Protein AF-0000000068768896 (afdb_homodimer)

Secondary structure (DSSP, 8-s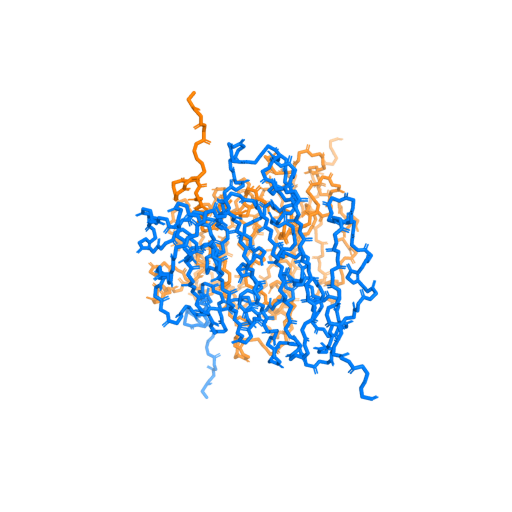tate):
-----SGGG-EE--TTHHHHH-THHHH--SSSSHHHHHHHHHHHHHHHHHHHTTS---EEEEE-TTS-EEEEE-SS----SBPTTTSSBHHHHHHHSTTEES-SSTTT-SS-S--SS-HHHHHHHTEEEEEEEEEETTEEEEEEEETTEESS--EEEEE-S--EEEEEEEE-TTT--S--S--HHHHHT-THHHH--EE--------/-----SGGG-EE--TTHHHHH-THHHH--SSSSHHHHHHHHHHHHHHHHHHHTTS---EEEEE-TTS-EEEEE-SS----SBPTTTSSBHHHHHHHSTTEES-SSTTT-SS-S--SS-HHHHHHHTEEEEEEEEEETTEEEEEEEETTEESS--EEEEE-S--EEEEEEEE-TTT--S--S--HHHHHT-THHHH--EEEE------

Nearest PDB structures (foldseek):
  4prx-assembly1_A-2  TM=9.985E-01  e=1.550E-37  Escherichia coli
  1ei1-assembly1_B  TM=9.887E-01  e=1.369E-37  Escherichia coli
  4wub-assembly1_A  TM=9.983E-01  e=2.716E-37  Escherichia coli K-12
  4pu9-assembly1_A-2  TM=9.980E-01  e=1.005E-36  Escherichia coli
  4prv-assembly1_A-2  TM=9.968E-01  e=2.259E-36  Escherichia coli

Foldseek 3Di:
DPPDPDPVVDDDDDWLRVCLVCVCVPQNDLAPCSSVLSLVVLVVQVQLQQVVVPFWQAWEWEQDPVQKIKIKIQGQWQFQDADPPPRAGLVLCLQTGWQHDDQQDCPPGVDGPDDGSHNNNSSLQQFQKKKKWFAHPQFIWIWIGGNSHTPDGIDTDGGDPTGIMMMMTHGDCVRRVHDRHDDPVVNVPDVCCVRHVDHDYPPDPDD/DPPDPDPVVDDDDDWLRVCLVCVCVPQNDLAPCSSVLSLVVLVLQVQLQQVVVPFWQAWEWEQDQVQKIKIKTQGQWQFQDADPPPRAGLVLCLQTGWQHDDQQDCPPGVDGPDDGSHNNNSSLQQFQKKKKWFAHPQFIWIWIGGNSHTPDGIDTDGGDPTGIMMMMTHGDCVRRVHDRHDDPVVNVPDVCCVRHVYHDYPHDPDD

Sequence (414 aa):
MSNSYDSSSIKVLKGLDAVRKRPGMYIGDTDDGTGLHHMVFEVVDNAIDEALAGYCKDIVVTIHSDNSVSVQDDGRGIPTGIHPEEGVSAAEVIMTVLHAGGKFDDNSYKVSGGLHGVGVSVVNALSQKLELVIQRDNKVHKQMYEHGVPQAPLAVTGETDKTGTMVRFWPSLETFTNVTEFEYDILAKTPARAVVPELRRLYPPARMSNSYDSSSIKVLKGLDAVRKRPGMYIGDTDDGTGLHHMVFEVVDNAIDEALAGYCKDIVVTIHSDNSVSVQDDGRGIPTGIHPEEGVSAAEVIMTVLHAGGKFDDNSYKVSGGLHGVGVSVVNALSQKLELVIQRDNKVHKQMYEHGVPQAPLAVTGETDKTGTMVRFWPSLETFTNVTEFEYDILAKTPARAVVPELRRLYPPAR

Solvent-accessible surface area (backbone atoms only — not comparable to full-atom values): 21630 Å² total; per-residue (Å²): 128,84,78,70,80,37,22,84,45,50,43,72,48,58,74,49,50,44,44,60,75,45,45,49,81,78,47,40,53,39,55,82,32,59,16,56,55,41,44,54,49,37,49,46,37,57,45,48,30,31,30,72,67,70,51,26,78,50,35,41,40,34,44,44,76,86,63,25,40,34,42,36,31,42,17,72,31,69,30,68,44,63,17,86,88,77,73,41,32,29,47,56,41,37,38,44,33,66,30,19,34,43,55,84,46,68,73,73,36,84,63,64,80,64,76,64,31,37,50,51,19,49,41,30,23,49,8,50,32,32,40,40,38,29,22,39,95,50,23,28,33,39,36,45,28,46,53,36,38,70,74,53,75,80,36,79,76,48,74,39,93,54,41,6,35,32,45,33,36,29,68,21,62,88,66,27,69,67,37,72,73,87,54,68,71,64,64,68,66,42,72,58,43,82,70,30,75,47,72,45,72,48,67,59,76,84,126,127,83,76,71,80,38,24,84,44,49,44,72,48,59,74,48,50,43,45,60,75,44,45,47,79,78,47,40,54,41,57,80,32,58,16,58,55,41,45,54,48,38,49,47,36,59,45,49,30,31,31,73,67,69,50,26,79,50,33,40,37,33,41,44,71,85,64,27,40,33,42,34,29,42,17,73,31,68,31,70,42,64,16,86,87,77,72,41,31,29,46,54,41,38,37,43,32,66,30,18,33,42,55,81,45,70,72,73,33,83,61,65,80,65,77,64,32,37,50,51,20,49,40,29,25,49,8,51,31,31,40,40,37,29,21,40,94,48,24,28,33,38,36,45,29,45,53,35,38,70,78,52,74,78,35,80,75,49,73,38,94,55,41,6,36,34,45,32,35,28,68,20,62,88,66,28,68,68,37,72,72,87,54,68,71,64,64,68,64,42,73,57,43,82,68,31,76,43,75,45,74,46,67,57,76,82,126

InterPro domains:
  IPR001241 DNA topoisomerase, type IIA [SM00433] (35-207)
  IPR003594 Histidine kinase/HSP90-like ATPase domain [PF02518] (32-173)
  IPR003594 Histidine kinase/HSP90-like ATPase domain [SM00387] (31-175)
  IPR036890 Histidine kinase/HSP90-like ATPase superfamily [G3DSA:3.30.565.10] (2-196)
  IPR036890 Histidine kinase/HSP90-like ATPase superfamily [SSF55874] (4-189)

pLDDT: mean 88.91, std 16.49, range [27.19, 98.94]

Organism: NCBI:txid1432552

Structure (mmCIF, N/CA/C/O backbone):
data_AF-0000000068768896-model_v1
#
loop_
_entity.id
_entity.type
_entity.pdbx_description
1 polymer 'DNA gyrase subunit B'
#
loop_
_atom_site.group_PDB
_atom_site.id
_atom_site.type_symbol
_atom_site.label_atom_id
_atom_site.label_alt_id
_atom_site.label_comp_id
_atom_site.label_asym_id
_atom_site.label_entity_id
_atom_site.label_seq_id
_atom_site.pdbx_PDB_ins_code
_atom_site.Cartn_x
_atom_site.Cartn_y
_atom_site.Cartn_z
_atom_site.occupancy
_atom_site.B_iso_or_equiv
_atom_site.auth_seq_id
_atom_site.auth_comp_id
_atom_site.auth_asym_id
_atom_site.auth_atom_id
_atom_site.pdbx_PDB_model_num
ATOM 1 N N . MET A 1 1 ? -27.406 9.992 18.5 1 31.95 1 MET A N 1
ATOM 2 C CA . MET A 1 1 ? -26.172 9.977 19.281 1 31.95 1 MET A CA 1
ATOM 3 C C . MET A 1 1 ? -25.031 10.648 18.516 1 31.95 1 MET A C 1
ATOM 5 O O . MET A 1 1 ? -24.844 10.391 17.328 1 31.95 1 MET A O 1
ATOM 9 N N . SER A 1 2 ? -24.625 11.883 18.547 1 40.22 2 SER A N 1
ATOM 10 C CA . SER A 1 2 ? -23.781 12.82 17.828 1 40.22 2 SER A CA 1
ATOM 11 C C . SER A 1 2 ? -22.469 12.164 17.406 1 40.22 2 SER A C 1
ATOM 13 O O . SER A 1 2 ? -21.719 11.68 18.266 1 40.22 2 SER A O 1
ATOM 15 N N . ASN A 1 3 ? -22.312 11.375 16.438 1 55.72 3 ASN A N 1
ATOM 16 C CA . ASN A 1 3 ? -21.25 10.422 16.094 1 55.72 3 ASN A CA 1
ATOM 17 C C . ASN A 1 3 ? -19.875 11.07 16.188 1 55.72 3 ASN A C 1
ATOM 19 O O . ASN A 1 3 ? -19.562 11.977 15.422 1 55.72 3 ASN A O 1
ATOM 23 N N . SER A 1 4 ? -19.172 11.109 17.453 1 79.19 4 SER A N 1
ATOM 24 C CA . SER A 1 4 ? -17.984 11.812 17.969 1 79.19 4 SER A CA 1
ATOM 25 C C . SER A 1 4 ? -16.734 11.422 17.203 1 79.19 4 SER A C 1
ATOM 27 O O . SER A 1 4 ? -16.562 10.25 16.844 1 79.19 4 SER A O 1
ATOM 29 N N . TYR A 1 5 ? -16.109 12.336 16.562 1 90.62 5 TYR A N 1
ATOM 30 C CA . TYR A 1 5 ? -14.812 12.188 15.922 1 90.62 5 TYR A CA 1
ATOM 31 C C . TYR A 1 5 ? -13.695 12.164 16.953 1 90.62 5 TYR A C 1
ATOM 33 O O . TYR A 1 5 ? -13.148 13.211 17.312 1 90.62 5 TYR A O 1
ATOM 41 N N . ASP A 1 6 ? -13.477 10.898 17.484 1 93.06 6 ASP A N 1
ATOM 42 C CA . ASP A 1 6 ? -12.438 10.711 18.484 1 93.06 6 ASP A CA 1
ATOM 43 C C . ASP A 1 6 ? -11.523 9.539 18.125 1 93.06 6 ASP A C 1
ATOM 45 O O . ASP A 1 6 ? -11.523 9.078 16.984 1 93.06 6 ASP A O 1
ATOM 49 N N . SER A 1 7 ? -10.625 9.133 19.094 1 93.94 7 SER A N 1
ATOM 50 C CA . SER A 1 7 ? -9.617 8.125 18.828 1 93.94 7 SER A CA 1
ATOM 51 C C . SER A 1 7 ? -10.25 6.816 18.359 1 93.94 7 SER A C 1
ATOM 53 O O . SER A 1 7 ? -9.633 6.059 17.609 1 93.94 7 SER A O 1
ATOM 55 N N . SER A 1 8 ? -11.461 6.59 18.766 1 91.12 8 SER A N 1
ATOM 56 C CA . SER A 1 8 ? -12.148 5.359 18.375 1 91.12 8 SER A CA 1
ATOM 57 C C . SER A 1 8 ? -12.648 5.438 16.938 1 91.12 8 SER A C 1
ATOM 59 O O . SER A 1 8 ? -13 4.418 16.344 1 91.12 8 SER A O 1
ATOM 61 N N . SER A 1 9 ? -12.688 6.641 16.344 1 92 9 SER A N 1
ATOM 62 C CA . SER A 1 9 ? -13.117 6.848 14.969 1 92 9 SER A CA 1
ATOM 63 C C . SER A 1 9 ? -12.023 6.461 13.984 1 92 9 SER A C 1
ATOM 65 O O . SER A 1 9 ? -12.273 6.375 12.773 1 92 9 SER A O 1
ATOM 67 N N . ILE A 1 10 ? -10.797 6.254 14.5 1 93.81 10 ILE A N 1
ATOM 68 C CA . ILE A 1 10 ? -9.664 5.883 13.656 1 93.81 10 ILE A CA 1
ATOM 69 C C . ILE A 1 10 ? -9.562 4.363 13.57 1 93.81 10 ILE A C 1
ATOM 71 O O . ILE A 1 10 ? -9.383 3.688 14.586 1 93.81 10 ILE A O 1
ATOM 75 N N . LYS A 1 11 ? -9.695 3.887 12.344 1 93.88 11 LYS A N 1
ATOM 76 C CA . LYS A 1 11 ? -9.617 2.453 12.078 1 93.88 11 LYS A CA 1
ATOM 77 C C . LYS A 1 11 ? -8.32 2.102 11.344 1 93.88 11 LYS A C 1
ATOM 79 O O . LYS A 1 11 ? -7.824 2.893 10.539 1 93.88 11 LYS A O 1
ATOM 84 N N . VAL A 1 12 ? -7.824 0.95 11.734 1 94.19 12 VAL A N 1
ATOM 85 C CA . VAL A 1 12 ? -6.668 0.39 11.047 1 94.19 12 VAL A CA 1
ATOM 86 C C . VAL A 1 12 ? -7.078 -0.873 10.289 1 94.19 12 VAL A C 1
ATOM 88 O O . VAL A 1 12 ? -7.609 -1.813 10.883 1 94.19 12 VAL A O 1
ATOM 91 N N . LEU A 1 13 ? -6.875 -0.828 9 1 93.06 13 LEU A N 1
ATOM 92 C CA . LEU A 1 13 ? -7.074 -2.043 8.219 1 93.06 13 LEU A CA 1
ATOM 93 C C . LEU A 1 13 ? -5.805 -2.891 8.203 1 93.06 13 LEU A C 1
ATOM 95 O O . LEU A 1 13 ? -4.703 -2.359 8.047 1 93.06 13 LEU A O 1
ATOM 99 N N . LYS A 1 14 ? -5.992 -4.168 8.375 1 89.88 14 LYS A N 1
ATOM 100 C CA . LYS A 1 14 ? -4.828 -5.043 8.523 1 89.88 14 LYS A CA 1
ATOM 101 C C . LYS A 1 14 ? -4.703 -5.984 7.328 1 89.88 14 LYS A C 1
ATOM 103 O O . LYS A 1 14 ? -5.707 -6.445 6.785 1 89.88 14 LYS A O 1
ATOM 108 N N . GLY A 1 15 ? -3.455 -6.23 7 1 89.25 15 GLY A N 1
ATOM 109 C CA . GLY A 1 15 ? -3.15 -7.199 5.957 1 89.25 15 GLY A CA 1
ATOM 110 C C . GLY A 1 15 ? -3.818 -6.883 4.633 1 89.25 15 GLY A C 1
ATOM 111 O O . GLY A 1 15 ? -3.699 -5.766 4.121 1 89.25 15 GLY A O 1
ATOM 112 N N . LEU A 1 16 ? -4.535 -7.949 4.102 1 96.56 16 LEU A N 1
ATOM 113 C CA . LEU A 1 16 ? -5.109 -7.863 2.764 1 96.56 16 LEU A CA 1
ATOM 114 C C . LEU A 1 16 ? -6.496 -7.23 2.805 1 96.56 16 LEU A C 1
ATOM 116 O O . LEU A 1 16 ? -7.102 -6.988 1.759 1 96.56 16 LEU A O 1
ATOM 120 N N . ASP A 1 17 ? -6.934 -6.844 3.99 1 94.12 17 ASP A N 1
ATOM 121 C CA . ASP A 1 17 ? -8.227 -6.176 4.113 1 94.12 17 ASP A CA 1
ATOM 122 C C . ASP A 1 17 ? -8.234 -4.848 3.363 1 94.12 17 ASP A C 1
ATOM 124 O O . ASP A 1 17 ? -9.227 -4.492 2.725 1 94.12 17 ASP A O 1
ATOM 128 N N . ALA A 1 18 ? -7.129 -4.184 3.475 1 92 18 ALA A N 1
ATOM 129 C CA . ALA A 1 18 ? -7.035 -2.881 2.82 1 92 18 ALA A CA 1
ATOM 130 C C . ALA A 1 18 ? -7.152 -3.018 1.306 1 92 18 ALA A C 1
ATOM 132 O O . ALA A 1 18 ? -7.777 -2.182 0.646 1 92 18 ALA A O 1
ATOM 133 N N . VAL A 1 19 ? -6.602 -4.074 0.781 1 95.06 19 VAL A N 1
ATOM 134 C CA . VAL A 1 19 ? -6.637 -4.336 -0.654 1 95.06 19 VAL A CA 1
ATOM 135 C C . VAL A 1 19 ? -8.078 -4.613 -1.091 1 95.06 19 VAL A C 1
ATOM 137 O O . VAL A 1 19 ? -8.547 -4.062 -2.088 1 95.06 19 VAL A O 1
ATOM 140 N N . ARG A 1 20 ? -8.766 -5.426 -0.311 1 95.44 20 ARG A N 1
ATOM 141 C CA . ARG A 1 20 ? -10.133 -5.797 -0.658 1 95.44 20 ARG A CA 1
ATOM 142 C C . ARG A 1 20 ? -11.07 -4.59 -0.565 1 95.44 20 ARG A C 1
ATOM 144 O O . ARG A 1 20 ? -11.992 -4.453 -1.37 1 95.44 20 ARG A O 1
ATOM 151 N N . LYS A 1 21 ? -10.758 -3.74 0.354 1 92.12 21 LYS A N 1
ATOM 152 C CA . LYS A 1 21 ? -11.625 -2.582 0.585 1 92.12 21 LYS A CA 1
ATOM 153 C C . LYS A 1 21 ? -11.383 -1.5 -0.463 1 92.12 21 LYS A C 1
ATOM 155 O O . LYS A 1 21 ? -12.32 -0.826 -0.894 1 92.12 21 LYS A O 1
ATOM 160 N N . ARG A 1 22 ? -10.102 -1.385 -0.861 1 90.38 22 ARG A N 1
ATOM 161 C CA . ARG A 1 22 ? -9.734 -0.34 -1.812 1 90.38 22 ARG A CA 1
ATOM 162 C C . ARG A 1 22 ? -8.82 -0.888 -2.9 1 90.38 22 ARG A C 1
ATOM 164 O O . ARG A 1 22 ? -7.672 -0.457 -3.027 1 90.38 22 ARG A O 1
ATOM 171 N N . PRO A 1 23 ? -9.391 -1.71 -3.766 1 94.56 23 PRO A N 1
ATOM 172 C CA . PRO A 1 23 ? -8.539 -2.381 -4.75 1 94.56 23 PRO A CA 1
ATOM 173 C C . PRO A 1 23 ? -7.941 -1.416 -5.77 1 94.56 23 PRO A C 1
ATOM 175 O O . PRO A 1 23 ? -6.887 -1.695 -6.348 1 94.56 23 PRO A O 1
ATOM 178 N N . GLY A 1 24 ? -8.523 -0.255 -5.934 1 90.5 24 GLY A N 1
ATOM 179 C CA . GLY A 1 24 ? -8.102 0.693 -6.953 1 90.5 24 GLY A CA 1
ATOM 180 C C . GLY A 1 24 ? -6.676 1.173 -6.77 1 90.5 24 GLY A C 1
ATOM 181 O O . GLY A 1 24 ? -5.969 1.425 -7.746 1 90.5 24 GLY A O 1
ATOM 182 N N . MET A 1 25 ? -6.207 1.271 -5.551 1 88.88 25 MET A N 1
ATOM 183 C CA . MET A 1 25 ? -4.848 1.718 -5.262 1 88.88 25 MET A CA 1
ATOM 184 C C . MET A 1 25 ? -3.824 0.733 -5.816 1 88.88 25 MET A C 1
ATOM 186 O O . MET A 1 25 ? -2.723 1.129 -6.203 1 88.88 25 MET A O 1
ATOM 190 N N . TYR A 1 26 ? -4.188 -0.473 -5.973 1 92.31 26 TYR A N 1
ATOM 191 C CA . TYR A 1 26 ? -3.223 -1.529 -6.25 1 92.31 26 TYR A CA 1
ATOM 192 C C . TYR A 1 26 ? -3.326 -1.992 -7.699 1 92.31 26 TYR A C 1
ATOM 194 O O . TYR A 1 26 ? -2.314 -2.287 -8.336 1 92.31 26 TYR A O 1
ATOM 202 N N . ILE A 1 27 ? -4.562 -2.029 -8.211 1 93.81 27 ILE A N 1
ATOM 203 C CA . ILE A 1 27 ? -4.703 -2.676 -9.516 1 93.81 27 ILE A CA 1
ATOM 204 C C . ILE A 1 27 ? -5.371 -1.715 -10.5 1 93.81 27 ILE A C 1
ATOM 206 O O . ILE A 1 27 ? -5.582 -2.059 -11.664 1 93.81 27 ILE A O 1
ATOM 210 N N . GLY A 1 28 ? -5.707 -0.519 -10.062 1 92.75 28 GLY A N 1
ATOM 211 C CA . GLY A 1 28 ? -6.379 0.446 -10.922 1 92.75 28 GLY A CA 1
ATOM 212 C C . GLY A 1 28 ? -7.879 0.237 -11 1 92.75 28 GLY A C 1
ATOM 213 O O . GLY A 1 28 ? -8.508 -0.146 -10.016 1 92.75 28 GLY A O 1
ATOM 214 N N . ASP A 1 29 ? -8.406 0.502 -12.133 1 95.62 29 ASP A N 1
ATOM 215 C CA . ASP A 1 29 ? -9.859 0.51 -12.32 1 95.62 29 ASP A CA 1
ATOM 216 C C . ASP A 1 29 ? -10.422 -0.91 -12.32 1 95.62 29 ASP A C 1
ATOM 218 O O . ASP A 1 29 ? -9.984 -1.758 -13.102 1 95.62 29 ASP A O 1
ATOM 222 N N . THR A 1 30 ? -11.406 -1.175 -11.492 1 97.12 30 THR A N 1
ATOM 223 C CA . THR A 1 30 ? -11.977 -2.512 -11.375 1 97.12 30 THR A CA 1
ATOM 224 C C . THR A 1 30 ? -13.227 -2.643 -12.242 1 97.12 30 THR A C 1
ATOM 226 O O . THR A 1 30 ? -13.805 -3.725 -12.336 1 97.12 30 THR A O 1
ATOM 229 N N . ASP A 1 31 ? -13.602 -1.52 -12.945 1 96.5 31 ASP A N 1
ATOM 230 C CA . ASP A 1 31 ? -14.891 -1.532 -13.625 1 96.5 31 ASP A CA 1
ATOM 231 C C . ASP A 1 31 ? -14.711 -1.677 -15.133 1 96.5 31 ASP A C 1
ATOM 233 O O . ASP A 1 31 ? -15.594 -2.197 -15.82 1 96.5 31 ASP A O 1
ATOM 237 N N . ASP A 1 32 ? -13.594 -1.258 -15.664 1 96.75 32 ASP A N 1
ATOM 238 C CA . ASP A 1 32 ? -13.492 -1.173 -17.125 1 96.75 32 ASP A CA 1
ATOM 239 C C . ASP A 1 32 ? -12.695 -2.35 -17.688 1 96.75 32 ASP A C 1
ATOM 241 O O . ASP A 1 32 ? -12.344 -2.357 -18.859 1 96.75 32 ASP A O 1
ATOM 245 N N . GLY A 1 33 ? -12.32 -3.211 -16.828 1 96.38 33 GLY A N 1
ATOM 246 C CA . GLY A 1 33 ? -11.625 -4.414 -17.266 1 96.38 33 GLY A CA 1
ATOM 247 C C . GLY A 1 33 ? -10.117 -4.324 -17.109 1 96.38 33 GLY A C 1
ATOM 248 O O . GLY A 1 33 ? -9.43 -5.348 -17.109 1 96.38 33 GLY A O 1
ATOM 249 N N . THR A 1 34 ? -9.57 -3.139 -17 1 95.81 34 THR A N 1
ATOM 250 C CA . THR A 1 34 ? -8.125 -2.996 -16.906 1 95.81 34 THR A CA 1
ATOM 251 C C . THR A 1 34 ? -7.594 -3.619 -15.625 1 95.81 34 THR A C 1
ATOM 253 O O . THR A 1 34 ? -6.586 -4.328 -15.641 1 95.81 34 THR A O 1
ATOM 256 N N . GLY A 1 35 ? -8.32 -3.361 -14.516 1 96.81 35 GLY A N 1
ATOM 257 C CA . GLY A 1 35 ? -7.914 -3.977 -13.258 1 96.81 35 GLY A CA 1
ATOM 258 C C . GLY A 1 35 ? -7.969 -5.492 -13.289 1 96.81 35 GLY A C 1
ATOM 259 O O . GLY A 1 35 ? -7.059 -6.164 -12.805 1 96.81 35 GLY A O 1
ATOM 260 N N . LEU A 1 36 ? -9.023 -5.953 -13.898 1 97.5 36 LEU A N 1
ATOM 261 C CA . LEU A 1 36 ? -9.188 -7.395 -14.031 1 97.5 36 LEU A CA 1
ATOM 262 C C . LEU A 1 36 ? -8.008 -8.016 -14.773 1 97.5 36 LEU A C 1
ATOM 264 O O . LEU A 1 36 ? -7.402 -8.977 -14.289 1 97.5 36 LEU A O 1
ATOM 268 N N . HIS A 1 37 ? -7.652 -7.438 -15.898 1 95.5 37 HIS A N 1
ATOM 269 C CA . HIS A 1 37 ? -6.574 -7.992 -16.703 1 95.5 37 HIS A CA 1
ATOM 270 C C . HIS A 1 37 ? -5.215 -7.758 -16.062 1 95.5 37 HIS A C 1
ATOM 272 O O . HIS A 1 37 ? -4.293 -8.555 -16.234 1 95.5 37 HIS A O 1
ATOM 278 N N . HIS A 1 38 ? -5.145 -6.711 -15.281 1 94.88 38 HIS A N 1
ATOM 279 C CA . HIS A 1 38 ? -3.906 -6.426 -14.562 1 94.88 38 HIS A CA 1
ATOM 280 C C . HIS A 1 38 ? -3.57 -7.543 -13.578 1 94.88 38 HIS A C 1
ATOM 282 O O . HIS A 1 38 ? -2.396 -7.805 -13.305 1 94.88 38 HIS A O 1
ATOM 288 N N . MET A 1 39 ? -4.578 -8.234 -13.078 1 97 39 MET A N 1
ATOM 289 C CA . MET A 1 39 ? -4.355 -9.375 -12.195 1 97 39 MET A CA 1
ATOM 290 C C . MET A 1 39 ? -3.445 -10.406 -12.859 1 97 39 MET A C 1
ATOM 292 O O . MET A 1 39 ? -2.527 -10.93 -12.227 1 97 39 MET A O 1
ATOM 296 N N . VAL A 1 40 ? -3.678 -10.602 -14.094 1 95.25 40 VAL A N 1
ATOM 297 C CA . VAL A 1 40 ? -2.914 -11.602 -14.828 1 95.25 40 VAL A CA 1
ATOM 298 C C . VAL A 1 40 ? -1.462 -11.156 -14.961 1 95.25 40 VAL A C 1
ATOM 300 O O . VAL A 1 40 ? -0.538 -11.938 -14.734 1 95.25 40 VAL A O 1
ATOM 303 N N . PHE A 1 41 ? -1.279 -9.945 -15.203 1 92.06 41 PHE A N 1
ATOM 304 C CA . PHE A 1 41 ? 0.058 -9.414 -15.438 1 92.06 41 PHE A CA 1
ATOM 305 C C . PHE A 1 41 ? 0.886 -9.445 -14.164 1 92.06 41 PHE A C 1
ATOM 307 O O . PHE A 1 41 ? 2.102 -9.641 -14.203 1 92.06 41 PHE A O 1
ATOM 314 N N . GLU A 1 42 ? 0.225 -9.258 -13.086 1 93.88 42 GLU A N 1
ATOM 315 C CA . GLU A 1 42 ? 0.929 -9.328 -11.805 1 93.88 42 GLU A CA 1
ATOM 316 C C . GLU A 1 42 ? 1.534 -10.711 -11.586 1 93.88 42 GLU A C 1
ATOM 318 O O . GLU A 1 42 ? 2.633 -10.836 -11.039 1 93.88 42 GLU A O 1
ATOM 323 N N . VAL A 1 43 ? 0.829 -11.703 -11.977 1 95.75 43 VAL A N 1
ATOM 324 C CA . VAL A 1 43 ? 1.322 -13.07 -11.805 1 95.75 43 VAL A CA 1
ATOM 325 C C . VAL A 1 43 ? 2.373 -13.383 -12.867 1 95.75 43 VAL A C 1
ATOM 327 O O . VAL A 1 43 ? 3.43 -13.938 -12.555 1 95.75 43 VAL A O 1
ATOM 330 N N . VAL A 1 44 ? 2.123 -12.969 -14.07 1 92.94 44 VAL A N 1
ATOM 331 C CA . VAL A 1 44 ? 3.027 -13.211 -15.195 1 92.94 44 VAL A CA 1
ATOM 332 C C . VAL A 1 44 ? 4.379 -12.562 -14.914 1 92.94 44 VAL A C 1
ATOM 334 O O . VAL A 1 44 ? 5.426 -13.133 -15.227 1 92.94 44 VAL A O 1
ATOM 337 N N . ASP A 1 45 ? 4.363 -11.422 -14.312 1 91.5 45 ASP A N 1
ATOM 338 C CA . ASP A 1 45 ? 5.598 -10.703 -14.008 1 91.5 45 ASP A CA 1
ATOM 339 C C . ASP A 1 45 ? 6.543 -11.562 -13.172 1 91.5 45 ASP A C 1
ATOM 341 O O . ASP A 1 45 ? 7.762 -11.516 -13.367 1 91.5 45 ASP A O 1
ATOM 345 N N . ASN A 1 46 ? 6.055 -12.297 -12.219 1 93.75 46 ASN A N 1
ATOM 346 C CA . ASN A 1 46 ? 6.906 -13.141 -11.391 1 93.75 46 ASN A CA 1
ATOM 347 C C . ASN A 1 46 ? 7.551 -14.266 -12.195 1 93.75 46 ASN A C 1
ATOM 349 O O . ASN A 1 46 ? 8.703 -14.633 -11.953 1 93.75 46 ASN A O 1
ATOM 353 N N . ALA A 1 47 ? 6.789 -14.758 -13.148 1 92.75 47 ALA A N 1
ATOM 354 C CA . ALA A 1 47 ? 7.34 -15.773 -14.047 1 92.75 47 ALA A CA 1
ATOM 355 C C . ALA A 1 47 ? 8.422 -15.18 -14.945 1 92.75 47 ALA A C 1
ATOM 357 O O . ALA A 1 47 ? 9.469 -15.789 -15.156 1 92.75 47 ALA A O 1
ATOM 358 N N . ILE A 1 48 ? 8.141 -14.039 -15.461 1 89.38 48 ILE A N 1
ATOM 359 C CA . ILE A 1 48 ? 9.086 -13.352 -16.328 1 89.38 48 ILE A CA 1
ATOM 360 C C . ILE A 1 48 ? 10.383 -13.078 -15.562 1 89.38 48 ILE A C 1
ATOM 362 O O . ILE A 1 48 ? 11.477 -13.195 -16.125 1 89.38 48 ILE A O 1
ATOM 366 N N . ASP A 1 49 ? 10.258 -12.695 -14.289 1 90.12 49 ASP A N 1
ATOM 367 C CA . ASP A 1 49 ? 11.445 -12.453 -13.477 1 90.12 49 ASP A CA 1
ATOM 368 C C . ASP A 1 49 ? 12.305 -13.719 -13.375 1 90.12 49 ASP A C 1
ATOM 370 O O . ASP A 1 49 ? 13.531 -13.641 -13.422 1 90.12 49 ASP A O 1
ATOM 374 N N . GLU A 1 50 ? 11.703 -14.93 -13.227 1 92.5 50 GLU A N 1
ATOM 375 C CA . GLU A 1 50 ? 12.438 -16.188 -13.219 1 92.5 50 GLU A CA 1
ATOM 376 C C . GLU A 1 50 ? 13.141 -16.422 -14.555 1 92.5 50 GLU A C 1
ATOM 378 O O . GLU A 1 50 ? 14.266 -16.922 -14.586 1 92.5 50 GLU A O 1
ATOM 383 N N . ALA A 1 51 ? 12.453 -16.016 -15.641 1 89.88 51 ALA A N 1
ATOM 384 C CA . ALA A 1 51 ? 13.047 -16.156 -16.969 1 89.88 51 ALA A CA 1
ATOM 385 C C . ALA A 1 51 ? 14.242 -15.227 -17.141 1 89.88 51 ALA A C 1
ATOM 387 O O . ALA A 1 51 ? 15.297 -15.648 -17.609 1 89.88 51 ALA A O 1
ATOM 388 N N . LEU A 1 52 ? 14.023 -14.008 -16.781 1 86.94 52 LEU A N 1
ATOM 389 C CA . LEU A 1 52 ? 15.086 -13.008 -16.906 1 86.94 52 LEU A CA 1
ATOM 390 C C . LEU A 1 52 ? 16.297 -13.391 -16.062 1 86.94 52 LEU A C 1
ATOM 392 O O . LEU A 1 52 ? 17.438 -13.109 -16.438 1 86.94 52 LEU A O 1
ATOM 396 N N . ALA A 1 53 ? 16.047 -14.086 -14.961 1 89.12 53 ALA A N 1
ATOM 397 C CA . ALA A 1 53 ? 17.141 -14.531 -14.086 1 89.12 53 ALA A CA 1
ATOM 398 C C . ALA A 1 53 ? 17.781 -15.805 -14.625 1 89.12 53 ALA A C 1
ATOM 400 O O . ALA A 1 53 ? 18.781 -16.281 -14.078 1 89.12 53 ALA A O 1
ATOM 401 N N . GLY A 1 54 ? 17.172 -16.406 -15.68 1 89.81 54 GLY A N 1
ATOM 402 C CA . GLY A 1 54 ? 17.797 -17.531 -16.359 1 89.81 54 GLY A CA 1
ATOM 403 C C . GLY A 1 54 ? 17.328 -18.875 -15.852 1 89.81 54 GLY A C 1
ATOM 404 O O . GLY A 1 54 ? 17.906 -19.906 -16.188 1 89.81 54 GLY A O 1
ATOM 405 N N . TYR A 1 55 ? 16.219 -18.922 -15.07 1 93.44 55 TYR A N 1
ATOM 406 C CA . TYR A 1 55 ? 15.828 -20.172 -14.43 1 93.44 55 TYR A CA 1
ATOM 407 C C . TYR A 1 55 ? 14.578 -20.766 -15.086 1 93.44 55 TYR A C 1
ATOM 409 O O . TYR A 1 55 ? 14.195 -21.891 -14.805 1 93.44 55 TYR A O 1
ATOM 417 N N . CYS A 1 56 ? 13.977 -19.969 -15.891 1 93.06 56 CYS A N 1
ATOM 418 C CA . CYS A 1 56 ? 12.688 -20.328 -16.469 1 93.06 56 CYS A CA 1
ATOM 419 C C . CYS A 1 56 ? 12.734 -20.281 -17.984 1 93.06 56 CYS A C 1
ATOM 421 O O . CYS A 1 56 ? 13.234 -19.312 -18.562 1 93.06 56 CYS A O 1
ATOM 423 N N . LYS A 1 57 ? 12.156 -21.266 -18.672 1 91.56 57 LYS A N 1
ATOM 424 C CA . LYS A 1 57 ? 12.172 -21.328 -20.141 1 91.56 57 LYS A CA 1
ATOM 425 C C . LYS A 1 57 ? 10.766 -21.234 -20.703 1 91.56 57 LYS A C 1
ATOM 427 O O . LYS A 1 57 ? 10.578 -20.781 -21.844 1 91.56 57 LYS A O 1
ATOM 432 N N . ASP A 1 58 ? 9.859 -21.688 -19.938 1 91.19 58 ASP A N 1
ATOM 433 C CA . ASP A 1 58 ? 8.492 -21.75 -20.438 1 91.19 58 ASP A CA 1
ATOM 434 C C . ASP A 1 58 ? 7.516 -21.109 -19.453 1 91.19 58 ASP A C 1
ATOM 436 O O . ASP A 1 58 ? 7.629 -21.297 -18.25 1 91.19 58 ASP A O 1
ATOM 440 N N . ILE A 1 59 ? 6.684 -20.297 -19.969 1 91.44 59 ILE A N 1
ATOM 441 C CA . ILE A 1 59 ? 5.574 -19.703 -19.25 1 91.44 59 ILE A CA 1
ATOM 442 C C . ILE A 1 59 ? 4.266 -19.953 -19.984 1 91.44 59 ILE A C 1
ATOM 444 O O . ILE A 1 59 ? 4.148 -19.656 -21.172 1 91.44 59 ILE A O 1
ATOM 448 N N . VAL A 1 60 ? 3.318 -20.547 -19.328 1 92 60 VAL A N 1
ATOM 449 C CA . VAL A 1 60 ? 2.027 -20.859 -19.938 1 92 60 VAL A CA 1
ATOM 450 C C . VAL A 1 60 ? 0.917 -20.109 -19.188 1 92 60 VAL A C 1
ATOM 452 O O . VAL A 1 60 ? 0.785 -20.219 -17.969 1 92 60 VAL A O 1
ATOM 455 N N . VAL A 1 61 ? 0.211 -19.312 -19.922 1 92.44 61 VAL A N 1
ATOM 456 C CA . VAL A 1 61 ? -0.987 -18.656 -19.406 1 92.44 61 VAL A CA 1
ATOM 457 C C . VAL A 1 61 ? -2.23 -19.312 -20 1 92.44 61 VAL A C 1
ATOM 459 O O . VAL A 1 61 ? -2.348 -19.453 -21.219 1 92.44 61 VAL A O 1
ATOM 462 N N . THR A 1 62 ? -3.135 -19.719 -19.125 1 93.44 62 THR A N 1
ATOM 463 C CA . THR A 1 62 ? -4.352 -20.391 -19.562 1 93.44 62 THR A CA 1
ATOM 464 C C . THR A 1 62 ? -5.59 -19.688 -19.031 1 93.44 62 THR A C 1
ATOM 466 O O . THR A 1 62 ? -5.703 -19.438 -17.828 1 93.44 62 THR A O 1
ATOM 469 N N . ILE A 1 63 ? -6.449 -19.312 -19.922 1 93.31 63 ILE A N 1
ATOM 470 C CA . ILE A 1 63 ? -7.793 -18.891 -19.531 1 93.31 63 ILE A CA 1
ATOM 471 C C . ILE A 1 63 ? -8.727 -20.094 -19.516 1 93.31 63 ILE A C 1
ATOM 473 O O . ILE A 1 63 ? -8.977 -20.719 -20.547 1 93.31 63 ILE A O 1
ATOM 477 N N . HIS A 1 64 ? -9.227 -20.375 -18.359 1 94.75 64 HIS A N 1
ATOM 478 C CA . HIS A 1 64 ? -10.039 -21.578 -18.203 1 94.75 64 HIS A CA 1
ATOM 479 C C . HIS A 1 64 ? -11.508 -21.281 -18.453 1 94.75 64 HIS A C 1
ATOM 481 O O . HIS A 1 64 ? -11.93 -20.125 -18.422 1 94.75 64 HIS A O 1
ATOM 487 N N . SER A 1 65 ? -12.312 -22.344 -18.625 1 93.69 65 SER A N 1
ATOM 488 C CA . SER A 1 65 ? -13.727 -22.219 -18.953 1 93.69 65 SER A CA 1
ATOM 489 C C . SER A 1 65 ? -14.531 -21.703 -17.766 1 93.69 65 SER A C 1
ATOM 491 O O . SER A 1 65 ? -15.633 -21.172 -17.938 1 93.69 65 SER A O 1
ATOM 493 N N . ASP A 1 66 ? -13.992 -21.891 -16.609 1 95.31 66 ASP A N 1
ATOM 494 C CA . ASP A 1 66 ? -14.703 -21.438 -15.414 1 95.31 66 ASP A CA 1
ATOM 495 C C . ASP A 1 66 ? -14.297 -20.016 -15.047 1 95.31 66 ASP A C 1
ATOM 497 O O . ASP A 1 66 ? -14.461 -19.594 -13.898 1 95.31 66 ASP A O 1
ATOM 501 N N . ASN A 1 67 ? -13.664 -19.312 -15.922 1 93.06 67 ASN A N 1
ATOM 502 C CA . ASN A 1 67 ? -13.273 -17.906 -15.836 1 93.06 67 ASN A CA 1
ATOM 503 C C . ASN A 1 67 ? -12.086 -17.703 -14.891 1 93.06 67 ASN A C 1
ATOM 505 O O . ASN A 1 67 ? -11.867 -16.594 -14.391 1 93.06 67 ASN A O 1
ATOM 509 N N . SER A 1 68 ? -11.477 -18.766 -14.57 1 97.5 68 SER A N 1
ATOM 510 C CA . SER A 1 68 ? -10.195 -18.672 -13.891 1 97.5 68 SER A CA 1
ATOM 511 C C . SER A 1 68 ? -9.039 -18.562 -14.883 1 97.5 68 SER A C 1
ATOM 513 O O . SER A 1 68 ? -9.211 -18.828 -16.078 1 97.5 68 SER A O 1
ATOM 515 N N . VAL A 1 69 ? -7.953 -18.031 -14.375 1 96.62 69 VAL A N 1
ATOM 516 C CA . VAL A 1 69 ? -6.715 -17.969 -15.148 1 96.62 69 VAL A CA 1
ATOM 517 C C . VAL A 1 69 ? -5.586 -18.641 -14.375 1 96.62 69 VAL A C 1
ATOM 519 O O . VAL A 1 69 ? -5.477 -18.469 -13.156 1 96.62 69 VAL A O 1
ATOM 522 N N . SER A 1 70 ? -4.801 -19.391 -15.078 1 97.25 70 SER A N 1
ATOM 523 C CA . SER A 1 70 ? -3.592 -19.938 -14.469 1 97.25 70 SER A CA 1
ATOM 524 C C . SER A 1 70 ? -2.342 -19.469 -15.195 1 97.25 70 SER A C 1
ATOM 526 O O . SER A 1 70 ? -2.352 -19.312 -16.422 1 97.25 70 SER A O 1
ATOM 528 N N . VAL A 1 71 ? -1.353 -19.156 -14.438 1 96.06 71 VAL A N 1
ATOM 529 C CA . VAL A 1 71 ? -0.006 -18.875 -14.922 1 96.06 71 VAL A CA 1
ATOM 530 C C . VAL A 1 71 ? 0.975 -19.906 -14.359 1 96.06 71 VAL A C 1
ATOM 532 O O . VAL A 1 71 ? 1.094 -20.047 -13.141 1 96.06 71 VAL A O 1
ATOM 535 N N . GLN A 1 72 ? 1.609 -20.625 -15.281 1 96.69 72 GLN A N 1
ATOM 536 C CA . GLN A 1 72 ? 2.562 -21.672 -14.883 1 96.69 72 GLN A CA 1
ATOM 537 C C . GLN A 1 72 ? 3.936 -21.406 -15.5 1 96.69 72 GLN A C 1
ATOM 539 O O . GLN A 1 72 ? 4.047 -21.109 -16.688 1 96.69 72 GLN A O 1
ATOM 544 N N . ASP A 1 73 ? 4.945 -21.438 -14.633 1 95.5 73 ASP A N 1
ATOM 545 C CA . ASP A 1 73 ? 6.32 -21.359 -15.117 1 95.5 73 ASP A CA 1
ATOM 546 C C . ASP A 1 73 ? 7.121 -22.594 -14.695 1 95.5 73 ASP A C 1
ATOM 548 O O . ASP A 1 73 ? 6.652 -23.391 -13.891 1 95.5 73 ASP A O 1
ATOM 552 N N . ASP A 1 74 ? 8.258 -22.766 -15.344 1 96.81 74 ASP A N 1
ATOM 553 C CA . ASP A 1 74 ? 9.148 -23.859 -14.977 1 96.81 74 ASP A CA 1
ATOM 554 C C . ASP A 1 74 ? 10.422 -23.344 -14.32 1 96.81 74 ASP A C 1
ATOM 556 O O . ASP A 1 74 ? 11.508 -23.891 -14.531 1 96.81 74 ASP A O 1
ATOM 560 N N . GLY A 1 75 ? 10.266 -22.234 -13.555 1 96.06 75 GLY A N 1
ATOM 561 C CA . GLY A 1 75 ? 11.391 -21.656 -12.836 1 96.06 75 GLY A CA 1
ATOM 562 C C . GLY A 1 75 ? 11.781 -22.453 -11.602 1 96.06 75 GLY A C 1
ATOM 563 O O . GLY A 1 75 ? 11.492 -23.656 -11.516 1 96.06 75 GLY A O 1
ATOM 564 N N . ARG A 1 76 ? 12.469 -21.844 -10.648 1 96.69 76 ARG A N 1
ATOM 565 C CA . ARG A 1 76 ? 13.039 -22.531 -9.484 1 96.69 76 ARG A CA 1
ATOM 566 C C . ARG A 1 76 ? 11.938 -23 -8.539 1 96.69 76 ARG A C 1
ATOM 568 O O . ARG A 1 76 ? 12.148 -23.922 -7.742 1 96.69 76 ARG A O 1
ATOM 575 N N . GLY A 1 77 ? 10.719 -22.312 -8.648 1 98.25 77 GLY A N 1
ATOM 576 C CA . GLY A 1 77 ? 9.688 -22.5 -7.637 1 98.25 77 GLY A CA 1
ATOM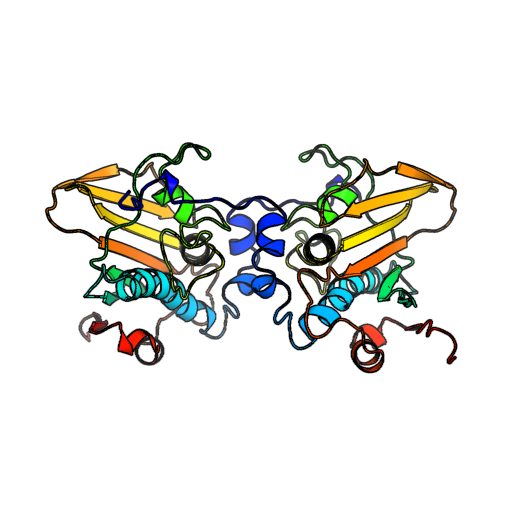 577 C C . GLY A 1 77 ? 9.859 -21.578 -6.438 1 98.25 77 GLY A C 1
ATOM 578 O O . GLY A 1 77 ? 10.969 -21.406 -5.938 1 98.25 77 GLY A O 1
ATOM 579 N N . ILE A 1 78 ? 8.773 -21.078 -5.934 1 97.81 78 ILE A N 1
ATOM 580 C CA . ILE A 1 78 ? 8.773 -20.234 -4.746 1 97.81 78 ILE A CA 1
ATOM 581 C C . ILE A 1 78 ? 9.289 -21.031 -3.549 1 97.81 78 ILE A C 1
ATOM 583 O O . ILE A 1 78 ? 8.938 -22.203 -3.371 1 97.81 78 ILE A O 1
ATOM 587 N N . PRO A 1 79 ? 10.102 -20.375 -2.684 1 97.81 79 PRO A N 1
ATOM 588 C CA . PRO A 1 79 ? 10.578 -21.078 -1.491 1 97.81 79 PRO A CA 1
ATOM 589 C C . PRO A 1 79 ? 9.438 -21.578 -0.61 1 97.81 79 PRO A C 1
ATOM 591 O O . PRO A 1 79 ? 8.461 -20.859 -0.385 1 97.81 79 PRO A O 1
ATOM 594 N N . THR A 1 80 ? 9.586 -22.766 -0.074 1 98.62 80 THR A N 1
ATOM 595 C CA . THR A 1 80 ? 8.484 -23.406 0.64 1 98.62 80 THR A CA 1
ATOM 596 C C . THR A 1 80 ? 8.812 -23.547 2.125 1 98.62 80 THR A C 1
ATOM 598 O O . THR A 1 80 ? 7.945 -23.906 2.924 1 98.62 80 THR A O 1
ATOM 601 N N . GLY A 1 81 ? 10.023 -23.297 2.508 1 98 81 GLY A N 1
ATOM 602 C CA . GLY A 1 81 ? 10.406 -23.375 3.908 1 98 81 GLY A CA 1
ATOM 603 C C . GLY A 1 81 ? 9.711 -22.344 4.773 1 98 81 GLY A C 1
ATOM 604 O O . GLY A 1 81 ? 9.109 -21.391 4.258 1 98 81 GLY A O 1
ATOM 605 N N . ILE A 1 82 ? 9.805 -22.547 6.094 1 98.25 82 ILE A N 1
ATOM 606 C CA . ILE A 1 82 ? 9.188 -21.641 7.051 1 98.25 82 ILE A CA 1
ATOM 607 C C . ILE A 1 82 ? 9.961 -20.328 7.078 1 98.25 82 ILE A C 1
ATOM 609 O O . ILE A 1 82 ? 11.188 -20.328 7.145 1 98.25 82 ILE A O 1
ATOM 613 N N . HIS A 1 83 ? 9.227 -19.281 6.93 1 97.19 83 HIS A N 1
ATOM 614 C CA . HIS A 1 83 ? 9.828 -17.953 7.086 1 97.19 83 HIS A CA 1
ATOM 615 C C . HIS A 1 83 ? 10.164 -17.672 8.547 1 97.19 83 HIS A C 1
ATOM 617 O O . HIS A 1 83 ? 9.297 -17.75 9.414 1 97.19 83 HIS A O 1
ATOM 623 N N . PRO A 1 84 ? 11.305 -17.328 8.859 1 94.25 84 PRO A N 1
ATOM 624 C CA . PRO A 1 84 ? 11.742 -17.266 10.258 1 94.25 84 PRO A CA 1
ATOM 625 C C . PRO A 1 84 ? 10.984 -16.219 11.07 1 94.25 84 PRO A C 1
ATOM 627 O O . PRO A 1 84 ? 10.688 -16.438 12.25 1 94.25 84 PRO A O 1
ATOM 630 N N . GLU A 1 85 ? 10.609 -15.164 10.5 1 94.31 85 GLU A N 1
ATOM 631 C CA . GLU A 1 85 ? 9.961 -14.078 11.242 1 94.31 85 GLU A CA 1
ATOM 632 C C . GLU A 1 85 ? 8.453 -14.266 11.281 1 94.31 85 GLU A C 1
ATOM 634 O O . GLU A 1 85 ? 7.805 -13.945 12.281 1 94.31 85 GLU A O 1
ATOM 639 N N . GLU A 1 86 ? 7.859 -14.789 10.25 1 96 86 GLU A N 1
ATOM 640 C CA . GLU A 1 86 ? 6.406 -14.805 10.117 1 96 86 GLU A CA 1
ATOM 641 C C . GLU A 1 86 ? 5.824 -16.125 10.633 1 96 86 GLU A C 1
ATOM 643 O O . GLU A 1 86 ? 4.629 -16.203 10.93 1 96 86 GLU A O 1
ATOM 648 N N . GLY A 1 87 ? 6.598 -17.156 10.656 1 97.44 87 GLY A N 1
ATOM 649 C CA . GLY A 1 87 ? 6.172 -18.406 11.273 1 97.44 87 GLY A CA 1
ATOM 650 C C . GLY A 1 87 ? 5.32 -19.25 10.352 1 97.44 87 GLY A C 1
ATOM 651 O O . GLY A 1 87 ? 4.73 -20.25 10.797 1 97.44 87 GLY A O 1
ATOM 652 N N . VAL A 1 88 ? 5.16 -18.875 9.148 1 98.19 88 VAL A N 1
ATOM 653 C CA . VAL A 1 88 ? 4.5 -19.656 8.109 1 98.19 88 VAL A CA 1
ATOM 654 C C . VAL A 1 88 ? 5.434 -19.812 6.906 1 98.19 88 VAL A C 1
ATOM 656 O O . VAL A 1 88 ? 6.527 -19.234 6.887 1 98.19 88 VAL A O 1
ATOM 659 N N . SER A 1 89 ? 5.023 -20.672 5.941 1 98.62 89 SER A N 1
ATOM 660 C CA . SER A 1 89 ? 5.895 -20.875 4.789 1 98.62 89 SER A CA 1
ATOM 661 C C . SER A 1 89 ? 6.18 -19.562 4.066 1 98.62 89 SER A C 1
ATOM 663 O O . SER A 1 89 ? 5.344 -18.656 4.066 1 98.62 89 SER A O 1
ATOM 665 N N . ALA A 1 90 ? 7.352 -19.438 3.48 1 98.06 90 ALA A N 1
ATOM 666 C CA . ALA A 1 90 ? 7.691 -18.281 2.666 1 98.06 90 ALA A CA 1
ATOM 667 C C . ALA A 1 90 ? 6.676 -18.078 1.546 1 98.06 90 ALA A C 1
ATOM 669 O O . ALA A 1 90 ? 6.324 -16.938 1.213 1 98.06 90 ALA A O 1
ATOM 670 N N . ALA A 1 91 ? 6.191 -19.172 1.006 1 98.69 91 ALA A N 1
ATOM 671 C CA . ALA A 1 91 ? 5.16 -19.109 -0.026 1 98.69 91 ALA A CA 1
ATOM 672 C C . ALA A 1 91 ? 3.9 -18.438 0.499 1 98.69 91 ALA A C 1
ATOM 674 O O . ALA A 1 91 ? 3.338 -17.562 -0.165 1 98.69 91 ALA A O 1
ATOM 675 N N . GLU A 1 92 ? 3.502 -18.812 1.667 1 98.75 92 GLU A N 1
ATOM 676 C CA . GLU A 1 92 ? 2.326 -18.188 2.271 1 98.75 92 GLU A CA 1
ATOM 677 C C . GLU A 1 92 ? 2.566 -16.719 2.553 1 98.75 92 GLU A C 1
ATOM 679 O O . GLU A 1 92 ? 1.667 -15.883 2.377 1 98.75 92 GLU A O 1
ATOM 684 N N . VAL A 1 93 ? 3.746 -16.375 2.973 1 98.31 93 VAL A N 1
ATOM 685 C CA . VAL A 1 93 ? 4.09 -14.984 3.227 1 98.31 93 VAL A CA 1
ATOM 686 C C . VAL A 1 93 ? 3.934 -14.172 1.945 1 98.31 93 VAL A C 1
ATOM 688 O O . VAL A 1 93 ? 3.256 -13.141 1.937 1 98.31 93 VAL A O 1
ATOM 691 N N . ILE A 1 94 ? 4.434 -14.664 0.861 1 97.44 94 ILE A N 1
ATOM 692 C CA . ILE A 1 94 ? 4.406 -13.977 -0.427 1 97.44 94 ILE A CA 1
ATOM 693 C C . ILE A 1 94 ? 2.959 -13.789 -0.878 1 97.44 94 ILE A C 1
ATOM 695 O O . ILE A 1 94 ? 2.619 -12.766 -1.478 1 97.44 94 ILE A O 1
ATOM 699 N N . MET A 1 95 ? 2.119 -14.68 -0.499 1 98.62 95 MET A N 1
ATOM 700 C CA . MET A 1 95 ? 0.74 -14.68 -0.981 1 98.62 95 MET A CA 1
ATOM 701 C C . MET A 1 95 ? -0.145 -13.805 -0.103 1 98.62 95 MET A C 1
ATOM 703 O O . MET A 1 95 ? -1.228 -13.391 -0.522 1 98.62 95 MET A O 1
ATOM 707 N N . THR A 1 96 ? 0.34 -13.5 1.161 1 98.5 96 THR A N 1
ATOM 708 C CA . THR A 1 96 ? -0.648 -12.969 2.092 1 98.5 96 THR A CA 1
ATOM 709 C C . THR A 1 96 ? -0.139 -11.688 2.746 1 98.5 96 THR A C 1
ATOM 711 O O . THR A 1 96 ? -0.908 -10.953 3.373 1 98.5 96 THR A O 1
ATOM 714 N N . VAL A 1 97 ? 1.102 -11.414 2.604 1 96.94 97 VAL A N 1
ATOM 715 C CA . VAL A 1 97 ? 1.687 -10.258 3.27 1 96.94 97 VAL A CA 1
ATOM 716 C C . VAL A 1 97 ? 2.115 -9.227 2.229 1 96.94 97 VAL A C 1
ATOM 718 O O . VAL A 1 97 ? 2.836 -9.547 1.281 1 96.94 97 VAL A O 1
ATOM 721 N N . LEU A 1 98 ? 1.619 -7.969 2.422 1 95.44 98 LEU A N 1
ATOM 722 C CA . LEU A 1 98 ? 2.061 -6.883 1.554 1 95.44 98 LEU A CA 1
ATOM 723 C C . LEU A 1 98 ? 3.525 -6.543 1.812 1 95.44 98 LEU A C 1
ATOM 725 O O . LEU A 1 98 ? 3.988 -6.602 2.953 1 95.44 98 LEU A O 1
ATOM 729 N N . HIS A 1 99 ? 4.254 -6.191 0.752 1 94.62 99 HIS A N 1
ATOM 730 C CA . HIS A 1 99 ? 5.648 -5.766 0.812 1 94.62 99 HIS A CA 1
ATOM 731 C C . HIS A 1 99 ? 6.551 -6.906 1.268 1 94.62 99 HIS A C 1
ATOM 733 O O . HIS A 1 99 ? 7.383 -6.727 2.162 1 94.62 99 HIS A O 1
ATOM 739 N N . ALA A 1 100 ? 6.242 -8.008 0.706 1 95.38 100 ALA A N 1
ATOM 740 C CA . ALA A 1 100 ? 7.039 -9.211 0.943 1 95.38 100 ALA A CA 1
ATOM 741 C C . ALA A 1 100 ? 7.527 -9.812 -0.371 1 95.38 100 ALA A C 1
ATOM 743 O O . ALA A 1 100 ? 6.77 -9.898 -1.341 1 95.38 100 ALA A O 1
ATOM 744 N N . GLY A 1 101 ? 8.805 -10.141 -0.378 1 93.12 101 GLY A N 1
ATOM 745 C CA . GLY A 1 101 ? 9.32 -10.75 -1.597 1 93.12 101 GLY A CA 1
ATOM 746 C C . GLY A 1 101 ? 10.828 -10.906 -1.599 1 93.12 101 GLY A C 1
ATOM 747 O O . GLY A 1 101 ? 11.492 -10.594 -0.608 1 93.12 101 GLY A O 1
ATOM 748 N N . GLY A 1 102 ? 11.273 -11.508 -2.621 1 91.69 102 GLY A N 1
ATOM 749 C CA . GLY A 1 102 ? 12.695 -11.773 -2.75 1 91.69 102 GLY A CA 1
ATOM 750 C C . GLY A 1 102 ? 13.422 -10.734 -3.592 1 91.69 102 GLY A C 1
ATOM 751 O O . GLY A 1 102 ? 14.594 -10.914 -3.928 1 91.69 102 GLY A O 1
ATOM 752 N N . LYS A 1 103 ? 12.719 -9.695 -3.93 1 86.19 103 LYS A N 1
ATOM 753 C CA . LYS A 1 103 ? 13.273 -8.766 -4.91 1 86.19 103 LYS A CA 1
ATOM 754 C C . LYS A 1 103 ? 13.734 -7.473 -4.25 1 86.19 103 LYS A C 1
ATOM 756 O O . LYS A 1 103 ? 13.961 -6.469 -4.93 1 86.19 103 LYS A O 1
ATOM 761 N N . PHE A 1 104 ? 13.82 -7.441 -2.947 1 84 104 PHE A N 1
ATOM 762 C CA . PHE A 1 104 ? 14.195 -6.234 -2.221 1 84 104 PHE A CA 1
ATOM 763 C C . PHE A 1 104 ? 15.703 -6.129 -2.074 1 84 104 PHE A C 1
ATOM 765 O O . PHE A 1 104 ? 16.234 -5.066 -1.735 1 84 104 PHE A O 1
ATOM 772 N N . ASP A 1 105 ? 16.266 -7.25 -2.24 1 77.12 105 ASP A N 1
ATOM 773 C CA . ASP A 1 105 ? 17.719 -7.219 -2.316 1 77.12 105 ASP A CA 1
ATOM 774 C C . ASP A 1 105 ? 18.203 -7.754 -3.66 1 77.12 105 ASP A C 1
ATOM 776 O O . ASP A 1 105 ? 17.422 -8.281 -4.449 1 77.12 105 ASP A O 1
ATOM 780 N N . ASP A 1 106 ? 19.312 -7.328 -4.215 1 72.5 106 ASP A N 1
ATOM 781 C CA . ASP A 1 106 ? 19.828 -7.668 -5.539 1 72.5 106 ASP A CA 1
ATOM 782 C C . ASP A 1 106 ? 20.406 -9.078 -5.559 1 72.5 106 ASP A C 1
ATOM 784 O O . ASP A 1 106 ? 21.031 -9.484 -6.543 1 72.5 106 ASP A O 1
ATOM 788 N N . ASN A 1 107 ? 20.016 -9.82 -4.582 1 74.25 107 ASN A N 1
ATOM 789 C CA . ASN A 1 107 ? 20.656 -11.125 -4.523 1 74.25 107 ASN A CA 1
ATOM 790 C C . ASN A 1 107 ? 19.875 -12.172 -5.312 1 74.25 107 ASN A C 1
ATOM 792 O O . ASN A 1 107 ? 20.469 -12.969 -6.043 1 74.25 107 ASN A O 1
ATOM 796 N N . SER A 1 108 ? 18.578 -12.094 -5.23 1 76.94 108 SER A N 1
ATOM 797 C CA . SER A 1 108 ? 17.766 -13.117 -5.875 1 76.94 108 SER A CA 1
ATOM 798 C C . SER A 1 108 ? 17.422 -12.727 -7.309 1 76.94 108 SER A C 1
ATOM 800 O O . SER A 1 108 ? 17.266 -13.594 -8.172 1 76.94 108 SER A O 1
ATOM 802 N N . TYR A 1 109 ? 17.328 -11.469 -7.523 1 79.44 109 TYR A N 1
ATOM 803 C CA . TYR A 1 109 ? 16.984 -10.922 -8.828 1 79.44 109 TYR A CA 1
ATOM 804 C C . TYR A 1 109 ? 17.797 -9.664 -9.125 1 79.44 109 TYR A C 1
ATOM 806 O O . TYR A 1 109 ? 17.609 -8.633 -8.477 1 79.44 109 TYR A O 1
ATOM 814 N N . LYS A 1 110 ? 18.625 -9.742 -10.133 1 72.31 110 LYS A N 1
ATOM 815 C CA . LYS A 1 110 ? 19.406 -8.578 -10.516 1 72.31 110 LYS A CA 1
ATOM 816 C C . LYS A 1 110 ? 18.562 -7.562 -11.266 1 72.31 110 LYS A C 1
ATOM 818 O O . LYS A 1 110 ? 18.734 -6.352 -11.086 1 72.31 110 LYS A O 1
ATOM 823 N N . VAL A 1 111 ? 17.672 -7.988 -12.141 1 71.75 111 VAL A N 1
ATOM 824 C CA . VAL A 1 111 ? 16.703 -7.203 -12.906 1 71.75 111 VAL A CA 1
ATOM 825 C C . VAL A 1 111 ? 15.312 -7.805 -12.758 1 71.75 111 VAL A C 1
ATOM 827 O O . VAL A 1 111 ? 15.141 -9.023 -12.859 1 71.75 111 VAL A O 1
ATOM 830 N N . SER A 1 112 ? 14.359 -6.91 -12.328 1 77.06 112 SER A N 1
ATOM 831 C CA . SER A 1 112 ? 13.008 -7.43 -12.141 1 77.06 112 SER A CA 1
ATOM 832 C C . SER A 1 112 ? 11.953 -6.406 -12.555 1 77.06 112 SER A C 1
ATOM 834 O O . SER A 1 112 ? 12.219 -5.199 -12.539 1 77.06 112 SER A O 1
ATOM 836 N N . GLY A 1 113 ? 10.828 -6.988 -13.016 1 74.69 113 GLY A N 1
ATOM 837 C CA . GLY A 1 113 ? 9.695 -6.137 -13.312 1 74.69 113 GLY A CA 1
ATOM 838 C C . GLY A 1 113 ? 8.891 -5.754 -12.086 1 74.69 113 GLY A C 1
ATOM 839 O O . GLY A 1 113 ? 8.398 -4.629 -11.984 1 74.69 113 GLY A O 1
ATOM 840 N N . GLY A 1 114 ? 8.781 -6.668 -11.219 1 78.38 114 GLY A N 1
ATOM 841 C CA . GLY A 1 114 ? 8.109 -6.387 -9.961 1 78.38 114 GLY A CA 1
ATOM 842 C C . GLY A 1 114 ? 9.039 -5.805 -8.906 1 78.38 114 GLY A C 1
ATOM 843 O O . GLY A 1 114 ? 10.133 -6.328 -8.672 1 78.38 114 GLY A O 1
ATOM 844 N N . LEU A 1 115 ? 8.57 -4.688 -8.227 1 79.5 115 LEU A N 1
ATOM 845 C CA . LEU A 1 115 ? 9.508 -4 -7.348 1 79.5 115 LEU A CA 1
ATOM 846 C C . LEU A 1 115 ? 8.883 -3.752 -5.977 1 79.5 115 LEU A C 1
ATOM 848 O O . LEU A 1 115 ? 9.594 -3.521 -4.996 1 79.5 115 LEU A O 1
ATOM 852 N N . HIS A 1 116 ? 7.613 -4.027 -5.859 1 86.69 116 HIS A N 1
ATOM 853 C CA . HIS A 1 116 ? 6.961 -3.494 -4.668 1 86.69 116 HIS A CA 1
ATOM 854 C C . HIS A 1 116 ? 6.602 -4.609 -3.693 1 86.69 116 HIS A C 1
ATOM 856 O O . HIS A 1 116 ? 6.273 -4.344 -2.535 1 86.69 116 HIS A O 1
ATOM 862 N N . GLY A 1 117 ? 6.613 -5.824 -4.148 1 91.88 117 GLY A N 1
ATOM 863 C CA . GLY A 1 117 ? 6.293 -6.941 -3.273 1 91.88 117 GLY A CA 1
ATOM 864 C C . GLY A 1 117 ? 4.82 -7.012 -2.914 1 91.88 117 GLY A C 1
ATOM 865 O O . GLY A 1 117 ? 4.465 -7.402 -1.8 1 91.88 117 GLY A O 1
ATOM 866 N N . VAL A 1 118 ? 3.959 -6.586 -3.865 1 94.56 118 VAL A N 1
ATOM 867 C CA . VAL A 1 118 ? 2.545 -6.551 -3.51 1 94.56 118 VAL A CA 1
ATOM 868 C C . VAL A 1 118 ? 1.73 -7.312 -4.555 1 94.56 118 VAL A C 1
ATOM 870 O O . VAL A 1 118 ? 0.588 -7.699 -4.297 1 94.56 118 VAL A O 1
ATOM 873 N N . GLY A 1 119 ? 2.289 -7.59 -5.719 1 95.5 119 GLY A N 1
ATOM 874 C CA . GLY A 1 119 ? 1.523 -8.016 -6.875 1 95.5 119 GLY A CA 1
ATOM 875 C C . GLY A 1 119 ? 0.705 -9.266 -6.621 1 95.5 119 GLY A C 1
ATOM 876 O O . GLY A 1 119 ? -0.527 -9.227 -6.641 1 95.5 119 GLY A O 1
ATOM 877 N N . VAL A 1 120 ? 1.354 -10.344 -6.273 1 97.75 120 VAL A N 1
ATOM 878 C CA . VAL A 1 120 ? 0.662 -11.625 -6.191 1 97.75 120 VAL A CA 1
ATOM 879 C C . VAL A 1 120 ? -0.239 -11.648 -4.961 1 97.75 120 VAL A C 1
ATOM 881 O O . VAL A 1 120 ? -1.302 -12.273 -4.973 1 97.75 120 VAL A O 1
ATOM 884 N N . SER A 1 121 ? 0.141 -10.938 -3.885 1 98.44 121 SER A N 1
ATOM 885 C CA . SER A 1 121 ? -0.734 -10.891 -2.719 1 98.44 121 SER A CA 1
ATOM 886 C C . SER A 1 121 ? -2.01 -10.109 -3.02 1 98.44 121 SER A C 1
ATOM 888 O O . SER A 1 121 ? -3.076 -10.422 -2.482 1 98.44 121 SER A O 1
ATOM 890 N N . VAL A 1 122 ? -1.915 -9.094 -3.902 1 98.12 122 VAL A N 1
ATOM 891 C CA . VAL A 1 122 ? -3.09 -8.352 -4.348 1 98.12 122 VAL A CA 1
ATOM 892 C C . VAL A 1 122 ? -4 -9.266 -5.164 1 98.12 122 VAL A C 1
ATOM 894 O O . VAL A 1 122 ? -5.219 -9.273 -4.969 1 98.12 122 VAL A O 1
ATOM 897 N N . VAL A 1 123 ? -3.373 -10.062 -6.059 1 98.69 123 VAL A N 1
ATOM 898 C CA . VAL A 1 123 ? -4.145 -11.023 -6.84 1 98.69 123 VAL A CA 1
ATOM 899 C C . VAL A 1 123 ? -4.879 -11.984 -5.898 1 98.69 123 VAL A C 1
ATOM 901 O O . VAL A 1 123 ? -6.07 -12.25 -6.082 1 98.69 123 VAL A O 1
ATOM 904 N N . ASN A 1 124 ? -4.199 -12.461 -4.875 1 98.88 124 ASN A N 1
ATOM 905 C CA . ASN A 1 124 ? -4.812 -13.352 -3.893 1 98.88 124 ASN A CA 1
ATOM 906 C C . ASN A 1 124 ? -5.977 -12.68 -3.174 1 98.88 124 ASN A C 1
ATOM 908 O O . ASN A 1 124 ? -7.059 -13.266 -3.055 1 98.88 124 ASN A O 1
ATOM 912 N N . ALA A 1 125 ? -5.812 -11.477 -2.746 1 98.75 125 ALA A N 1
ATOM 913 C CA . ALA A 1 125 ? -6.824 -10.727 -2.006 1 98.75 125 ALA A CA 1
ATOM 914 C C . ALA A 1 125 ? -8.078 -10.516 -2.852 1 98.75 125 ALA A C 1
ATOM 916 O O . ALA A 1 125 ? -9.195 -10.516 -2.326 1 98.75 125 ALA A O 1
ATOM 917 N N . LEU A 1 126 ? -7.836 -10.336 -4.137 1 98.75 126 LEU A N 1
ATOM 918 C CA . LEU A 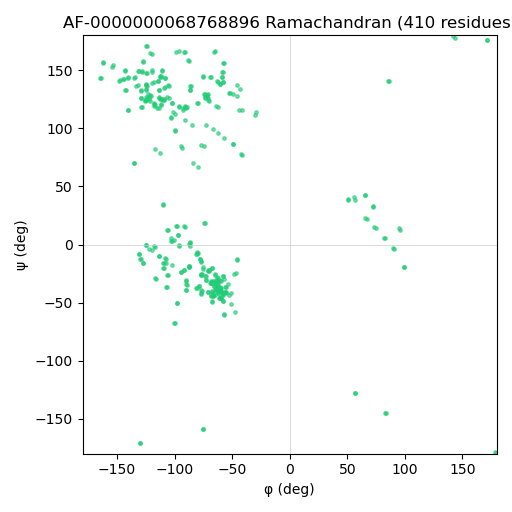1 126 ? -8.938 -9.961 -5.012 1 98.75 126 LEU A CA 1
ATOM 919 C C . LEU A 1 126 ? -9.477 -11.18 -5.754 1 98.75 126 LEU A C 1
ATOM 921 O O . LEU A 1 126 ? -10.18 -11.039 -6.758 1 98.75 126 LEU A O 1
ATOM 925 N N . SER A 1 127 ? -9.141 -12.352 -5.293 1 98.81 127 SER A N 1
ATOM 926 C CA . SER A 1 127 ? -9.648 -13.602 -5.848 1 98.81 127 SER A CA 1
ATOM 927 C C . SER A 1 127 ? -10.633 -14.273 -4.895 1 98.81 127 SER A C 1
ATOM 929 O O . SER A 1 127 ? -10.391 -14.336 -3.688 1 98.81 127 SER A O 1
ATOM 931 N N . GLN A 1 128 ? -11.742 -14.742 -5.496 1 98.56 128 GLN A N 1
ATOM 932 C CA . GLN A 1 128 ? -12.633 -15.578 -4.695 1 98.56 128 GLN A CA 1
ATOM 933 C C . GLN A 1 128 ? -11.93 -16.859 -4.238 1 98.56 128 GLN A C 1
ATOM 935 O O . GLN A 1 128 ? -12.148 -17.328 -3.121 1 98.56 128 GLN A O 1
ATOM 940 N N . LYS A 1 129 ? -11.188 -17.297 -5.16 1 98.75 129 LYS A N 1
ATOM 941 C CA . LYS A 1 129 ? -10.398 -18.5 -4.945 1 98.75 129 LYS A CA 1
ATOM 942 C C . LYS A 1 129 ? -9.055 -18.406 -5.652 1 98.75 129 LYS A C 1
ATOM 944 O O . LYS A 1 129 ? -8.961 -17.875 -6.758 1 98.75 129 LYS A O 1
ATOM 949 N N . LEU A 1 130 ? -7.984 -18.953 -4.977 1 98.94 130 LEU A N 1
ATOM 950 C CA . LEU A 1 130 ? -6.664 -19.031 -5.598 1 98.94 130 LEU A CA 1
ATOM 951 C C . LEU A 1 130 ? -5.961 -20.328 -5.211 1 98.94 130 LEU A C 1
ATOM 953 O O . LEU A 1 130 ? -5.996 -20.734 -4.051 1 98.94 130 LEU A O 1
ATOM 957 N N . GLU A 1 131 ? -5.426 -20.969 -6.191 1 98.94 131 GLU A N 1
ATOM 958 C CA . GLU A 1 131 ? -4.637 -22.172 -6.016 1 98.94 131 GLU A CA 1
ATOM 959 C C . GLU A 1 131 ? -3.164 -21.938 -6.32 1 98.94 131 GLU A C 1
ATOM 961 O O . GLU A 1 131 ? -2.822 -21.422 -7.391 1 98.94 131 GLU A O 1
ATOM 966 N N . LEU A 1 132 ? -2.377 -22.281 -5.336 1 98.94 132 LEU A N 1
ATOM 967 C CA . LEU A 1 132 ? -0.927 -22.219 -5.488 1 98.94 132 LEU A CA 1
ATOM 968 C C . LEU A 1 132 ? -0.326 -23.625 -5.547 1 98.94 132 LEU A C 1
ATOM 970 O O . LEU A 1 132 ? -0.584 -24.438 -4.668 1 98.94 132 LEU A O 1
ATOM 974 N N . VAL A 1 133 ? 0.423 -23.906 -6.602 1 98.94 133 VAL A N 1
ATOM 975 C CA . VAL A 1 133 ? 1.171 -25.141 -6.723 1 98.94 133 VAL A CA 1
ATOM 976 C C . VAL A 1 133 ? 2.646 -24.844 -6.969 1 98.94 133 VAL A C 1
ATOM 978 O O . VAL A 1 133 ? 2.986 -24.078 -7.875 1 98.94 133 VAL A O 1
ATOM 981 N N . ILE A 1 134 ? 3.434 -25.422 -6.152 1 98.88 134 ILE A N 1
ATOM 982 C CA . ILE A 1 134 ? 4.875 -25.234 -6.262 1 98.88 134 ILE A CA 1
ATOM 983 C C . ILE A 1 134 ? 5.559 -26.594 -6.441 1 98.88 134 ILE A C 1
ATOM 985 O O . ILE A 1 134 ? 5.285 -27.531 -5.691 1 98.88 134 ILE A O 1
ATOM 989 N N . GLN A 1 135 ? 6.316 -26.703 -7.457 1 98.88 135 GLN A N 1
ATOM 990 C CA . GLN A 1 135 ? 7.219 -27.828 -7.637 1 98.88 135 GLN A CA 1
ATOM 991 C C . GLN A 1 135 ? 8.648 -27.453 -7.273 1 98.88 135 GLN A C 1
ATOM 993 O O . GLN A 1 135 ? 9.266 -26.609 -7.93 1 98.88 135 GLN A O 1
ATOM 998 N N . ARG A 1 136 ? 9.094 -28.062 -6.258 1 98.38 136 ARG A N 1
ATOM 999 C CA . ARG A 1 136 ? 10.398 -27.719 -5.691 1 98.38 136 ARG A CA 1
ATOM 1000 C C . ARG A 1 136 ? 10.883 -28.797 -4.734 1 98.38 136 ARG A C 1
ATOM 1002 O O . ARG A 1 136 ? 10.086 -29.391 -3.998 1 98.38 136 ARG A O 1
ATOM 1009 N N . ASP A 1 137 ? 12.234 -29.078 -4.719 1 97.5 137 ASP A N 1
ATOM 1010 C CA . ASP A 1 137 ? 12.859 -30.016 -3.809 1 97.5 137 ASP A CA 1
ATOM 1011 C C . ASP A 1 137 ? 12.227 -31.406 -3.936 1 97.5 137 ASP A C 1
ATOM 1013 O O . ASP A 1 137 ? 11.945 -32.062 -2.928 1 97.5 137 ASP A O 1
ATOM 1017 N N . ASN A 1 138 ? 11.922 -31.766 -5.102 1 98.38 138 ASN A N 1
ATOM 1018 C CA . ASN A 1 138 ? 11.391 -33.062 -5.496 1 98.38 138 ASN A CA 1
ATOM 1019 C C . ASN A 1 138 ? 9.992 -33.281 -4.93 1 98.38 138 ASN A C 1
ATOM 1021 O O . ASN A 1 138 ? 9.555 -34.438 -4.781 1 98.38 138 ASN A O 1
ATOM 1025 N N . LYS A 1 139 ? 9.289 -32.219 -4.59 1 98.81 139 LYS A N 1
ATOM 1026 C CA . LYS A 1 139 ? 7.953 -32.312 -4.008 1 98.81 139 LYS A CA 1
ATOM 1027 C C . LYS A 1 139 ? 6.98 -31.391 -4.715 1 98.81 139 LYS A C 1
ATOM 1029 O O . LYS A 1 139 ? 7.383 -30.359 -5.27 1 98.81 139 LYS A O 1
ATOM 1034 N N . VAL A 1 140 ? 5.785 -31.797 -4.734 1 98.88 140 VAL A N 1
ATOM 1035 C CA . VAL A 1 140 ? 4.688 -30.922 -5.121 1 98.88 140 VAL A CA 1
ATOM 1036 C C . VAL A 1 140 ? 4.039 -30.312 -3.875 1 98.88 140 VAL A C 1
ATOM 1038 O O . VAL A 1 140 ? 3.613 -31.047 -2.977 1 98.88 140 VAL A O 1
ATOM 1041 N N . HIS A 1 141 ? 4.062 -29 -3.738 1 98.94 141 HIS A N 1
ATOM 1042 C CA . HIS A 1 141 ? 3.422 -28.266 -2.652 1 98.94 141 HIS A CA 1
ATOM 1043 C C . HIS A 1 141 ? 2.158 -27.562 -3.133 1 98.94 141 HIS A C 1
ATOM 1045 O O . HIS A 1 141 ? 2.139 -27 -4.227 1 98.94 141 HIS A O 1
ATOM 1051 N N . LYS A 1 142 ? 1.149 -27.625 -2.35 1 98.88 142 LYS A N 1
ATOM 1052 C CA . LYS A 1 142 ? -0.112 -27 -2.727 1 98.88 142 LYS A CA 1
ATOM 1053 C C . LYS A 1 142 ? -0.708 -26.219 -1.559 1 98.88 142 LYS A C 1
ATOM 1055 O O . LYS A 1 142 ? -0.609 -26.641 -0.405 1 98.88 142 LYS A O 1
ATOM 1060 N N . GLN A 1 143 ? -1.318 -25.109 -1.812 1 98.88 143 GLN A N 1
ATOM 1061 C CA . GLN A 1 143 ? -2.086 -24.328 -0.854 1 98.88 143 GLN A CA 1
ATOM 1062 C C . GLN A 1 143 ? -3.246 -23.609 -1.537 1 98.88 143 GLN A C 1
ATOM 1064 O O . GLN A 1 143 ? -3.096 -23.078 -2.641 1 98.88 143 GLN A O 1
ATOM 1069 N N . MET A 1 144 ? -4.363 -23.562 -0.845 1 98.94 144 MET A N 1
ATOM 1070 C CA . MET A 1 144 ? -5.57 -22.922 -1.338 1 98.94 144 MET A CA 1
ATOM 1071 C C . MET A 1 144 ? -5.891 -21.672 -0.516 1 98.94 144 MET A C 1
ATOM 1073 O O . MET A 1 144 ? -5.641 -21.641 0.691 1 98.94 144 MET A O 1
ATOM 1077 N N . TYR A 1 145 ? -6.402 -20.672 -1.178 1 98.88 145 TYR A N 1
ATOM 1078 C CA . TYR A 1 145 ? -6.828 -19.422 -0.546 1 98.88 145 TYR A CA 1
ATOM 1079 C C . TYR A 1 145 ? -8.25 -19.062 -0.951 1 98.88 145 TYR A C 1
ATOM 1081 O O . TYR A 1 145 ? -8.688 -19.375 -2.062 1 98.88 145 TYR A O 1
ATOM 1089 N N . GLU A 1 146 ? -8.953 -18.406 -0.079 1 98.75 146 GLU A N 1
ATOM 1090 C CA . GLU A 1 146 ? -10.258 -17.812 -0.346 1 98.75 146 GLU A CA 1
ATOM 1091 C C . GLU A 1 146 ? -10.289 -16.344 0.103 1 98.75 146 GLU A C 1
ATOM 1093 O O . GLU A 1 146 ? -10.156 -16.062 1.294 1 98.75 146 GLU A O 1
ATOM 1098 N N . HIS A 1 147 ? -10.5 -15.508 -0.814 1 97.94 147 HIS A N 1
ATOM 1099 C CA . HIS A 1 147 ? -10.477 -14.078 -0.546 1 97.94 147 HIS A CA 1
ATOM 1100 C C . HIS A 1 147 ? -9.211 -13.672 0.203 1 97.94 147 HIS A C 1
ATOM 1102 O O . HIS A 1 147 ? -9.273 -12.914 1.171 1 97.94 147 HIS A O 1
ATOM 1108 N N . GLY A 1 148 ? -8.133 -14.312 -0.186 1 98.44 148 GLY A N 1
ATOM 1109 C CA . GLY A 1 148 ? -6.844 -13.938 0.363 1 98.44 148 GLY A CA 1
ATOM 1110 C C . GLY A 1 148 ? -6.477 -14.719 1.613 1 98.44 148 GLY A C 1
ATOM 1111 O O . GLY A 1 148 ? -5.359 -14.602 2.119 1 98.44 148 GLY A O 1
ATOM 1112 N N . VAL A 1 149 ? -7.379 -15.562 2.1 1 98.31 149 VAL A N 1
ATOM 1113 C CA . VAL A 1 149 ? -7.168 -16.25 3.367 1 98.31 149 VAL A CA 1
ATOM 1114 C C . VAL A 1 149 ? -6.738 -17.703 3.109 1 98.31 149 VAL A C 1
ATOM 1116 O O . VAL A 1 149 ? -7.441 -18.453 2.428 1 98.31 149 VAL A O 1
ATOM 1119 N N . PRO A 1 150 ? -5.559 -18.062 3.641 1 98.81 150 PRO A N 1
ATOM 1120 C CA . PRO A 1 150 ? -5.168 -19.453 3.473 1 98.81 150 PRO A CA 1
ATOM 1121 C C . PRO A 1 150 ? -6.156 -20.422 4.121 1 98.81 150 PRO A C 1
ATOM 1123 O O . PRO A 1 150 ? -6.648 -20.172 5.223 1 98.81 150 PRO A O 1
ATOM 1126 N N . GLN A 1 151 ? -6.453 -21.484 3.459 1 98.81 151 GLN A N 1
ATOM 1127 C CA . GLN A 1 151 ? -7.434 -22.453 3.957 1 98.81 151 GLN A CA 1
ATOM 1128 C C . GLN A 1 151 ? -6.758 -23.547 4.781 1 98.81 151 GLN A C 1
ATOM 1130 O O . GLN A 1 151 ? -7.418 -24.234 5.562 1 98.81 151 GLN A O 1
ATOM 1135 N N . ALA A 1 152 ? -5.504 -23.797 4.637 1 98.62 152 ALA A N 1
ATOM 1136 C CA . ALA A 1 152 ? -4.613 -24.719 5.34 1 98.62 152 ALA A CA 1
ATOM 1137 C C . ALA A 1 152 ? -3.15 -24.344 5.102 1 98.62 152 ALA A C 1
ATOM 1139 O O . ALA A 1 152 ? -2.832 -23.609 4.172 1 98.62 152 ALA A O 1
ATOM 1140 N N . PRO A 1 153 ? -2.301 -24.766 6 1 98.62 153 PRO A N 1
ATOM 1141 C CA . PRO A 1 153 ? -0.881 -24.547 5.711 1 98.62 153 PRO A CA 1
ATOM 1142 C C . PRO A 1 153 ? -0.443 -25.188 4.395 1 98.62 153 PRO A C 1
ATOM 1144 O O . PRO A 1 153 ? -1.108 -26.109 3.895 1 98.62 153 PRO A O 1
ATOM 1147 N N . LEU A 1 154 ? 0.613 -24.656 3.832 1 98.81 154 LEU A N 1
ATOM 1148 C CA . LEU A 1 154 ? 1.204 -25.266 2.645 1 98.81 154 LEU A CA 1
ATOM 1149 C C . LEU A 1 154 ? 1.482 -26.75 2.875 1 98.81 154 LEU A C 1
ATOM 1151 O O . LEU A 1 154 ? 2.072 -27.125 3.891 1 98.81 154 LEU A O 1
ATOM 1155 N N . ALA A 1 155 ? 1.041 -27.609 1.94 1 98.75 155 ALA A N 1
ATOM 1156 C CA . ALA A 1 155 ? 1.167 -29.047 2.143 1 98.75 155 ALA A CA 1
ATOM 1157 C C . ALA A 1 155 ? 1.925 -29.703 0.99 1 98.75 155 ALA A C 1
ATOM 1159 O O . ALA A 1 155 ? 1.776 -29.297 -0.166 1 98.75 155 ALA A O 1
ATOM 1160 N N . VAL A 1 156 ? 2.648 -30.734 1.304 1 98.75 156 VAL A N 1
ATOM 1161 C CA . VAL A 1 156 ? 3.211 -31.609 0.28 1 98.75 156 VAL A CA 1
ATOM 1162 C C . VAL A 1 156 ? 2.143 -32.594 -0.208 1 98.75 156 VAL A C 1
ATOM 1164 O O . VAL A 1 156 ? 1.532 -33.281 0.592 1 98.75 156 VAL A O 1
ATOM 1167 N N . THR A 1 157 ? 1.92 -32.531 -1.468 1 98.75 157 THR A N 1
ATOM 1168 C CA . THR A 1 157 ? 0.817 -33.344 -1.971 1 98.75 157 THR A CA 1
ATOM 1169 C C . THR A 1 157 ? 1.323 -34.375 -2.955 1 98.75 157 THR A C 1
ATOM 1171 O O . THR A 1 157 ? 0.537 -35.156 -3.508 1 98.75 157 THR A O 1
ATOM 1174 N N . GLY A 1 158 ? 2.562 -34.469 -3.297 1 98.62 158 GLY A N 1
ATOM 1175 C CA . GLY A 1 158 ? 3.131 -35.438 -4.223 1 98.62 158 GLY A CA 1
ATOM 1176 C C . GLY A 1 158 ? 4.625 -35.281 -4.434 1 98.62 158 GLY A C 1
ATOM 1177 O O . GLY A 1 158 ? 5.266 -34.5 -3.723 1 98.62 158 GLY A O 1
ATOM 1178 N N . GLU A 1 159 ? 5.152 -36.156 -5.293 1 98.62 159 GLU A N 1
ATOM 1179 C CA . GLU A 1 159 ? 6.551 -36.062 -5.703 1 98.62 159 GLU A CA 1
ATOM 1180 C C . GLU A 1 159 ? 6.676 -35.656 -7.168 1 98.62 159 GLU A C 1
ATOM 1182 O O . GLU A 1 159 ? 5.75 -35.844 -7.957 1 98.62 159 GLU A O 1
ATOM 1187 N N . THR A 1 160 ? 7.742 -35 -7.406 1 98.56 160 THR A N 1
ATOM 1188 C CA . THR A 1 160 ? 8 -34.562 -8.773 1 98.56 160 THR A CA 1
ATOM 1189 C C . THR A 1 160 ? 9.5 -34.375 -9.008 1 98.56 160 THR A C 1
ATOM 1191 O O . THR A 1 160 ? 10.258 -34.156 -8.062 1 98.56 160 THR A O 1
ATOM 1194 N N . ASP A 1 161 ? 9.906 -34.531 -10.281 1 98.25 161 ASP A N 1
ATOM 1195 C CA . ASP A 1 161 ? 11.281 -34.188 -10.656 1 98.25 161 ASP A CA 1
ATOM 1196 C C . ASP A 1 161 ? 11.352 -32.812 -11.344 1 98.25 161 ASP A C 1
ATOM 1198 O O . ASP A 1 161 ? 12.422 -32.375 -11.742 1 98.25 161 ASP A O 1
ATOM 1202 N N . LYS A 1 162 ? 10.227 -32.125 -11.43 1 98.19 162 LYS A N 1
ATOM 1203 C CA . LYS A 1 162 ? 10.148 -30.812 -12.07 1 98.19 162 LYS A CA 1
ATOM 1204 C C . LYS A 1 162 ? 10.242 -29.688 -11.047 1 98.19 162 LYS A C 1
ATOM 1206 O O . LYS A 1 162 ? 10.211 -29.938 -9.836 1 98.19 162 LYS A O 1
ATOM 1211 N N . THR A 1 163 ? 10.477 -28.422 -11.57 1 98.5 163 THR A N 1
ATOM 1212 C CA . THR A 1 163 ? 10.43 -27.219 -10.758 1 98.5 163 THR A CA 1
ATOM 1213 C C . THR A 1 163 ? 9.5 -26.172 -11.383 1 98.5 163 THR A C 1
ATOM 1215 O O . THR A 1 163 ? 9.164 -26.266 -12.57 1 98.5 163 THR A O 1
ATOM 1218 N N . GLY A 1 164 ? 9.023 -25.297 -10.57 1 98.31 164 GLY A N 1
ATOM 1219 C CA . GLY A 1 164 ? 8.188 -24.219 -11.102 1 98.31 164 GLY A CA 1
ATOM 1220 C C . GLY A 1 164 ? 7.047 -23.844 -10.172 1 98.31 164 GLY A C 1
ATOM 1221 O O . GLY A 1 164 ? 6.977 -24.328 -9.039 1 98.31 164 GLY A O 1
ATOM 1222 N N . THR A 1 165 ? 6.285 -22.875 -10.547 1 98.62 165 THR A N 1
ATOM 1223 C CA . THR A 1 165 ? 5.137 -22.375 -9.805 1 98.62 165 THR A CA 1
ATOM 1224 C C . THR A 1 165 ? 3.922 -22.234 -10.711 1 98.62 165 THR A C 1
ATOM 1226 O O . THR A 1 165 ? 4.043 -21.781 -11.859 1 98.62 165 THR A O 1
ATOM 1229 N N . MET A 1 166 ? 2.838 -22.625 -10.219 1 98.69 166 MET A N 1
ATOM 1230 C CA . MET A 1 166 ? 1.562 -22.328 -10.867 1 98.69 166 MET A CA 1
ATOM 1231 C C . MET A 1 166 ? 0.643 -21.562 -9.922 1 98.69 166 MET A C 1
ATOM 1233 O O . MET A 1 166 ? 0.489 -21.938 -8.758 1 98.69 166 MET A O 1
ATOM 1237 N N . VAL A 1 167 ? 0.155 -20.453 -10.383 1 98.81 167 VAL A N 1
ATOM 1238 C CA . VAL A 1 167 ? -0.896 -19.703 -9.703 1 98.81 167 VAL A CA 1
ATOM 1239 C C . VAL A 1 167 ? -2.166 -19.719 -10.547 1 98.81 167 VAL A C 1
ATOM 1241 O O . VAL A 1 167 ? -2.156 -19.266 -11.695 1 98.81 167 VAL A O 1
ATOM 1244 N N . ARG A 1 168 ? -3.176 -20.281 -10.023 1 98.81 168 ARG A N 1
ATOM 1245 C CA . ARG A 1 168 ? -4.504 -20.203 -10.625 1 98.81 168 ARG A CA 1
ATOM 1246 C C . ARG A 1 168 ? -5.461 -19.406 -9.742 1 98.81 168 ARG A C 1
ATOM 1248 O O . ARG A 1 168 ? -5.535 -19.641 -8.531 1 98.81 168 ARG A O 1
ATOM 1255 N N . PHE A 1 169 ? -6.184 -18.484 -10.359 1 98.88 169 PHE A N 1
ATOM 1256 C CA . PHE A 1 169 ? -7.051 -17.656 -9.531 1 98.88 169 PHE A CA 1
ATOM 1257 C C . PHE A 1 169 ? -8.391 -17.406 -10.219 1 98.88 169 PHE A C 1
ATOM 1259 O O . PHE A 1 169 ? -8.469 -17.422 -11.445 1 98.88 169 PHE A O 1
ATOM 1266 N N . TRP A 1 170 ? -9.383 -17.375 -9.43 1 98.75 170 TRP A N 1
ATOM 1267 C CA . TRP A 1 170 ? -10.734 -16.953 -9.781 1 98.75 170 TRP A CA 1
ATOM 1268 C C . TRP A 1 170 ? -11.016 -15.539 -9.266 1 98.75 170 TRP A C 1
ATOM 1270 O O . TRP A 1 170 ? -11.164 -15.328 -8.062 1 98.75 170 TRP A O 1
ATOM 1280 N N . PRO A 1 171 ? -11.117 -14.586 -10.172 1 98.62 171 PRO A N 1
ATOM 1281 C CA . PRO A 1 171 ? -11.344 -13.219 -9.688 1 98.62 171 PRO A CA 1
ATOM 1282 C C . PRO A 1 171 ? -12.625 -13.086 -8.859 1 98.62 171 PRO A C 1
ATOM 1284 O O . PRO A 1 171 ? -13.617 -13.75 -9.148 1 98.62 171 PRO A O 1
ATOM 1287 N N . SER A 1 172 ? -12.602 -12.25 -7.848 1 98.5 172 SER A N 1
ATOM 1288 C CA . SER A 1 172 ? -13.773 -12.055 -6.996 1 98.5 172 SER A CA 1
ATOM 1289 C C . SER A 1 172 ? -14.836 -11.227 -7.711 1 98.5 172 SER A C 1
ATOM 1291 O O . SER A 1 172 ? -14.578 -10.102 -8.133 1 98.5 172 SER A O 1
ATOM 1293 N N . LEU A 1 173 ? -16 -11.719 -7.695 1 97.31 173 LEU A N 1
ATOM 1294 C CA . LEU A 1 173 ? -17.109 -11 -8.297 1 97.31 173 LEU A CA 1
ATOM 1295 C C . LEU A 1 173 ? -17.641 -9.922 -7.359 1 97.31 173 LEU A C 1
ATOM 1297 O O . LEU A 1 173 ? -18.469 -9.102 -7.75 1 97.31 173 LEU A O 1
ATOM 1301 N N . GLU A 1 174 ? -17.109 -9.922 -6.172 1 96.88 174 GLU A N 1
ATOM 1302 C CA . GLU A 1 174 ? -17.406 -8.82 -5.262 1 96.88 174 GLU A CA 1
ATOM 1303 C C . GLU A 1 174 ? -16.609 -7.574 -5.629 1 96.88 174 GLU A C 1
ATOM 1305 O O . GLU A 1 174 ? -17.047 -6.453 -5.355 1 96.88 174 GLU A O 1
ATOM 1310 N N . THR A 1 175 ? -15.477 -7.777 -6.289 1 96.94 175 THR A N 1
ATOM 1311 C CA . THR A 1 175 ? -14.578 -6.695 -6.688 1 96.94 175 THR A CA 1
ATOM 1312 C C . THR A 1 175 ? -14.82 -6.301 -8.141 1 96.94 175 THR A C 1
ATOM 1314 O O . THR A 1 175 ? -14.953 -5.113 -8.453 1 96.94 175 THR A O 1
ATOM 1317 N N . PHE A 1 176 ? -14.828 -7.254 -8.93 1 97.94 176 PHE A N 1
ATOM 1318 C CA . PHE A 1 176 ? -15.039 -7.062 -10.359 1 97.94 176 PHE A CA 1
ATOM 1319 C C . PHE A 1 176 ? -16.484 -7.359 -10.742 1 97.94 176 PHE A C 1
ATOM 1321 O O . PHE A 1 176 ? -16.844 -8.508 -11.031 1 97.94 176 PHE A O 1
ATOM 1328 N N . THR A 1 177 ? -17.281 -6.305 -10.867 1 96.56 177 THR A N 1
ATOM 1329 C CA . THR A 1 177 ? -18.719 -6.512 -10.969 1 96.56 177 THR A CA 1
ATOM 1330 C C . THR A 1 177 ? -19.219 -6.18 -12.375 1 96.56 177 THR A C 1
ATOM 1332 O O . THR A 1 177 ? -20.281 -6.648 -12.789 1 96.56 177 THR A O 1
ATOM 1335 N N . ASN A 1 178 ? -18.469 -5.414 -13.102 1 96.94 178 ASN A N 1
ATOM 1336 C CA . ASN A 1 178 ? -18.906 -4.953 -14.406 1 96.94 178 ASN A CA 1
ATOM 1337 C C . ASN A 1 178 ? -18.281 -5.773 -15.539 1 96.94 178 ASN A C 1
ATOM 1339 O O . ASN A 1 178 ? -18.953 -6.609 -16.141 1 96.94 178 ASN A O 1
ATOM 1343 N N . VAL A 1 179 ? -17.016 -5.637 -15.68 1 96.06 179 VAL A N 1
ATOM 1344 C CA . VAL A 1 179 ? -16.297 -6.527 -16.578 1 96.06 179 VAL A CA 1
ATOM 1345 C C . VAL A 1 179 ? -15.758 -7.73 -15.797 1 96.06 179 VAL A C 1
ATOM 1347 O O . VAL A 1 179 ? -14.906 -7.578 -14.914 1 96.06 179 VAL A O 1
ATOM 1350 N N . THR A 1 180 ? -16.25 -8.891 -16.188 1 96.62 180 THR A N 1
ATOM 1351 C CA . THR A 1 180 ? -15.961 -10.039 -15.344 1 96.62 180 THR A CA 1
ATOM 1352 C C . THR A 1 180 ? -15.234 -11.125 -16.141 1 96.62 180 THR A C 1
ATOM 1354 O O . THR A 1 180 ? -14.805 -12.133 -15.578 1 96.62 180 THR A O 1
ATOM 1357 N N . GLU A 1 181 ? -15.07 -10.883 -17.438 1 95.69 181 GLU A N 1
ATOM 1358 C CA . GLU A 1 181 ? -14.469 -11.906 -18.281 1 95.69 181 GLU A CA 1
ATOM 1359 C C . GLU A 1 181 ? -13.125 -11.445 -18.828 1 95.69 181 GLU A C 1
ATOM 1361 O O . GLU A 1 181 ? -12.969 -10.281 -19.203 1 95.69 181 GLU A O 1
ATOM 1366 N N . PHE A 1 182 ? -12.297 -12.344 -18.844 1 95 182 PHE A N 1
ATOM 1367 C CA . PHE A 1 182 ? -11 -12.078 -19.469 1 95 182 PHE A CA 1
ATOM 1368 C C . PHE A 1 182 ? -11.117 -12.078 -20.984 1 95 182 PHE A C 1
ATOM 1370 O O . PHE A 1 182 ? -11.859 -12.875 -21.562 1 95 182 PHE A O 1
ATOM 1377 N N . GLU A 1 183 ? -10.328 -11.195 -21.531 1 90.56 183 GLU A N 1
ATOM 1378 C CA . GLU A 1 183 ? -10.258 -11.133 -22.984 1 90.56 183 GLU A CA 1
ATOM 1379 C C . GLU A 1 183 ? -8.891 -11.594 -23.5 1 90.56 183 GLU A C 1
ATOM 1381 O O . GLU A 1 183 ? -7.863 -11 -23.156 1 90.56 183 GLU A O 1
ATOM 1386 N N . TYR A 1 184 ? -8.969 -12.539 -24.375 1 87.44 184 TYR A N 1
ATOM 1387 C CA . TYR A 1 184 ? -7.758 -13.148 -24.906 1 87.44 184 TYR A CA 1
ATOM 1388 C C . TYR A 1 184 ? -6.863 -12.102 -25.562 1 87.44 184 TYR A C 1
ATOM 1390 O O . TYR A 1 184 ? -5.652 -12.07 -25.328 1 87.44 184 TYR A O 1
ATOM 1398 N N . ASP A 1 185 ? -7.438 -11.203 -26.297 1 85.5 185 ASP A N 1
ATOM 1399 C CA . ASP A 1 185 ? -6.68 -10.242 -27.094 1 85.5 185 ASP A CA 1
ATOM 1400 C C . ASP A 1 185 ? -5.91 -9.273 -26.188 1 85.5 185 ASP A C 1
ATOM 1402 O O . ASP A 1 185 ? -4.816 -8.828 -26.547 1 85.5 185 ASP A O 1
ATOM 1406 N N . ILE A 1 186 ? -6.441 -9 -25.109 1 85.31 186 ILE A N 1
ATOM 1407 C CA . ILE A 1 186 ? -5.773 -8.102 -24.172 1 85.31 186 ILE A CA 1
ATOM 1408 C C . ILE A 1 186 ? -4.559 -8.805 -23.578 1 85.31 186 ILE A C 1
ATOM 1410 O O . ILE A 1 186 ? -3.492 -8.203 -23.422 1 85.31 186 ILE A O 1
ATOM 1414 N N . LEU A 1 187 ? -4.691 -10.039 -23.266 1 86.12 187 LEU A N 1
ATOM 1415 C CA . LEU A 1 187 ? -3.623 -10.797 -22.609 1 86.12 187 LEU A CA 1
ATOM 1416 C C . LEU A 1 187 ? -2.545 -11.188 -23.609 1 86.12 187 LEU A C 1
ATOM 1418 O O . LEU A 1 187 ? -1.377 -11.344 -23.234 1 86.12 187 LEU A O 1
ATOM 1422 N N . ALA A 1 188 ? -2.922 -11.289 -24.812 1 80.44 188 ALA A N 1
ATOM 1423 C CA . ALA A 1 188 ? -1.975 -11.664 -25.859 1 80.44 188 ALA A CA 1
ATOM 1424 C C . ALA A 1 188 ? -1.054 -10.5 -26.219 1 80.44 188 ALA A C 1
ATOM 1426 O O . ALA A 1 188 ? 0.029 -10.703 -26.766 1 80.44 188 ALA A O 1
ATOM 1427 N N . LYS A 1 189 ? -1.422 -9.258 -25.891 1 67.69 189 LYS A N 1
ATOM 1428 C CA . LYS A 1 189 ? -0.643 -8.062 -26.203 1 67.69 189 LYS A CA 1
ATOM 1429 C C . LYS A 1 189 ? 0.376 -7.766 -25.109 1 67.69 189 LYS A C 1
ATOM 1431 O O . LYS A 1 189 ? 1.137 -6.797 -25.219 1 67.69 189 LYS A O 1
ATOM 1436 N N . THR A 1 190 ? 0.469 -8.469 -24.156 1 61.5 190 THR A N 1
ATOM 1437 C CA . THR A 1 190 ? 1.419 -8.219 -23.078 1 61.5 190 THR A CA 1
ATOM 1438 C C . THR A 1 190 ? 2.846 -8.5 -23.531 1 61.5 190 THR A C 1
ATOM 1440 O O . THR A 1 190 ? 3.096 -9.492 -24.234 1 61.5 190 THR A O 1
ATOM 1443 N N . PRO A 1 191 ? 3.75 -7.395 -23.359 1 51.75 191 PRO A N 1
ATOM 1444 C CA . PRO A 1 191 ? 5.133 -7.586 -23.797 1 51.75 191 PRO A CA 1
ATOM 1445 C C . PRO A 1 191 ? 5.738 -8.891 -23.297 1 51.75 191 PRO A C 1
ATOM 1447 O O . PRO A 1 191 ? 6.867 -9.234 -23.641 1 51.75 191 PRO A O 1
ATOM 1450 N N . ALA A 1 192 ? 5.211 -9.344 -22.234 1 50.66 192 ALA A N 1
ATOM 1451 C CA . ALA A 1 192 ? 5.836 -10.578 -21.766 1 50.66 192 ALA A CA 1
ATOM 1452 C C . ALA A 1 192 ? 6.047 -11.555 -22.922 1 50.66 192 ALA A C 1
ATOM 1454 O O . ALA A 1 192 ? 6.652 -12.609 -22.75 1 50.66 192 ALA A O 1
ATOM 1455 N N . ARG A 1 193 ? 5.418 -11.234 -24.016 1 47.22 193 ARG A N 1
ATOM 1456 C CA . ARG A 1 193 ? 5.574 -12.125 -25.156 1 47.22 193 ARG A CA 1
ATOM 1457 C C . ARG A 1 193 ? 7.047 -12.375 -25.469 1 47.22 193 ARG A C 1
ATOM 1459 O O . ARG A 1 193 ? 7.398 -13.391 -26.062 1 47.22 193 ARG A O 1
ATOM 1466 N N . ALA A 1 194 ? 7.73 -11.273 -25.406 1 44.5 194 ALA A N 1
ATOM 1467 C CA . ALA A 1 194 ? 9.078 -11.625 -25.844 1 44.5 194 ALA A CA 1
ATOM 1468 C C . ALA A 1 194 ? 9.641 -12.789 -25.047 1 44.5 194 ALA A C 1
ATOM 1470 O O . ALA A 1 194 ? 10.43 -13.586 -25.562 1 44.5 194 ALA A O 1
ATOM 1471 N N . VAL A 1 195 ? 9.273 -12.805 -23.844 1 44.28 195 VAL A N 1
ATOM 1472 C CA . VAL A 1 195 ? 9.953 -13.82 -23.062 1 44.28 195 VAL A CA 1
ATOM 1473 C C . VAL A 1 195 ? 9.031 -15.023 -22.844 1 44.28 195 VAL A C 1
ATOM 1475 O O . VAL A 1 195 ? 9.477 -16.078 -22.391 1 44.28 195 VAL A O 1
ATOM 1478 N N . VAL A 1 196 ? 7.578 -14.758 -23.078 1 48.34 196 VAL A N 1
ATOM 1479 C CA . VAL A 1 196 ? 6.594 -15.805 -22.844 1 48.34 196 VAL A CA 1
ATOM 1480 C C . VAL A 1 196 ? 6.297 -16.547 -24.156 1 48.34 196 VAL A C 1
ATOM 1482 O O . VAL A 1 196 ? 5.543 -16.047 -24.984 1 48.34 196 VAL A O 1
ATOM 1485 N N . PRO A 1 197 ? 7.051 -17.484 -24.484 1 46.03 197 PRO A N 1
ATOM 1486 C CA . PRO A 1 197 ? 6.754 -18.062 -25.797 1 46.03 197 PRO A CA 1
ATOM 1487 C C . PRO A 1 197 ? 5.273 -18.359 -26 1 46.03 197 PRO A C 1
ATOM 1489 O O . PRO A 1 197 ? 4.742 -18.203 -27.094 1 46.03 197 PRO A O 1
ATOM 1492 N N . GLU A 1 198 ? 4.555 -19.281 -25.062 1 46.91 198 GLU A N 1
ATOM 1493 C CA . GLU A 1 198 ? 3.289 -19.906 -25.422 1 46.91 198 GLU A CA 1
ATOM 1494 C C . GLU A 1 198 ? 2.143 -19.375 -24.562 1 46.91 198 GLU A C 1
ATOM 1496 O O . GLU A 1 198 ? 2.178 -19.453 -23.344 1 46.91 198 GLU A O 1
ATOM 1501 N N . LEU A 1 199 ? 1.639 -18.234 -24.844 1 48.97 199 LEU A N 1
ATOM 1502 C CA . LEU A 1 199 ? 0.301 -17.938 -24.359 1 48.97 199 LEU A CA 1
ATOM 1503 C C . LEU A 1 199 ? -0.708 -18.969 -24.844 1 48.97 199 LEU A C 1
ATOM 1505 O O . LEU A 1 199 ? -0.862 -19.172 -26.047 1 48.97 199 LEU A O 1
ATOM 1509 N N . ARG A 1 200 ? -1.028 -20.125 -24.094 1 47.25 200 ARG A N 1
ATOM 1510 C CA . ARG A 1 200 ? -2.031 -21.094 -24.5 1 47.25 200 ARG A CA 1
ATOM 1511 C C . ARG A 1 200 ? -3.426 -20.672 -24.047 1 47.25 200 ARG A C 1
ATOM 1513 O O . ARG A 1 200 ? -3.586 -20.078 -22.984 1 47.25 200 ARG A O 1
ATOM 1520 N N . ARG A 1 201 ? -4.246 -20.156 -24.906 1 43.94 201 ARG A N 1
ATOM 1521 C CA . ARG A 1 201 ? -5.676 -19.984 -24.672 1 43.94 201 ARG A CA 1
ATOM 1522 C C . ARG A 1 201 ? -6.371 -21.344 -24.578 1 43.94 201 ARG A C 1
ATOM 1524 O O . ARG A 1 201 ? -6.262 -22.172 -25.5 1 43.94 201 ARG A O 1
ATOM 1531 N N . LEU A 1 202 ? -6.688 -21.938 -23.469 1 40.94 202 LEU A N 1
ATOM 1532 C CA . LEU A 1 202 ? -7.621 -23.047 -23.484 1 40.94 202 LEU A CA 1
ATOM 1533 C C . LEU A 1 202 ? -9.062 -22.562 -23.578 1 40.94 202 LEU A C 1
ATOM 1535 O O . LEU A 1 202 ? -9.57 -21.922 -22.641 1 40.94 202 LEU A O 1
ATOM 1539 N N . TYR A 1 203 ? -9.5 -21.938 -24.703 1 37.5 203 TYR A N 1
ATOM 1540 C CA . TYR A 1 203 ? -10.898 -21.609 -24.953 1 37.5 203 TYR A CA 1
ATOM 1541 C C . TYR A 1 203 ? -11.805 -22.797 -24.625 1 37.5 203 TYR A C 1
ATOM 1543 O O . TYR A 1 203 ? -11.391 -23.953 -24.719 1 37.5 203 TYR A O 1
ATOM 1551 N N . PRO A 1 204 ? -12.859 -22.641 -23.797 1 36.53 204 PRO A N 1
ATOM 1552 C CA . PRO A 1 204 ? -13.867 -23.688 -23.969 1 36.53 204 PRO A CA 1
ATOM 1553 C C . PRO A 1 204 ? -14.141 -24.016 -25.438 1 36.53 204 PRO A C 1
ATOM 1555 O O . PRO A 1 204 ? -13.953 -23.156 -26.312 1 36.53 204 PRO A O 1
ATOM 1558 N N . PRO A 1 205 ? -14.211 -25.234 -25.938 1 30.19 205 PRO A N 1
ATOM 1559 C CA . PRO A 1 205 ? -14.781 -25.531 -27.266 1 30.19 205 PRO A CA 1
ATOM 1560 C C . PRO A 1 205 ? -16.047 -24.719 -27.547 1 30.19 205 PRO A C 1
ATOM 1562 O O . PRO A 1 205 ? -16.781 -24.375 -26.625 1 30.19 205 PRO A O 1
ATOM 1565 N N . ALA A 1 206 ? -15.977 -23.766 -28.656 1 31.8 206 ALA A N 1
ATOM 1566 C CA . ALA A 1 206 ? -17.266 -23.312 -29.156 1 31.8 206 ALA A CA 1
ATOM 1567 C C . ALA A 1 206 ? -18.344 -24.375 -28.969 1 31.8 206 ALA A C 1
ATOM 1569 O O . ALA A 1 206 ? -18.156 -25.531 -29.375 1 31.8 206 ALA A O 1
ATOM 1570 N N . ARG A 1 207 ? -19.391 -24.047 -28.047 1 27.19 207 ARG A N 1
ATOM 1571 C CA . ARG A 1 207 ? -20.578 -24.812 -28.391 1 27.19 207 ARG A CA 1
ATOM 1572 C C . ARG A 1 207 ? -21.047 -24.5 -29.797 1 27.19 207 ARG A C 1
ATOM 1574 O O . ARG A 1 207 ? -20.984 -23.359 -30.234 1 27.19 207 ARG A O 1
ATOM 1581 N N . MET B 1 1 ? 29.859 -17.875 -2.893 1 32.94 1 MET B N 1
ATOM 1582 C CA . MET B 1 1 ? 28.891 -18.625 -2.1 1 32.94 1 MET B CA 1
ATOM 1583 C C . MET B 1 1 ? 27.516 -18.641 -2.785 1 32.94 1 MET B C 1
ATOM 1585 O O . MET B 1 1 ? 27.062 -17.609 -3.281 1 32.94 1 MET B O 1
ATOM 1589 N N . SER B 1 2 ? 27.016 -19.516 -3.58 1 40.25 2 SER B N 1
ATOM 1590 C CA . SER B 1 2 ? 25.938 -19.703 -4.531 1 40.25 2 SER B CA 1
ATOM 1591 C C . SER B 1 2 ? 24.625 -19.094 -4.012 1 40.25 2 SER B C 1
ATOM 1593 O O . SER B 1 2 ? 24.156 -19.484 -2.941 1 40.25 2 SER B O 1
ATOM 1595 N N . ASN B 1 3 ? 24.344 -17.859 -4.004 1 56.12 3 ASN B N 1
ATOM 1596 C CA . ASN B 1 3 ? 23.344 -17.094 -3.27 1 56.12 3 ASN B CA 1
ATOM 1597 C C . ASN B 1 3 ? 21.969 -17.719 -3.379 1 56.12 3 ASN B C 1
ATOM 1599 O O . ASN B 1 3 ? 21.375 -17.766 -4.465 1 56.12 3 ASN B O 1
ATOM 1603 N N . SER B 1 4 ? 21.547 -18.75 -2.459 1 79.44 4 SER B N 1
ATOM 1604 C CA . SER B 1 4 ? 20.453 -19.719 -2.402 1 79.44 4 SER B CA 1
ATOM 1605 C C . SER B 1 4 ? 19.109 -19 -2.295 1 79.44 4 SER B C 1
ATOM 1607 O O . SER B 1 4 ? 18.984 -17.984 -1.613 1 79.44 4 SER B O 1
ATOM 1609 N N . TYR B 1 5 ? 18.234 -19.188 -3.242 1 90.56 5 TYR B N 1
ATOM 1610 C CA . TYR B 1 5 ? 16.859 -18.734 -3.227 1 90.56 5 TYR B CA 1
ATOM 1611 C C . TYR B 1 5 ? 15.992 -19.625 -2.348 1 90.56 5 TYR B C 1
ATOM 1613 O O . TYR B 1 5 ? 15.43 -20.609 -2.826 1 90.56 5 TYR B O 1
ATOM 1621 N N . ASP B 1 6 ? 16.016 -19.266 -1.014 1 93.12 6 ASP B N 1
ATOM 1622 C CA . ASP B 1 6 ? 15.25 -20.031 -0.036 1 93.12 6 ASP B CA 1
ATOM 1623 C C . ASP B 1 6 ? 14.406 -19.109 0.838 1 93.12 6 ASP B C 1
ATOM 1625 O O . ASP B 1 6 ? 14.211 -17.938 0.505 1 93.12 6 ASP B O 1
ATOM 1629 N N . SER B 1 7 ? 13.789 -19.703 1.933 1 93.94 7 SER B N 1
ATOM 1630 C CA . SER B 1 7 ? 12.852 -18.953 2.766 1 93.94 7 SER B CA 1
ATOM 1631 C C . SER B 1 7 ? 13.5 -17.703 3.352 1 93.94 7 SER B C 1
ATOM 1633 O O . SER B 1 7 ? 12.828 -16.703 3.611 1 93.94 7 SER B O 1
ATOM 1635 N N . SER B 1 8 ? 14.797 -17.75 3.514 1 91.25 8 SER B N 1
ATOM 1636 C CA . SER B 1 8 ? 15.5 -16.609 4.078 1 91.25 8 SER B CA 1
ATOM 1637 C C . SER B 1 8 ? 15.672 -15.492 3.041 1 91.25 8 SER B C 1
ATOM 1639 O O . SER B 1 8 ? 16 -14.359 3.391 1 91.25 8 SER B O 1
ATOM 1641 N N . SER B 1 9 ? 15.453 -15.797 1.75 1 92.12 9 SER B N 1
ATOM 1642 C CA . SER B 1 9 ? 15.555 -14.82 0.668 1 92.12 9 SER B CA 1
ATOM 1643 C C . SER B 1 9 ? 14.32 -13.93 0.606 1 92.12 9 SER B C 1
ATOM 1645 O O . SER B 1 9 ? 14.312 -12.922 -0.104 1 92.12 9 SER B O 1
ATOM 1647 N N . ILE B 1 10 ? 13.266 -14.328 1.343 1 93.88 10 ILE B N 1
ATOM 1648 C CA . ILE B 1 10 ? 12.023 -13.555 1.365 1 93.88 10 ILE B CA 1
ATOM 1649 C C . ILE B 1 10 ? 12.07 -12.539 2.506 1 93.88 10 ILE B C 1
ATOM 1651 O O . ILE B 1 10 ? 12.18 -12.914 3.676 1 93.88 10 ILE B O 1
ATOM 1655 N N . LYS B 1 11 ? 11.984 -11.273 2.109 1 93.88 11 LYS B N 1
ATOM 1656 C CA . LYS B 1 11 ? 11.992 -10.18 3.074 1 93.88 11 LYS B CA 1
ATOM 1657 C C . LYS B 1 11 ? 10.617 -9.531 3.182 1 93.88 11 LYS B C 1
ATOM 1659 O O . LYS B 1 11 ? 9.883 -9.461 2.195 1 93.88 11 LYS B O 1
ATOM 1664 N N . VAL B 1 12 ? 10.336 -9.156 4.418 1 94.25 12 VAL B N 1
ATOM 1665 C CA . VAL B 1 12 ? 9.117 -8.398 4.684 1 94.25 12 VAL B CA 1
ATOM 1666 C C . VAL B 1 12 ? 9.477 -6.98 5.113 1 94.25 12 VAL B C 1
ATOM 1668 O O . VAL B 1 12 ? 10.219 -6.785 6.082 1 94.25 12 VAL B O 1
ATOM 1671 N N . LEU B 1 13 ? 9.008 -6.031 4.34 1 93.12 13 LEU B N 1
ATOM 1672 C CA . LEU B 1 13 ? 9.156 -4.645 4.766 1 93.12 13 LEU B CA 1
ATOM 1673 C C . LEU B 1 13 ? 8.008 -4.23 5.684 1 93.12 13 LEU B C 1
ATOM 1675 O O . LEU B 1 13 ? 6.852 -4.559 5.422 1 93.12 13 LEU B O 1
ATOM 1679 N N . LYS B 1 14 ? 8.359 -3.549 6.738 1 90 14 LYS B N 1
ATOM 1680 C CA . LYS B 1 14 ? 7.355 -3.23 7.746 1 90 14 LYS B CA 1
ATOM 1681 C C . LYS B 1 14 ? 7.07 -1.73 7.781 1 90 14 LYS B C 1
ATOM 1683 O O . LYS B 1 14 ? 7.98 -0.917 7.602 1 90 14 LYS B O 1
ATOM 1688 N N . GLY B 1 15 ? 5.816 -1.455 8.031 1 89.5 15 GLY B N 1
ATOM 1689 C CA . GLY B 1 15 ? 5.395 -0.076 8.219 1 89.5 15 GLY B CA 1
ATOM 1690 C C . GLY B 1 15 ? 5.73 0.817 7.039 1 89.5 15 GLY B C 1
ATOM 1691 O O . GLY B 1 15 ? 5.398 0.496 5.895 1 89.5 15 GLY B O 1
ATOM 1692 N N . LEU B 1 16 ? 6.418 1.974 7.395 1 96.69 16 LEU B N 1
ATOM 1693 C CA . LEU B 1 16 ? 6.676 3.012 6.402 1 96.69 16 LEU B CA 1
ATOM 1694 C C . LEU B 1 16 ? 7.969 2.729 5.645 1 96.69 16 LEU B C 1
ATOM 1696 O O . LEU B 1 16 ? 8.312 3.445 4.699 1 96.69 16 LEU B O 1
ATOM 1700 N N . ASP B 1 17 ? 8.602 1.618 5.957 1 94.19 17 ASP B N 1
ATOM 1701 C CA . ASP B 1 17 ? 9.82 1.24 5.242 1 94.19 17 ASP B CA 1
ATOM 1702 C C . ASP B 1 17 ? 9.523 0.979 3.766 1 94.19 17 ASP B C 1
ATOM 1704 O O . ASP B 1 17 ? 10.32 1.35 2.895 1 94.19 17 ASP B O 1
ATOM 1708 N N . ALA B 1 18 ? 8.398 0.354 3.555 1 92.06 18 ALA B N 1
ATOM 1709 C CA . ALA B 1 18 ? 8.031 0.029 2.178 1 92.06 18 ALA B CA 1
ATOM 1710 C C . ALA B 1 18 ? 7.836 1.296 1.35 1 92.06 18 ALA B C 1
ATOM 1712 O O . ALA B 1 18 ? 8.211 1.344 0.177 1 92.06 18 ALA B O 1
ATOM 1713 N N . VAL B 1 19 ? 7.301 2.322 1.974 1 95 19 VAL B N 1
ATOM 1714 C CA . VAL B 1 19 ? 7.059 3.598 1.309 1 95 19 VAL B CA 1
ATOM 1715 C C . VAL B 1 19 ? 8.391 4.258 0.952 1 95 19 VAL B C 1
ATOM 1717 O O . VAL B 1 19 ? 8.57 4.73 -0.171 1 95 19 VAL B O 1
ATOM 1720 N N . ARG B 1 20 ? 9.312 4.234 1.898 1 95.5 20 ARG B N 1
ATOM 1721 C CA . ARG B 1 20 ? 10.602 4.875 1.678 1 95.5 20 ARG B CA 1
ATOM 1722 C C . ARG B 1 20 ? 11.406 4.145 0.604 1 95.5 20 ARG B C 1
ATOM 1724 O O . ARG B 1 20 ? 12.109 4.77 -0.185 1 95.5 20 ARG B O 1
ATOM 1731 N N . LYS B 1 21 ? 11.219 2.861 0.559 1 92.12 21 LYS B N 1
ATOM 1732 C CA . LYS B 1 21 ? 11.984 2.045 -0.379 1 92.12 21 LYS B CA 1
ATOM 1733 C C . LYS B 1 21 ? 11.406 2.146 -1.79 1 92.12 21 LYS B C 1
ATOM 1735 O O . LYS B 1 21 ? 12.156 2.154 -2.77 1 92.12 21 LYS B O 1
ATOM 1740 N N . ARG B 1 22 ? 10.062 2.252 -1.836 1 90.25 22 ARG B N 1
ATOM 1741 C CA . ARG B 1 22 ? 9.391 2.291 -3.131 1 90.25 22 ARG B CA 1
ATOM 1742 C C . ARG B 1 22 ? 8.328 3.379 -3.164 1 90.25 22 ARG B C 1
ATOM 1744 O O . ARG B 1 22 ? 7.141 3.088 -3.324 1 90.25 22 ARG B O 1
ATOM 1751 N N . PRO B 1 23 ? 8.781 4.625 -3.172 1 94.56 23 PRO B N 1
ATOM 1752 C CA . PRO B 1 23 ? 7.812 5.719 -3.061 1 94.56 23 PRO B CA 1
ATOM 1753 C C . PRO B 1 23 ? 6.914 5.836 -4.289 1 94.56 23 PRO B C 1
ATOM 1755 O O . PRO B 1 23 ? 5.793 6.348 -4.191 1 94.56 23 PRO B O 1
ATOM 1758 N N . GLY B 1 24 ? 7.316 5.293 -5.414 1 90.44 24 GLY B N 1
ATOM 1759 C CA . GLY B 1 24 ? 6.59 5.438 -6.664 1 90.44 24 GLY B CA 1
ATOM 1760 C C . GLY B 1 24 ? 5.191 4.848 -6.617 1 90.44 24 GLY B C 1
ATOM 1761 O O . GLY B 1 24 ? 4.27 5.371 -7.242 1 90.44 24 GLY B O 1
ATOM 1762 N N . MET B 1 25 ? 4.996 3.801 -5.855 1 88.81 25 MET B N 1
ATOM 1763 C CA . MET B 1 25 ? 3.691 3.156 -5.734 1 88.81 25 MET B CA 1
ATOM 1764 C C . MET B 1 25 ? 2.68 4.094 -5.086 1 88.81 25 MET B C 1
ATOM 1766 O O . MET B 1 25 ? 1.488 4.039 -5.391 1 88.81 25 MET B O 1
ATOM 1770 N N . TYR B 1 26 ? 3.131 4.996 -4.32 1 92.31 26 TYR B N 1
ATOM 1771 C CA . TYR B 1 26 ? 2.242 5.773 -3.465 1 92.31 26 TYR B CA 1
ATOM 1772 C C . TYR B 1 26 ? 2.078 7.191 -3.998 1 92.31 26 TYR B C 1
ATOM 1774 O O . TYR B 1 26 ? 0.988 7.766 -3.934 1 92.31 26 TYR B O 1
ATOM 1782 N N . ILE B 1 27 ? 3.178 7.742 -4.543 1 93.81 27 ILE B N 1
ATOM 1783 C CA . ILE B 1 27 ? 3.1 9.164 -4.855 1 93.81 27 ILE B CA 1
ATOM 1784 C C . ILE B 1 27 ? 3.43 9.391 -6.332 1 93.81 27 ILE B C 1
ATOM 1786 O O . ILE B 1 27 ? 3.41 10.523 -6.812 1 93.81 27 ILE B O 1
ATOM 1790 N N . GLY B 1 28 ? 3.734 8.344 -7.07 1 92.75 28 GLY B N 1
ATOM 1791 C CA . GLY B 1 28 ? 4.094 8.469 -8.477 1 92.75 28 GLY B CA 1
ATOM 1792 C C . GLY B 1 28 ? 5.555 8.812 -8.688 1 92.75 28 GLY B C 1
ATOM 1793 O O . GLY B 1 28 ? 6.422 8.359 -7.938 1 92.75 28 GLY B O 1
ATOM 1794 N N . ASP B 1 29 ? 5.801 9.578 -9.68 1 95.62 29 ASP B N 1
ATOM 1795 C CA . ASP B 1 29 ? 7.164 9.867 -10.117 1 95.62 29 ASP B CA 1
ATOM 1796 C C . ASP B 1 29 ? 7.859 10.82 -9.148 1 95.62 29 ASP B C 1
ATOM 1798 O O . ASP B 1 29 ? 7.355 11.906 -8.867 1 95.62 29 ASP B O 1
ATOM 1802 N N . THR B 1 30 ? 9.023 10.445 -8.656 1 97.12 30 THR B N 1
ATOM 1803 C CA . THR B 1 30 ? 9.75 11.258 -7.684 1 97.12 30 THR B CA 1
ATOM 1804 C C . THR B 1 30 ? 10.789 12.133 -8.367 1 97.12 30 THR B C 1
ATOM 1806 O O . THR B 1 30 ? 11.453 12.945 -7.723 1 97.12 30 THR B O 1
ATOM 1809 N N . ASP B 1 31 ? 10.875 12.008 -9.742 1 96.5 31 ASP B N 1
ATOM 1810 C CA . ASP B 1 31 ? 11.984 12.664 -10.422 1 96.5 31 ASP B CA 1
ATOM 1811 C C . ASP B 1 31 ? 11.508 13.906 -11.18 1 96.5 31 ASP B C 1
ATOM 1813 O O . ASP B 1 31 ? 12.273 14.844 -11.391 1 96.5 31 ASP B O 1
ATOM 1817 N N . ASP B 1 32 ? 10.258 13.945 -11.578 1 96.62 32 ASP B N 1
ATOM 1818 C CA . ASP B 1 32 ? 9.836 15.008 -12.492 1 96.62 32 ASP B CA 1
ATOM 1819 C C . ASP B 1 32 ? 9.062 16.094 -11.75 1 96.62 32 ASP B C 1
ATOM 1821 O O . ASP B 1 32 ? 8.469 16.969 -12.367 1 96.62 32 ASP B O 1
ATOM 1825 N N . GLY B 1 33 ? 8.969 15.93 -10.484 1 96.31 33 GLY B N 1
ATOM 1826 C CA . GLY B 1 33 ? 8.328 16.953 -9.672 1 96.31 33 GLY B CA 1
ATOM 1827 C C . GLY B 1 33 ? 6.887 16.625 -9.32 1 96.31 33 GLY B C 1
ATOM 1828 O O . GLY B 1 33 ? 6.324 17.188 -8.383 1 96.31 33 GLY B O 1
ATOM 1829 N N . THR B 1 34 ? 6.262 15.719 -10.055 1 95.81 34 THR B N 1
ATOM 1830 C CA . THR B 1 34 ? 4.859 15.422 -9.797 1 95.81 34 THR B CA 1
ATOM 1831 C C . THR B 1 34 ? 4.684 14.758 -8.438 1 95.81 34 THR B C 1
ATOM 1833 O O . THR B 1 34 ? 3.773 15.109 -7.684 1 95.81 34 THR B O 1
ATOM 1836 N N . GLY B 1 35 ? 5.602 13.82 -8.117 1 96.75 35 GLY B N 1
ATOM 1837 C CA . GLY B 1 35 ? 5.547 13.203 -6.805 1 96.75 35 GLY B CA 1
ATOM 1838 C C . GLY B 1 35 ? 5.746 14.188 -5.668 1 96.75 35 GLY B C 1
ATOM 1839 O O . GLY B 1 35 ? 5.035 14.133 -4.66 1 96.75 35 GLY B O 1
ATOM 1840 N N . LEU B 1 36 ? 6.691 15.055 -5.898 1 97.44 36 LEU B N 1
ATOM 1841 C CA . LEU B 1 36 ? 6.973 16.078 -4.906 1 97.44 36 LEU B CA 1
ATOM 1842 C C . LEU B 1 36 ? 5.73 16.922 -4.617 1 97.44 36 LEU B C 1
ATOM 1844 O O . LEU B 1 36 ? 5.344 17.078 -3.459 1 97.44 36 LEU B O 1
ATOM 1848 N N . HIS B 1 37 ? 5.078 17.375 -5.66 1 95.56 37 HIS B N 1
ATOM 1849 C CA . HIS B 1 37 ? 3.916 18.234 -5.488 1 95.56 37 HIS B CA 1
ATOM 1850 C C . HIS B 1 37 ? 2.711 17.453 -4.992 1 95.56 37 HIS B C 1
ATOM 1852 O O . HIS B 1 37 ? 1.856 17.984 -4.285 1 95.56 37 HIS B O 1
ATOM 1858 N N . HIS B 1 38 ? 2.695 16.188 -5.324 1 94.94 38 HIS B N 1
ATOM 1859 C CA . HIS B 1 38 ? 1.621 15.32 -4.844 1 94.94 38 HIS B CA 1
ATOM 1860 C C . HIS B 1 38 ? 1.622 15.227 -3.322 1 94.94 38 HIS B C 1
ATOM 1862 O O . HIS B 1 38 ? 0.567 15.062 -2.705 1 94.94 38 HIS B O 1
ATOM 1868 N N . MET B 1 39 ? 2.773 15.375 -2.703 1 96.94 39 MET B N 1
ATOM 1869 C CA . MET B 1 39 ? 2.865 15.391 -1.246 1 96.94 39 MET B CA 1
ATOM 1870 C C . MET B 1 39 ? 1.948 16.453 -0.655 1 96.94 39 MET B C 1
ATOM 1872 O O . MET B 1 39 ? 1.238 16.203 0.32 1 96.94 39 MET B O 1
ATOM 1876 N N . VAL B 1 40 ? 1.934 17.578 -1.29 1 95.19 40 VAL B N 1
ATOM 1877 C CA . VAL B 1 40 ? 1.138 18.688 -0.793 1 95.19 40 VAL B CA 1
ATOM 1878 C C . VAL B 1 40 ? -0.348 18.359 -0.911 1 95.19 40 VAL B C 1
ATOM 1880 O O . VAL B 1 40 ? -1.116 18.578 0.029 1 95.19 40 VAL B O 1
ATOM 1883 N N . PHE B 1 41 ? -0.704 17.766 -1.942 1 92.06 41 PHE B N 1
ATOM 1884 C CA . PHE B 1 41 ? -2.109 17.469 -2.207 1 92.06 41 PHE B CA 1
ATOM 1885 C C . PHE B 1 41 ? -2.635 16.422 -1.24 1 92.06 41 PHE B C 1
ATOM 1887 O O . PHE B 1 41 ? -3.803 16.453 -0.849 1 92.06 41 PHE B O 1
ATOM 1894 N N . GLU B 1 42 ? -1.773 15.539 -0.878 1 93.88 42 GLU B N 1
ATOM 1895 C CA . GLU B 1 42 ? -2.176 14.531 0.094 1 93.88 42 GLU B CA 1
ATOM 1896 C C . GLU B 1 42 ? -2.574 15.172 1.422 1 93.88 42 GLU B C 1
ATOM 1898 O O . GLU B 1 42 ? -3.512 14.711 2.078 1 93.88 42 GLU B O 1
ATOM 1903 N N . VAL B 1 43 ? -1.878 16.156 1.802 1 95.69 43 VAL B N 1
ATOM 1904 C CA . VAL B 1 43 ? -2.178 16.828 3.064 1 95.69 43 VAL B CA 1
ATOM 1905 C C . VAL B 1 43 ? -3.395 17.734 2.893 1 95.69 43 VAL B C 1
ATOM 1907 O O . VAL B 1 43 ? -4.297 17.734 3.734 1 95.69 43 VAL B O 1
ATOM 1910 N N . VAL B 1 44 ? -3.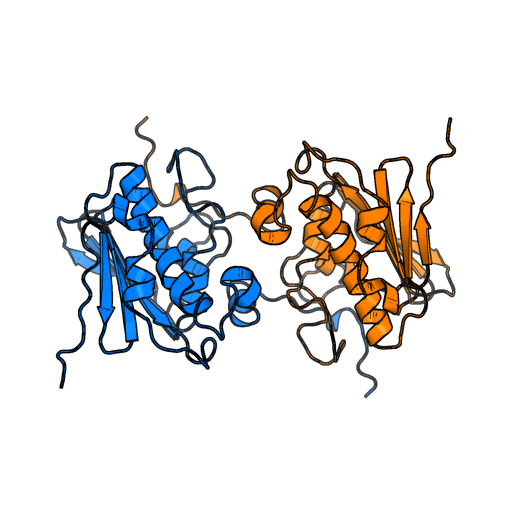445 18.438 1.796 1 92.94 44 VAL B N 1
ATOM 1911 C CA . VAL B 1 44 ? -4.539 19.359 1.501 1 92.94 44 VAL B CA 1
ATOM 1912 C C . VAL B 1 44 ? -5.859 18.594 1.457 1 92.94 44 VAL B C 1
ATOM 1914 O O . VAL B 1 44 ? -6.887 19.078 1.934 1 92.94 44 VAL B O 1
ATOM 1917 N N . ASP B 1 45 ? -5.828 17.422 0.941 1 91.44 45 ASP B N 1
ATOM 1918 C CA . ASP B 1 45 ? -7.035 16.594 0.832 1 91.44 45 ASP B CA 1
ATOM 1919 C C . ASP B 1 45 ? -7.684 16.391 2.197 1 91.44 45 ASP B C 1
ATOM 1921 O O . ASP B 1 45 ? -8.914 16.391 2.312 1 91.44 45 ASP B O 1
ATOM 1925 N N . ASN B 1 46 ? -6.934 16.172 3.232 1 93.62 46 ASN B N 1
ATOM 1926 C CA . ASN B 1 46 ? -7.492 15.977 4.562 1 93.62 46 ASN B CA 1
ATOM 1927 C C . ASN B 1 46 ? -8.172 17.234 5.082 1 93.62 46 ASN B C 1
ATOM 1929 O O . ASN B 1 46 ? -9.203 17.156 5.758 1 93.62 46 ASN B O 1
ATOM 1933 N N . ALA B 1 47 ? -7.59 18.359 4.73 1 92.62 47 ALA B N 1
ATOM 1934 C CA . ALA B 1 47 ? -8.219 19.641 5.09 1 92.62 47 ALA B CA 1
ATOM 1935 C C . ALA B 1 47 ? -9.516 19.844 4.324 1 92.62 47 ALA B C 1
ATOM 1937 O O . ALA B 1 47 ? -10.516 20.281 4.898 1 92.62 47 ALA B O 1
ATOM 1938 N N . ILE B 1 48 ? -9.477 19.547 3.08 1 89.31 48 ILE B N 1
ATOM 1939 C CA . ILE B 1 48 ? -10.656 19.688 2.23 1 89.31 48 ILE B CA 1
ATOM 1940 C C . ILE B 1 48 ? -11.773 18.797 2.758 1 89.31 48 ILE B C 1
ATOM 1942 O O . ILE B 1 48 ? -12.945 19.188 2.756 1 89.31 48 ILE B O 1
ATOM 1946 N N . ASP B 1 49 ? -11.414 17.594 3.209 1 90.12 49 ASP B N 1
ATOM 1947 C CA . ASP B 1 49 ? -12.422 16.688 3.768 1 90.12 49 ASP B CA 1
ATOM 1948 C C . ASP B 1 49 ? -13.102 17.312 4.984 1 90.12 49 ASP B C 1
ATOM 1950 O O . ASP B 1 49 ? -14.312 17.172 5.164 1 90.12 49 ASP B O 1
ATOM 1954 N N . GLU B 1 50 ? -12.352 18.016 5.879 1 92.5 50 GLU B N 1
ATOM 1955 C CA . GLU B 1 50 ? -12.938 18.734 7.008 1 92.5 50 GLU B CA 1
ATOM 1956 C C . GLU B 1 50 ? -13.891 19.828 6.535 1 92.5 50 GLU B C 1
ATOM 1958 O O . GLU B 1 50 ? -14.938 20.062 7.145 1 92.5 50 GLU B O 1
ATOM 1963 N N . ALA B 1 51 ? -13.5 20.484 5.43 1 89.75 51 ALA B N 1
ATOM 1964 C CA . ALA B 1 51 ? -14.344 21.547 4.867 1 89.75 51 ALA B CA 1
ATOM 1965 C C . ALA B 1 51 ? -15.641 20.969 4.305 1 89.75 51 ALA B C 1
ATOM 1967 O O . ALA B 1 51 ? -16.734 21.484 4.582 1 89.75 51 ALA B O 1
ATOM 1968 N N . LEU B 1 52 ? -15.484 19.953 3.525 1 86.81 52 LEU B N 1
ATOM 1969 C CA . LEU B 1 52 ? -16.641 19.297 2.916 1 86.81 52 LEU B CA 1
ATOM 1970 C C . LEU B 1 52 ? -17.594 18.766 3.984 1 86.81 52 LEU B C 1
ATOM 1972 O O . LEU B 1 52 ? -18.812 18.75 3.791 1 86.81 52 LEU B O 1
ATOM 1976 N N . ALA B 1 53 ? -17.047 18.375 5.121 1 89 53 ALA B N 1
ATOM 1977 C CA . ALA B 1 53 ? -17.859 17.875 6.227 1 89 53 ALA B CA 1
ATOM 1978 C C . ALA B 1 53 ? -18.469 19.016 7.023 1 89 53 ALA B C 1
ATOM 1980 O O . ALA B 1 53 ? -19.266 18.797 7.941 1 89 53 ALA B O 1
ATOM 1981 N N . GLY B 1 54 ? -18.047 20.281 6.719 1 89.81 54 GLY B N 1
ATOM 1982 C CA . GLY B 1 54 ? -18.703 21.438 7.312 1 89.81 54 GLY B CA 1
ATOM 1983 C C . GLY B 1 54 ? -17.984 21.953 8.555 1 89.81 54 GLY B C 1
ATOM 1984 O O . GLY B 1 54 ? -18.516 22.797 9.273 1 89.81 54 GLY B O 1
ATOM 1985 N N . TYR B 1 55 ? -16.734 21.484 8.82 1 93.25 55 TYR B N 1
ATOM 1986 C CA . TYR B 1 55 ? -16.078 21.812 10.086 1 93.25 55 TYR B CA 1
ATOM 1987 C C . TYR B 1 55 ? -14.953 22.828 9.867 1 93.25 55 TYR B C 1
ATOM 1989 O O . TYR B 1 55 ? -14.398 23.359 10.828 1 93.25 55 TYR B O 1
ATOM 1997 N N . CYS B 1 56 ? -14.633 23 8.641 1 92.94 56 CYS B N 1
ATOM 1998 C CA . CYS B 1 56 ? -13.469 23.812 8.305 1 92.94 56 CYS B CA 1
ATOM 1999 C C . CYS B 1 56 ? -13.844 24.938 7.352 1 92.94 56 CYS B C 1
ATOM 2001 O O . CYS B 1 56 ? -14.555 24.719 6.371 1 92.94 56 CYS B O 1
ATOM 2003 N N . LYS B 1 57 ? -13.328 26.156 7.582 1 91.56 57 LYS B N 1
ATOM 2004 C CA . LYS B 1 57 ? -13.656 27.328 6.754 1 91.56 57 LYS B CA 1
ATOM 2005 C C . LYS B 1 57 ? -12.422 27.844 6.031 1 91.56 57 LYS B C 1
ATOM 2007 O O . LYS B 1 57 ? -12.531 28.469 4.969 1 91.56 57 LYS B O 1
ATOM 2012 N N . ASP B 1 58 ? -11.328 27.641 6.645 1 91.25 58 ASP B N 1
ATOM 2013 C CA . ASP B 1 58 ? -10.102 28.203 6.098 1 91.25 58 ASP B CA 1
ATOM 2014 C C . ASP B 1 58 ? -9.008 27.156 5.984 1 91.25 58 ASP B C 1
ATOM 2016 O O . ASP B 1 58 ? -8.828 26.328 6.887 1 91.25 58 ASP B O 1
ATOM 2020 N N . ILE B 1 59 ? -8.398 27.109 4.875 1 91.31 59 ILE B N 1
ATOM 2021 C CA . ILE B 1 59 ? -7.219 26.281 4.617 1 91.31 59 ILE B CA 1
ATOM 2022 C C . ILE B 1 59 ? -6.086 27.156 4.086 1 91.31 59 ILE B C 1
ATOM 2024 O O . ILE B 1 59 ? -6.262 27.891 3.107 1 91.31 59 ILE B O 1
ATOM 2028 N N . VAL B 1 60 ? -4.965 27.125 4.73 1 92 60 VAL B N 1
ATOM 2029 C CA . VAL B 1 60 ? -3.809 27.922 4.332 1 92 60 VAL B CA 1
ATOM 2030 C C . VAL B 1 60 ? -2.65 27 3.961 1 92 60 VAL B C 1
ATOM 2032 O O . VAL B 1 60 ? -2.246 26.156 4.758 1 92 60 VAL B O 1
ATOM 2035 N N . VAL B 1 61 ? -2.207 27.125 2.754 1 92.56 61 VAL B N 1
ATOM 2036 C CA . VAL B 1 61 ? -1.001 26.453 2.297 1 92.56 61 VAL B CA 1
ATOM 2037 C C . VAL B 1 61 ? 0.148 27.453 2.182 1 92.56 61 VAL B C 1
ATOM 2039 O O . VAL B 1 61 ? 0.013 28.484 1.53 1 92.56 61 VAL B O 1
ATOM 2042 N N . THR B 1 62 ? 1.26 27.125 2.84 1 93.56 62 THR B N 1
ATOM 2043 C CA . THR B 1 62 ? 2.41 28.031 2.822 1 93.56 62 THR B CA 1
ATOM 2044 C C . THR B 1 62 ? 3.656 27.297 2.326 1 93.56 62 THR B C 1
ATOM 2046 O O . THR B 1 62 ? 4 26.234 2.836 1 93.56 62 THR B O 1
ATOM 2049 N N . ILE B 1 63 ? 4.262 27.828 1.317 1 93.31 63 ILE B N 1
ATOM 2050 C CA . ILE B 1 63 ? 5.609 27.406 0.946 1 93.31 63 ILE B CA 1
ATOM 2051 C C . ILE B 1 63 ? 6.641 28.25 1.696 1 93.31 63 ILE B C 1
ATOM 2053 O O . ILE B 1 63 ? 6.719 29.469 1.503 1 93.31 63 ILE B O 1
ATOM 2057 N N . HIS B 1 64 ? 7.414 27.609 2.49 1 94.81 64 HIS B N 1
ATOM 2058 C CA . HIS B 1 64 ? 8.359 28.328 3.336 1 94.81 64 HIS B CA 1
ATOM 2059 C C . HIS B 1 64 ? 9.711 28.484 2.646 1 94.81 64 HIS B C 1
ATOM 2061 O O . HIS B 1 64 ? 10 27.781 1.679 1 94.81 64 HIS B O 1
ATOM 2067 N N . SER B 1 65 ? 10.555 29.375 3.205 1 93.62 65 SER B N 1
ATOM 2068 C CA . SER B 1 65 ? 11.844 29.688 2.605 1 93.62 65 SER B CA 1
ATOM 2069 C C . SER B 1 65 ? 12.828 28.531 2.748 1 93.62 65 SER B C 1
ATOM 2071 O O . SER B 1 65 ? 13.805 28.453 2.002 1 93.62 65 SER B O 1
ATOM 2073 N N . ASP B 1 66 ? 12.57 27.703 3.697 1 95.19 66 ASP B N 1
ATOM 2074 C CA . ASP B 1 66 ? 13.477 26.562 3.904 1 95.19 66 ASP B CA 1
ATOM 2075 C C . ASP B 1 66 ? 13.008 25.344 3.115 1 95.19 66 ASP B C 1
ATOM 2077 O O . ASP B 1 66 ? 13.367 24.219 3.447 1 95.19 66 ASP B O 1
ATOM 2081 N N . ASN B 1 67 ? 12.148 25.516 2.18 1 93.06 67 ASN B N 1
ATOM 2082 C CA . ASN B 1 67 ? 11.641 24.531 1.23 1 93.06 67 ASN B CA 1
ATOM 2083 C C . ASN B 1 67 ? 10.672 23.547 1.898 1 93.06 67 ASN B C 1
ATOM 2085 O O . ASN B 1 67 ? 10.445 22.453 1.391 1 93.06 67 ASN B O 1
ATOM 2089 N N . SER B 1 68 ? 10.25 23.906 3.037 1 97.5 68 SER B N 1
ATOM 2090 C CA . SER B 1 68 ? 9.141 23.172 3.639 1 97.5 68 SER B CA 1
ATOM 2091 C C . SER B 1 68 ? 7.797 23.75 3.209 1 97.5 68 SER B C 1
ATOM 2093 O O . SER B 1 68 ? 7.738 24.859 2.668 1 97.5 68 SER B O 1
ATOM 2095 N N . VAL B 1 69 ? 6.793 22.906 3.34 1 96.69 69 VAL B N 1
ATOM 2096 C CA . VAL B 1 69 ? 5.422 23.344 3.09 1 96.69 69 VAL B CA 1
ATOM 2097 C C . VAL B 1 69 ? 4.555 23.047 4.312 1 96.69 69 VAL B C 1
ATOM 2099 O O . VAL B 1 69 ? 4.695 21.984 4.941 1 96.69 69 VAL B O 1
ATOM 2102 N N . SER B 1 70 ? 3.729 23.984 4.652 1 97.19 70 SER B N 1
ATOM 2103 C CA . SER B 1 70 ? 2.742 23.734 5.695 1 97.19 70 SER B CA 1
ATOM 2104 C C . SER B 1 70 ? 1.321 23.859 5.156 1 97.19 70 SER B C 1
ATOM 2106 O O . SER B 1 70 ? 1.053 24.703 4.301 1 97.19 70 SER B O 1
ATOM 2108 N N . VAL B 1 71 ? 0.494 22.984 5.586 1 96 71 VAL B N 1
ATOM 2109 C CA . VAL B 1 71 ? -0.948 23.031 5.367 1 96 71 VAL B CA 1
ATOM 2110 C C . VAL B 1 71 ? -1.672 23.141 6.707 1 96 71 VAL B C 1
ATOM 2112 O O . VAL B 1 71 ? -1.506 22.297 7.582 1 96 71 VAL B O 1
ATOM 2115 N N . GLN B 1 72 ? -2.412 24.25 6.855 1 96.62 72 GLN B N 1
ATOM 2116 C CA . GLN B 1 72 ? -3.145 24.5 8.094 1 96.62 72 GLN B CA 1
ATOM 2117 C C . GLN B 1 72 ? -4.637 24.656 7.828 1 96.62 72 GLN B C 1
ATOM 2119 O O . GLN B 1 72 ? -5.031 25.391 6.91 1 96.62 72 GLN B O 1
ATOM 2124 N N . ASP B 1 73 ? -5.434 23.891 8.578 1 95.44 73 ASP B N 1
ATOM 2125 C CA . ASP B 1 73 ? -6.879 24.078 8.531 1 95.44 73 ASP B CA 1
ATOM 2126 C C . ASP B 1 73 ? -7.438 24.453 9.898 1 95.44 73 ASP B C 1
ATOM 2128 O O . ASP B 1 73 ? -6.723 24.391 10.906 1 95.44 73 ASP B O 1
ATOM 2132 N N . ASP B 1 74 ? -8.664 24.953 9.898 1 96.69 74 ASP B N 1
ATOM 2133 C CA . ASP B 1 74 ? -9.336 25.266 11.156 1 96.69 74 ASP B CA 1
ATOM 2134 C C . ASP B 1 74 ? -10.484 24.297 11.414 1 96.69 74 ASP B C 1
ATOM 2136 O O . ASP B 1 74 ? -11.531 24.688 11.938 1 96.69 74 ASP B O 1
ATOM 2140 N N . GLY B 1 75 ? -10.281 23.031 10.984 1 96 75 GLY B N 1
ATOM 2141 C CA . GLY B 1 75 ? -11.281 22 11.227 1 96 75 GLY B CA 1
ATOM 2142 C C . GLY B 1 75 ? -11.305 21.5 12.656 1 96 75 GLY B C 1
ATOM 2143 O O . GLY B 1 75 ? -10.891 22.219 13.57 1 96 75 GLY B O 1
ATOM 2144 N N . ARG B 1 76 ? -11.836 20.312 12.93 1 96.56 76 ARG B N 1
ATOM 2145 C CA . ARG B 1 76 ? -12.062 19.797 14.273 1 96.56 76 ARG B CA 1
ATOM 2146 C C . ARG B 1 76 ? -10.742 19.469 14.969 1 96.56 76 ARG B C 1
ATOM 2148 O O . ARG B 1 76 ? -10.68 19.422 16.203 1 96.56 76 ARG B O 1
ATOM 2155 N N . GLY B 1 77 ? -9.648 19.25 14.117 1 98.25 77 GLY B N 1
ATOM 2156 C CA . GLY B 1 77 ? -8.406 18.688 14.633 1 98.25 77 GLY B CA 1
ATOM 2157 C C . GLY B 1 77 ? -8.406 17.172 14.688 1 98.25 77 GLY B C 1
ATOM 2158 O O . GLY B 1 77 ? -9.398 16.562 15.094 1 98.25 77 GLY B O 1
ATOM 2159 N N . ILE B 1 78 ? -7.293 16.578 14.359 1 97.88 78 ILE B N 1
ATOM 2160 C CA . ILE B 1 78 ? -7.125 15.133 14.422 1 97.88 78 ILE B CA 1
ATOM 2161 C C . ILE B 1 78 ? -7.285 14.656 15.867 1 97.88 78 ILE B C 1
ATOM 2163 O O . ILE B 1 78 ? -6.785 15.289 16.797 1 97.88 78 ILE B O 1
ATOM 2167 N N . PRO B 1 79 ? -7.969 13.5 16.062 1 97.75 79 PRO B N 1
ATOM 2168 C CA . PRO B 1 79 ? -8.102 12.977 17.422 1 97.75 79 PRO B CA 1
ATOM 2169 C C . PRO B 1 79 ? -6.75 12.734 18.094 1 97.75 79 PRO B C 1
ATOM 2171 O O . PRO B 1 79 ? -5.828 12.203 17.453 1 97.75 79 PRO B O 1
ATOM 2174 N N . THR B 1 80 ? -6.645 13.055 19.359 1 98.62 80 THR B N 1
ATOM 2175 C CA . THR B 1 80 ? -5.355 13.023 20.047 1 98.62 80 THR B CA 1
ATOM 2176 C C . THR B 1 80 ? -5.336 11.938 21.109 1 98.62 80 THR B C 1
ATOM 2178 O O . THR B 1 80 ? -4.285 11.633 21.688 1 98.62 80 THR B O 1
ATOM 2181 N N . GLY B 1 81 ? -6.457 11.352 21.406 1 98 81 GLY B N 1
ATOM 2182 C CA . GLY B 1 81 ? -6.52 10.289 22.391 1 98 81 GLY B CA 1
ATOM 2183 C C . GLY B 1 81 ? -5.773 9.039 21.969 1 98 81 GLY B C 1
ATOM 2184 O O . GLY B 1 81 ? -5.395 8.898 20.797 1 98 81 GLY B O 1
ATOM 2185 N N . ILE B 1 82 ? -5.551 8.156 22.938 1 98.25 82 ILE B N 1
ATOM 2186 C CA . ILE B 1 82 ? -4.844 6.906 22.672 1 98.25 82 ILE B CA 1
ATOM 2187 C C . ILE B 1 82 ? -5.727 5.977 21.844 1 98.25 82 ILE B C 1
ATOM 2189 O O . ILE B 1 82 ? -6.91 5.797 22.156 1 98.25 82 ILE B O 1
ATOM 2193 N N . HIS B 1 83 ? -5.148 5.5 20.797 1 97.25 83 HIS B N 1
ATOM 2194 C CA . HIS B 1 83 ? -5.844 4.488 20 1 97.25 83 HIS B CA 1
ATOM 2195 C C . HIS B 1 83 ? -5.887 3.15 20.734 1 97.25 83 HIS B C 1
ATOM 2197 O O . HIS B 1 83 ? -4.844 2.617 21.109 1 97.25 83 HIS B O 1
ATOM 2203 N N . PRO B 1 84 ?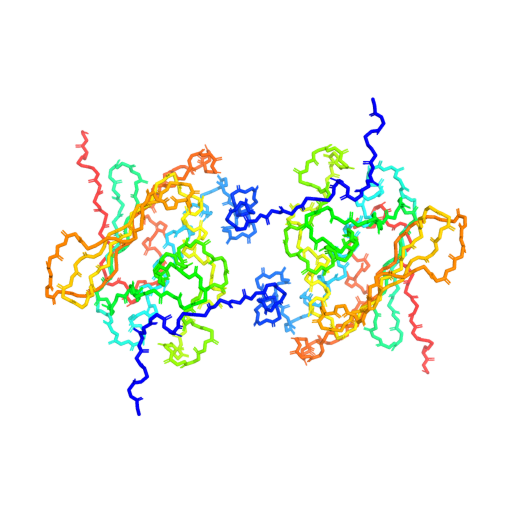 -6.973 2.57 20.891 1 94.31 84 PRO B N 1
ATOM 2204 C CA . PRO B 1 84 ? -7.098 1.42 21.781 1 94.31 84 PRO B CA 1
ATOM 2205 C C . PRO B 1 84 ? -6.297 0.209 21.312 1 94.31 84 PRO B C 1
ATOM 2207 O O . PRO B 1 84 ? -5.734 -0.524 22.125 1 94.31 84 PRO B O 1
ATOM 2210 N N . GLU B 1 85 ? -6.156 0.008 20.078 1 94.31 85 GLU B N 1
ATOM 2211 C CA . GLU B 1 85 ? -5.484 -1.179 19.547 1 94.31 85 GLU B CA 1
ATOM 2212 C C . GLU B 1 85 ? -3.986 -0.936 19.375 1 94.31 85 GLU B C 1
ATOM 2214 O O . GLU B 1 85 ? -3.176 -1.841 19.594 1 94.31 85 GLU B O 1
ATOM 2219 N N . GLU B 1 86 ? -3.58 0.245 19.031 1 96.06 86 GLU B N 1
ATOM 2220 C CA . GLU B 1 86 ? -2.197 0.514 18.656 1 96.06 86 GLU B CA 1
ATOM 2221 C C . GLU B 1 86 ? -1.382 1.006 19.844 1 96.06 86 GLU B C 1
ATOM 2223 O O . GLU B 1 86 ? -0.151 0.949 19.828 1 96.06 86 GLU B O 1
ATOM 2228 N N . GLY B 1 87 ? -2.021 1.552 20.828 1 97.38 87 GLY B N 1
ATOM 2229 C CA . GLY B 1 87 ? -1.345 1.907 22.062 1 97.38 87 GLY B CA 1
ATOM 2230 C C . GLY B 1 87 ? -0.625 3.24 21.984 1 97.38 87 GLY B C 1
ATOM 2231 O O . GLY B 1 87 ? 0.147 3.588 22.875 1 97.38 87 GLY B O 1
ATOM 2232 N N . VAL B 1 88 ? -0.757 3.947 20.953 1 98.25 88 VAL B N 1
ATOM 2233 C CA . VAL B 1 88 ? -0.263 5.309 20.766 1 98.25 88 VAL B CA 1
ATOM 2234 C C . VAL B 1 88 ? -1.414 6.23 20.375 1 98.25 88 VAL B C 1
ATOM 2236 O O . VAL B 1 88 ? -2.537 5.77 20.156 1 98.25 88 VAL B O 1
ATOM 2239 N N . SER B 1 89 ? -1.133 7.559 20.359 1 98.62 89 SER B N 1
ATOM 2240 C CA . SER B 1 89 ? -2.209 8.484 20.016 1 98.62 89 SER B CA 1
ATOM 2241 C C . SER B 1 89 ? -2.779 8.188 18.641 1 98.62 89 SER B C 1
ATOM 2243 O O . SER B 1 89 ? -2.064 7.703 17.75 1 98.62 89 SER B O 1
ATOM 2245 N N . ALA B 1 90 ? -4.059 8.445 18.453 1 98.06 90 ALA B N 1
ATOM 2246 C CA . ALA B 1 90 ? -4.688 8.305 17.141 1 98.06 90 ALA B CA 1
ATOM 2247 C C . ALA B 1 90 ? -3.969 9.141 16.094 1 98.06 90 ALA B C 1
ATOM 2249 O O . ALA B 1 90 ? -3.822 8.727 14.945 1 98.06 90 ALA B O 1
ATOM 2250 N N . ALA B 1 91 ? -3.504 10.305 16.516 1 98.75 91 ALA B N 1
ATOM 2251 C CA . ALA B 1 91 ? -2.736 11.172 15.625 1 98.75 91 ALA B CA 1
ATOM 2252 C C . ALA B 1 91 ? -1.471 10.469 15.141 1 98.75 91 ALA B C 1
ATOM 2254 O O . ALA B 1 91 ? -1.162 10.492 13.945 1 98.75 91 ALA B O 1
ATOM 2255 N N . GLU B 1 92 ? -0.781 9.852 16.047 1 98.75 92 GLU B N 1
ATOM 2256 C CA . GLU B 1 92 ? 0.426 9.117 15.68 1 98.75 92 GLU B CA 1
ATOM 2257 C C . GLU B 1 92 ? 0.099 7.945 14.758 1 98.75 92 GLU B C 1
ATOM 2259 O O . GLU B 1 92 ? 0.848 7.656 13.828 1 98.75 92 GLU B O 1
ATOM 2264 N N . VAL B 1 93 ? -0.997 7.289 15.008 1 98.31 93 VAL B N 1
ATOM 2265 C CA . VAL B 1 93 ? -1.422 6.18 14.156 1 98.31 93 VAL B CA 1
ATOM 2266 C C . VAL B 1 93 ? -1.632 6.672 12.727 1 98.31 93 VAL B C 1
ATOM 2268 O O . VAL B 1 93 ? -1.084 6.102 11.781 1 98.31 93 VAL B O 1
ATOM 2271 N N . ILE B 1 94 ? -2.299 7.77 12.562 1 97.5 94 ILE B N 1
ATOM 2272 C CA . ILE B 1 94 ? -2.621 8.328 11.25 1 97.5 94 ILE B CA 1
ATOM 2273 C C . ILE B 1 94 ? -1.335 8.711 10.523 1 97.5 94 ILE B C 1
ATOM 2275 O O . ILE B 1 94 ? -1.242 8.562 9.305 1 97.5 94 ILE B O 1
ATOM 2279 N N . MET B 1 95 ? -0.349 9.07 11.266 1 98.62 95 MET B N 1
ATOM 2280 C CA . MET B 1 95 ? 0.884 9.586 10.68 1 98.62 95 MET B CA 1
ATOM 2281 C C . MET B 1 95 ? 1.844 8.453 10.336 1 98.62 95 MET B C 1
ATOM 2283 O O . MET B 1 95 ? 2.764 8.633 9.539 1 98.62 95 MET B O 1
ATOM 2287 N N . THR B 1 96 ? 1.617 7.234 10.969 1 98.5 96 THR B N 1
ATOM 2288 C CA . THR B 1 96 ? 2.723 6.285 10.906 1 98.5 96 THR B CA 1
ATOM 2289 C C . THR B 1 96 ? 2.234 4.922 10.422 1 98.5 96 THR B C 1
ATOM 2291 O O . THR B 1 96 ? 3.041 4.059 10.062 1 98.5 96 THR B O 1
ATOM 2294 N N . VAL B 1 97 ? 0.974 4.73 10.383 1 96.94 97 VAL B N 1
ATOM 2295 C CA . VAL B 1 97 ? 0.43 3.428 10.016 1 96.94 97 VAL B CA 1
ATOM 2296 C C . VAL B 1 97 ? -0.317 3.537 8.688 1 96.94 97 VAL B C 1
ATOM 2298 O O . VAL B 1 97 ? -1.184 4.398 8.523 1 96.94 97 VAL B O 1
ATOM 2301 N N . LEU B 1 98 ? 0.076 2.643 7.73 1 95.44 98 LEU B N 1
ATOM 2302 C CA . LEU B 1 98 ? -0.651 2.578 6.469 1 95.44 98 LEU B CA 1
ATOM 2303 C C . LEU B 1 98 ? -2.053 2.012 6.676 1 95.44 98 LEU B C 1
ATOM 2305 O O . LEU B 1 98 ? -2.25 1.121 7.504 1 95.44 98 LEU B O 1
ATOM 2309 N N . HIS B 1 99 ? -3.025 2.523 5.926 1 94.56 99 HIS B N 1
ATOM 2310 C CA . HIS B 1 99 ? -4.41 2.066 5.938 1 94.56 99 HIS B CA 1
ATOM 2311 C C . HIS B 1 99 ? -5.07 2.344 7.285 1 94.56 99 HIS B C 1
ATOM 2313 O O . HIS B 1 99 ? -5.695 1.456 7.867 1 94.56 99 HIS B O 1
ATOM 2319 N N . ALA B 1 100 ? -4.777 3.502 7.73 1 95.31 100 ALA B N 1
ATOM 2320 C CA . ALA B 1 100 ? -5.375 3.994 8.969 1 95.31 100 ALA B CA 1
ATOM 2321 C C . ALA B 1 100 ? -6.074 5.332 8.75 1 95.31 100 ALA B C 1
ATOM 2323 O O . ALA B 1 100 ? -5.543 6.211 8.07 1 95.31 100 ALA B O 1
ATOM 2324 N N . GLY B 1 101 ? -7.285 5.414 9.281 1 93.06 101 GLY B N 1
ATOM 2325 C CA . GLY B 1 101 ? -7.984 6.68 9.133 1 93.06 101 GLY B CA 1
ATOM 2326 C C . GLY B 1 101 ? -9.43 6.621 9.578 1 93.06 101 GLY B C 1
ATOM 2327 O O . GLY B 1 101 ? -9.898 5.59 10.07 1 93.06 101 GLY B O 1
ATOM 2328 N N . GLY B 1 102 ? -10.023 7.742 9.531 1 91.5 102 GLY B N 1
ATOM 2329 C CA . GLY B 1 102 ? -11.406 7.852 9.961 1 91.5 102 GLY B CA 1
ATOM 2330 C C . GLY B 1 102 ? -12.391 7.785 8.812 1 91.5 102 GLY B C 1
ATOM 2331 O O . GLY B 1 102 ? -13.586 8.039 8.992 1 91.5 102 GLY B O 1
ATOM 2332 N N . LYS B 1 103 ? -11.883 7.473 7.66 1 86.25 10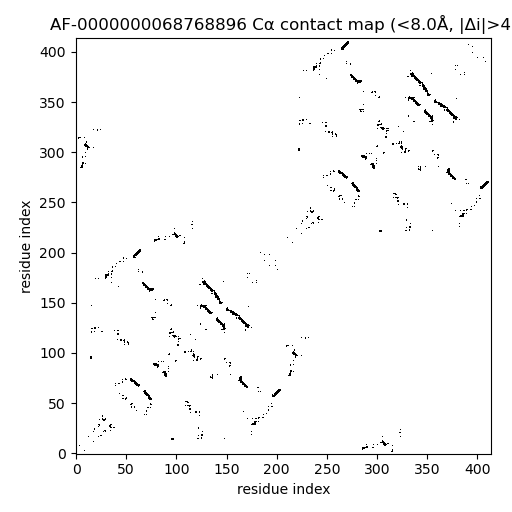3 LYS B N 1
ATOM 2333 C CA . LYS B 1 103 ? -12.727 7.59 6.473 1 86.25 103 LYS B CA 1
ATOM 2334 C C . LYS B 1 103 ? -13.164 6.215 5.973 1 86.25 103 LYS B C 1
ATOM 2336 O O . LYS B 1 103 ? -13.641 6.086 4.844 1 86.25 103 LYS B O 1
ATOM 2341 N N . PHE B 1 104 ? -12.969 5.184 6.742 1 83.88 104 PHE B N 1
ATOM 2342 C CA . PHE B 1 104 ? -13.297 3.824 6.328 1 83.88 104 PHE B CA 1
ATOM 2343 C C . PHE B 1 104 ? -14.75 3.488 6.664 1 83.88 104 PHE B C 1
ATOM 2345 O O . PHE B 1 104 ? -15.297 2.508 6.156 1 83.88 104 PHE B O 1
ATOM 2352 N N . ASP B 1 105 ? -15.211 4.258 7.547 1 77.31 105 ASP B N 1
ATOM 2353 C CA . ASP B 1 105 ? -16.641 4.141 7.801 1 77.31 105 ASP B CA 1
ATOM 2354 C C . ASP B 1 105 ? -17.359 5.457 7.516 1 77.31 105 ASP B C 1
ATOM 2356 O O . ASP B 1 105 ? -16.719 6.488 7.293 1 77.31 105 ASP B O 1
ATOM 2360 N N . ASP B 1 106 ? -18.594 5.5 7.078 1 72.62 106 ASP B N 1
ATOM 2361 C CA . ASP B 1 106 ? -19.344 6.672 6.656 1 72.62 106 ASP B CA 1
ATOM 2362 C C . ASP B 1 106 ? -19.766 7.516 7.855 1 72.62 106 ASP B C 1
ATOM 2364 O O . ASP B 1 106 ? -20.547 8.469 7.715 1 72.62 106 ASP B O 1
ATOM 2368 N N . ASN B 1 107 ? -19.094 7.277 8.922 1 73.94 107 ASN B N 1
ATOM 2369 C CA . ASN B 1 107 ? -19.562 7.988 10.109 1 73.94 107 ASN B CA 1
ATOM 2370 C C . ASN B 1 107 ? -18.875 9.336 10.266 1 73.94 107 ASN B C 1
ATOM 2372 O O . ASN B 1 107 ? -19.516 10.344 10.578 1 73.94 107 ASN B O 1
ATOM 2376 N N . SER B 1 108 ? -17.609 9.359 9.969 1 76.75 108 SER B N 1
ATOM 2377 C CA . SER B 1 108 ? -16.844 10.586 10.203 1 76.75 108 SER B CA 1
ATOM 2378 C C . SER B 1 108 ? -16.875 11.484 8.969 1 76.75 108 SER B C 1
ATOM 2380 O O . SER B 1 108 ? -16.812 12.711 9.078 1 76.75 108 SER B O 1
ATOM 2382 N N . TYR B 1 109 ? -16.953 10.867 7.852 1 79.5 109 TYR B N 1
ATOM 2383 C CA . TYR B 1 109 ? -16.953 11.57 6.57 1 79.5 109 TYR B CA 1
ATOM 2384 C C . TYR B 1 109 ? -17.938 10.922 5.598 1 79.5 109 TYR B C 1
ATOM 2386 O O . TYR B 1 109 ? -17.734 9.789 5.16 1 79.5 109 TYR B O 1
ATOM 2394 N N . LYS B 1 110 ? -18.953 11.672 5.234 1 72.25 110 LYS B N 1
ATOM 2395 C CA . LYS B 1 110 ? -19.922 11.148 4.281 1 72.25 110 LYS B CA 1
ATOM 2396 C C . LYS B 1 110 ? -19.375 11.18 2.859 1 72.25 110 LYS B C 1
ATOM 2398 O O . LYS B 1 110 ? -19.609 10.258 2.072 1 72.25 110 LYS B O 1
ATOM 2403 N N . VAL B 1 111 ? -18.656 12.219 2.467 1 71.62 111 VAL B N 1
ATOM 2404 C CA . VAL B 1 111 ? -17.969 12.406 1.196 1 71.62 111 VAL B CA 1
ATOM 2405 C C . VAL B 1 111 ? -16.516 12.812 1.45 1 71.62 111 VAL B C 1
ATOM 2407 O O . VAL B 1 111 ? -16.234 13.672 2.297 1 71.62 111 VAL B O 1
ATOM 2410 N N . SER B 1 112 ? -15.578 12.016 0.811 1 77.06 112 SER B N 1
ATOM 2411 C CA . SER B 1 112 ? -14.172 12.336 1.038 1 77.06 112 SER B CA 1
ATOM 2412 C C . SER B 1 112 ? -13.344 12.117 -0.224 1 77.06 112 SER B C 1
ATOM 2414 O O . SER B 1 112 ? -13.711 11.312 -1.085 1 77.06 112 SER B O 1
ATOM 2416 N N . GLY B 1 113 ? -12.289 12.945 -0.296 1 74.75 113 GLY B N 1
ATOM 2417 C CA . GLY B 1 113 ? -11.328 12.766 -1.378 1 74.75 113 GLY B CA 1
ATOM 2418 C C . GLY B 1 113 ? -10.32 11.664 -1.103 1 74.75 113 GLY B C 1
ATOM 2419 O O . GLY B 1 113 ? -9.922 10.938 -2.016 1 74.75 113 GLY B O 1
ATOM 2420 N N . GLY B 1 114 ? -9.938 11.586 0.103 1 78.38 114 GLY B N 1
ATOM 2421 C CA . GLY B 1 114 ? -9.047 10.508 0.501 1 78.38 114 GLY B CA 1
ATOM 2422 C C . GLY B 1 114 ? -9.773 9.234 0.883 1 78.38 114 GLY B C 1
ATOM 2423 O O . GLY B 1 114 ? -10.734 9.273 1.65 1 78.38 114 GLY B O 1
ATOM 2424 N N . LEU B 1 115 ? -9.297 8.055 0.338 1 79.38 115 LEU B N 1
ATOM 2425 C CA . LEU B 1 115 ? -10.086 6.848 0.542 1 79.38 115 LEU B CA 1
ATOM 2426 C C . LEU B 1 115 ? -9.203 5.703 1.034 1 79.38 115 LEU B C 1
ATOM 2428 O O . LEU B 1 115 ? -9.711 4.73 1.604 1 79.38 115 LEU B O 1
ATOM 2432 N N . HIS B 1 116 ? -7.93 5.91 1.027 1 86.62 116 HIS B N 1
ATOM 2433 C CA . HIS B 1 116 ? -7.102 4.723 1.192 1 86.62 116 HIS B CA 1
ATOM 2434 C C . HIS B 1 116 ? -6.422 4.711 2.557 1 86.62 116 HIS B C 1
ATOM 2436 O O . HIS B 1 116 ? -5.879 3.688 2.977 1 86.62 116 HIS B O 1
ATOM 2442 N N . GLY B 1 117 ? -6.402 5.828 3.223 1 91.75 117 GLY B N 1
ATOM 2443 C CA . GLY B 1 117 ? -5.785 5.891 4.539 1 91.75 117 GLY B CA 1
ATOM 2444 C C . GLY B 1 117 ? -4.27 5.812 4.488 1 91.75 117 GLY B C 1
ATOM 2445 O O . GLY B 1 117 ? -3.645 5.23 5.375 1 91.75 117 GLY B O 1
ATOM 2446 N N . VAL B 1 118 ? -3.68 6.371 3.396 1 94.56 118 VAL B N 1
ATOM 2447 C CA . VAL B 1 118 ? -2.232 6.223 3.275 1 94.56 118 VAL B CA 1
ATOM 2448 C C . VAL B 1 118 ? -1.589 7.59 3.064 1 94.56 118 VAL B C 1
ATOM 2450 O O . VAL B 1 118 ? -0.384 7.754 3.268 1 94.56 118 VAL B O 1
ATOM 2453 N N . GLY B 1 119 ? -2.357 8.602 2.703 1 95.62 119 GLY B N 1
ATOM 2454 C CA . GLY B 1 119 ? -1.82 9.844 2.172 1 95.62 119 GLY B CA 1
ATOM 2455 C C . GLY B 1 119 ? -0.838 10.516 3.111 1 95.62 119 GLY B C 1
ATOM 2456 O O . GLY B 1 119 ? 0.349 10.633 2.801 1 95.62 119 GLY B O 1
ATOM 2457 N N . VAL B 1 120 ? -1.287 10.867 4.297 1 97.81 120 VAL B N 1
ATOM 2458 C CA . VAL B 1 120 ? -0.462 11.68 5.184 1 97.81 120 VAL B CA 1
ATOM 2459 C C . VAL B 1 120 ? 0.682 10.836 5.742 1 97.81 120 VAL B C 1
ATOM 2461 O O . VAL B 1 120 ? 1.775 11.352 5.988 1 97.81 120 VAL B O 1
ATOM 2464 N N . SER B 1 121 ? 0.471 9.523 5.922 1 98.44 121 SER B N 1
ATOM 2465 C CA . SER B 1 121 ? 1.568 8.688 6.391 1 98.44 121 SER B CA 1
ATOM 2466 C C . SER B 1 121 ? 2.658 8.555 5.332 1 98.44 121 SER B C 1
ATOM 2468 O O . SER B 1 121 ? 3.842 8.453 5.66 1 98.44 121 SER B O 1
ATOM 2470 N N . VAL B 1 122 ? 2.275 8.586 4.051 1 98.12 122 VAL B N 1
ATOM 2471 C CA . VAL B 1 122 ? 3.24 8.578 2.955 1 98.12 122 VAL B CA 1
ATOM 2472 C C . VAL B 1 122 ? 4.043 9.875 2.967 1 98.12 122 VAL B C 1
ATOM 2474 O O . VAL B 1 122 ? 5.266 9.859 2.83 1 98.12 122 VAL B O 1
ATOM 2477 N N . VAL B 1 123 ? 3.307 11.008 3.174 1 98.69 123 VAL B N 1
ATOM 2478 C CA . VAL B 1 123 ? 3.99 12.289 3.275 1 98.69 123 VAL B CA 1
ATOM 2479 C C . VAL B 1 123 ? 5.008 12.25 4.414 1 98.69 123 VAL B C 1
ATOM 2481 O O . VAL B 1 123 ? 6.148 12.68 4.25 1 98.69 123 VAL B O 1
ATOM 2484 N N . ASN B 1 124 ? 4.629 11.695 5.551 1 98.88 124 ASN B N 1
ATOM 2485 C CA . ASN B 1 124 ? 5.527 11.57 6.691 1 98.88 124 ASN B CA 1
ATOM 2486 C C . ASN B 1 124 ? 6.75 10.719 6.352 1 98.88 124 ASN B C 1
ATOM 2488 O O . ASN B 1 124 ? 7.883 11.109 6.641 1 98.88 124 ASN B O 1
ATOM 2492 N N . ALA B 1 125 ? 6.559 9.617 5.738 1 98.75 125 ALA B N 1
ATOM 2493 C CA . ALA B 1 125 ? 7.625 8.688 5.387 1 98.75 125 ALA B CA 1
ATOM 2494 C C . ALA B 1 125 ? 8.641 9.344 4.449 1 98.75 125 ALA B C 1
ATOM 2496 O O . ALA B 1 125 ? 9.836 9.062 4.523 1 98.75 125 ALA B O 1
ATOM 2497 N N . LEU B 1 126 ? 8.102 10.18 3.58 1 98.75 126 LEU B N 1
ATOM 2498 C CA . LEU B 1 126 ? 8.945 10.742 2.527 1 98.75 126 LEU B CA 1
ATOM 2499 C C . LEU B 1 126 ? 9.43 12.141 2.902 1 98.75 126 LEU B C 1
ATOM 2501 O O . LEU B 1 126 ? 9.883 12.898 2.041 1 98.75 126 LEU B O 1
ATOM 2505 N N . SER B 1 127 ? 9.32 12.469 4.164 1 98.81 127 SER B N 1
ATOM 2506 C CA . SER B 1 127 ? 9.812 13.734 4.688 1 98.81 127 SER B CA 1
ATOM 2507 C C . SER B 1 127 ? 11.039 13.531 5.566 1 98.81 127 SER B C 1
ATOM 2509 O O . SER B 1 127 ? 11.078 12.609 6.391 1 98.81 127 SER B O 1
ATOM 2511 N N . GLN B 1 128 ? 12.047 14.391 5.324 1 98.56 128 GLN B N 1
ATOM 2512 C CA . GLN B 1 128 ? 13.172 14.391 6.258 1 98.56 128 GLN B CA 1
ATOM 2513 C C . GLN B 1 128 ? 12.711 14.766 7.664 1 98.56 128 GLN B C 1
ATOM 2515 O O . GLN B 1 128 ? 13.219 14.227 8.656 1 98.56 128 GLN B O 1
ATOM 2520 N N . LYS B 1 129 ? 11.844 15.672 7.617 1 98.75 129 LYS B N 1
ATOM 2521 C CA . LYS B 1 129 ? 11.25 16.188 8.844 1 98.75 129 LYS B CA 1
ATOM 2522 C C . LYS B 1 129 ? 9.781 16.531 8.641 1 98.75 129 LYS B C 1
ATOM 2524 O O . LYS B 1 129 ? 9.398 17.031 7.582 1 98.75 129 LYS B O 1
ATOM 2529 N N . LEU B 1 130 ? 8.945 16.25 9.695 1 98.94 130 LEU B N 1
ATOM 2530 C CA . LEU B 1 130 ? 7.543 16.641 9.664 1 98.94 130 LEU B CA 1
ATOM 2531 C C . LEU B 1 130 ? 7.07 17.078 11.047 1 98.94 130 LEU B C 1
ATOM 2533 O O . LEU B 1 130 ? 7.398 16.453 12.047 1 98.94 130 LEU B O 1
ATOM 2537 N N . GLU B 1 131 ? 6.41 18.188 11.055 1 98.94 131 GLU B N 1
ATOM 2538 C CA . GLU B 1 131 ? 5.809 18.734 12.273 1 98.94 131 GLU B CA 1
ATOM 2539 C C . GLU B 1 131 ? 4.289 18.656 12.219 1 98.94 131 GLU B C 1
ATOM 2541 O O . GLU B 1 131 ? 3.672 19.141 11.258 1 98.94 131 GLU B O 1
ATOM 2546 N N . LEU B 1 132 ? 3.775 18.016 13.25 1 98.94 132 LEU B N 1
ATOM 2547 C CA . LEU B 1 132 ? 2.328 17.953 13.422 1 98.94 132 LEU B CA 1
ATOM 2548 C C . LEU B 1 132 ? 1.878 18.812 14.594 1 98.94 132 LEU B C 1
ATOM 2550 O O . LEU B 1 132 ? 2.404 18.688 15.703 1 98.94 132 LEU B O 1
ATOM 2554 N N . VAL B 1 133 ? 0.959 19.734 14.328 1 98.94 133 VAL B N 1
ATOM 2555 C CA . VAL B 1 133 ? 0.335 20.547 15.375 1 98.94 133 VAL B CA 1
ATOM 2556 C C . VAL B 1 133 ? -1.182 20.391 15.312 1 98.94 133 VAL B C 1
ATOM 2558 O O . VAL B 1 133 ? -1.788 20.562 14.258 1 98.94 133 VAL B O 1
ATOM 2561 N N . ILE B 1 134 ? -1.719 20.031 16.422 1 98.88 134 ILE B N 1
ATOM 2562 C CA . ILE B 1 134 ? -3.162 19.844 16.531 1 98.88 134 ILE B CA 1
ATOM 2563 C C . ILE B 1 134 ? -3.723 20.766 17.609 1 98.88 134 ILE B C 1
ATOM 2565 O O . ILE B 1 134 ? -3.199 20.812 18.734 1 98.88 134 ILE B O 1
ATOM 2569 N N . GLN B 1 135 ? -4.66 21.562 17.234 1 98.88 135 GLN B N 1
ATOM 2570 C CA . GLN B 1 135 ? -5.453 22.312 18.188 1 98.88 135 GLN B CA 1
ATOM 2571 C C . GLN B 1 135 ? -6.809 21.656 18.438 1 98.88 135 GLN B C 1
ATOM 2573 O O . GLN B 1 135 ? -7.629 21.547 17.516 1 98.88 135 GLN B O 1
ATOM 2578 N N . ARG B 1 136 ? -6.953 21.188 19.609 1 98.31 136 ARG B N 1
ATOM 2579 C CA . ARG B 1 136 ? -8.133 20.406 19.969 1 98.31 136 ARG B CA 1
ATOM 2580 C C . ARG B 1 136 ? -8.289 20.297 21.484 1 98.31 136 ARG B C 1
ATOM 2582 O O . ARG B 1 136 ? -7.293 20.188 22.203 1 98.31 136 ARG B O 1
ATOM 2589 N N . ASP B 1 137 ? -9.562 20.328 21.984 1 97.5 137 ASP B N 1
ATOM 2590 C CA . ASP B 1 137 ? -9.883 20.172 23.391 1 97.5 137 ASP B CA 1
ATOM 2591 C C . ASP B 1 137 ? -9.141 21.188 24.25 1 97.5 137 ASP B C 1
ATOM 2593 O O . ASP B 1 137 ? -8.578 20.859 25.281 1 97.5 137 ASP B O 1
ATOM 2597 N N . ASN B 1 138 ? -9.07 22.359 23.766 1 98.38 138 ASN B N 1
ATOM 2598 C CA . ASN B 1 138 ? -8.5 23.531 24.406 1 98.38 138 ASN B CA 1
ATOM 2599 C C . ASN B 1 138 ? -6.992 23.375 24.625 1 98.38 138 ASN B C 1
ATOM 2601 O O . ASN B 1 138 ? -6.418 24.031 25.5 1 98.38 138 ASN B O 1
ATOM 2605 N N . LYS B 1 139 ? -6.355 22.516 23.859 1 98.81 139 LYS B N 1
ATOM 2606 C CA . LYS B 1 139 ? -4.926 22.266 24 1 98.81 139 LYS B CA 1
ATOM 2607 C C . LYS B 1 139 ? -4.23 22.312 22.641 1 98.81 139 LYS B C 1
ATOM 2609 O O . LYS B 1 139 ? -4.852 22.062 21.609 1 98.81 139 LYS B O 1
ATOM 2614 N N . VAL B 1 140 ? -3.027 22.719 22.688 1 98.88 140 VAL B N 1
ATOM 2615 C CA . VAL B 1 140 ? -2.137 22.578 21.531 1 98.88 140 VAL B CA 1
ATOM 2616 C C . VAL B 1 140 ? -1.306 21.312 21.688 1 98.88 140 VAL B C 1
ATOM 2618 O O . VAL B 1 140 ? -0.62 21.109 22.688 1 98.88 140 VAL B O 1
ATOM 2621 N N . HIS B 1 141 ? -1.442 20.375 20.766 1 98.94 141 HIS B N 1
ATOM 2622 C CA . HIS B 1 141 ? -0.662 19.141 20.703 1 98.94 141 HIS B CA 1
ATOM 2623 C C . HIS B 1 141 ? 0.386 19.188 19.609 1 98.94 141 HIS B C 1
ATOM 2625 O O . HIS B 1 141 ? 0.109 19.672 18.5 1 98.94 141 HIS B O 1
ATOM 2631 N N . LYS B 1 142 ? 1.541 18.734 19.922 1 98.88 142 LYS B N 1
ATOM 2632 C CA . LYS B 1 142 ? 2.619 18.75 18.938 1 98.88 142 LYS B CA 1
ATOM 2633 C C . LYS B 1 142 ? 3.369 17.422 18.906 1 98.88 142 LYS B C 1
ATOM 2635 O O . LYS B 1 142 ? 3.566 16.797 19.953 1 98.88 142 LYS B O 1
ATOM 2640 N N . GLN B 1 143 ? 3.795 17 17.766 1 98.88 143 GLN B N 1
ATOM 2641 C CA . GLN B 1 143 ? 4.664 15.844 17.562 1 98.88 143 GLN B CA 1
ATOM 2642 C C . GLN B 1 143 ? 5.57 16.047 16.344 1 98.88 143 GLN B C 1
ATOM 2644 O O . GLN B 1 143 ? 5.133 16.547 15.312 1 98.88 143 GLN B O 1
ATOM 2649 N N . MET B 1 144 ? 6.797 15.602 16.516 1 98.94 144 MET B N 1
ATOM 2650 C CA . MET B 1 144 ? 7.797 15.695 15.453 1 98.94 144 MET B CA 1
ATOM 2651 C C . MET B 1 144 ? 8.156 14.312 14.922 1 98.94 144 MET B C 1
ATOM 2653 O O . MET B 1 144 ? 8.18 13.336 15.672 1 98.94 144 MET B O 1
ATOM 2657 N N . TYR B 1 145 ? 8.414 14.242 13.625 1 98.88 145 TYR B N 1
ATOM 2658 C CA . TYR B 1 145 ? 8.836 13.016 12.953 1 98.88 145 TYR B CA 1
ATOM 2659 C C . TYR B 1 145 ? 10.094 13.258 12.125 1 98.88 145 TYR B C 1
ATOM 2661 O O . TYR B 1 145 ? 10.305 14.352 11.602 1 98.88 145 TYR B O 1
ATOM 2669 N N . GLU B 1 146 ? 10.891 12.242 12.023 1 98.75 146 GLU B N 1
ATOM 2670 C CA . GLU B 1 146 ? 12.039 12.203 11.117 1 98.75 146 GLU B CA 1
ATOM 2671 C C . GLU B 1 146 ? 12.016 10.945 10.25 1 98.75 146 GLU B C 1
ATOM 2673 O O . GLU B 1 146 ? 12.117 9.828 10.766 1 98.75 146 GLU B O 1
ATOM 2678 N N . HIS B 1 147 ? 11.938 11.141 8.992 1 97.94 147 HIS B N 1
ATOM 2679 C CA . HIS B 1 147 ? 11.82 10.031 8.047 1 97.94 147 HIS B CA 1
ATOM 2680 C C . HIS B 1 147 ? 10.703 9.07 8.461 1 97.94 147 HIS B C 1
ATOM 2682 O O . HIS B 1 147 ? 10.891 7.852 8.438 1 97.94 147 HIS B O 1
ATOM 2688 N N . GLY B 1 148 ? 9.641 9.664 8.945 1 98.44 148 GLY B N 1
ATOM 2689 C CA . GLY B 1 148 ? 8.461 8.883 9.266 1 98.44 148 GLY B CA 1
ATOM 2690 C C . GLY B 1 148 ? 8.461 8.352 10.688 1 98.44 148 GLY B C 1
ATOM 2691 O O . GLY B 1 148 ? 7.477 7.766 11.141 1 98.44 148 GLY B O 1
ATOM 2692 N N . VAL B 1 149 ? 9.539 8.609 11.445 1 98.31 149 VAL B N 1
ATOM 2693 C CA . VAL B 1 149 ? 9.68 8.039 12.781 1 98.31 149 VAL B CA 1
ATOM 2694 C C . VAL B 1 149 ? 9.352 9.102 13.836 1 98.31 149 VAL B C 1
ATOM 2696 O O . VAL B 1 149 ? 9.969 10.164 13.852 1 98.31 149 VAL B O 1
ATOM 2699 N N . PRO B 1 150 ? 8.359 8.797 14.688 1 98.81 150 PRO B N 1
ATOM 2700 C CA . PRO B 1 150 ? 8.094 9.766 15.75 1 98.81 150 PRO B CA 1
ATOM 2701 C C . PRO B 1 150 ? 9.297 9.977 16.672 1 98.81 150 PRO B C 1
ATOM 2703 O O . PRO B 1 150 ? 9.977 9.016 17.031 1 98.81 150 PRO B O 1
ATOM 2706 N N . GLN B 1 151 ? 9.547 11.195 17.031 1 98.81 151 GLN B N 1
ATOM 2707 C CA . GLN B 1 151 ? 10.711 11.516 17.859 1 98.81 151 GLN B CA 1
ATOM 2708 C C . GLN B 1 151 ? 10.344 11.5 19.344 1 98.81 151 GLN B C 1
ATOM 2710 O O . GLN B 1 151 ? 11.227 11.406 20.203 1 98.81 151 GLN B O 1
ATOM 2715 N N . ALA B 1 152 ? 9.125 11.648 19.719 1 98.62 152 ALA B N 1
ATOM 2716 C CA . ALA B 1 152 ? 8.508 11.594 21.031 1 98.62 152 ALA B CA 1
ATOM 2717 C C . ALA B 1 152 ? 7 11.398 20.922 1 98.62 152 ALA B C 1
ATOM 2719 O O . ALA B 1 152 ? 6.41 11.617 19.859 1 98.62 152 ALA B O 1
ATOM 2720 N N . PRO B 1 153 ? 6.406 10.867 21.969 1 98.62 153 PRO B N 1
ATOM 2721 C CA . PRO B 1 153 ? 4.945 10.805 21.938 1 98.62 153 PRO B CA 1
ATOM 2722 C C . PRO B 1 153 ? 4.301 12.18 21.734 1 98.62 153 PRO B C 1
ATOM 2724 O O . PRO B 1 153 ? 4.93 13.203 22 1 98.62 153 PRO B O 1
ATOM 2727 N N . LEU B 1 154 ? 3.1 12.156 21.219 1 98.81 154 LEU B N 1
ATOM 2728 C CA . LEU B 1 154 ? 2.334 13.398 21.094 1 98.81 154 LEU B CA 1
ATOM 2729 C C . LEU B 1 154 ? 2.264 14.125 22.438 1 98.81 154 LEU B C 1
ATOM 2731 O O . LEU B 1 154 ? 1.947 13.516 23.469 1 98.81 154 LEU B O 1
ATOM 2735 N N . ALA B 1 155 ? 2.578 15.43 22.438 1 98.75 155 ALA B N 1
ATOM 2736 C CA . ALA B 1 155 ? 2.648 16.156 23.703 1 98.75 155 ALA B CA 1
ATOM 2737 C C . ALA B 1 155 ? 1.733 17.391 23.672 1 98.75 155 ALA B C 1
ATOM 2739 O O . ALA B 1 155 ? 1.583 18.031 22.641 1 98.75 155 ALA B O 1
ATOM 2740 N N . VAL B 1 156 ? 1.203 17.719 24.812 1 98.75 156 VAL B N 1
ATOM 2741 C CA . VAL B 1 156 ? 0.529 19 25 1 98.75 156 VAL B CA 1
ATOM 2742 C C . VAL B 1 156 ? 1.563 20.109 25.219 1 98.75 156 VAL B C 1
ATOM 2744 O O . VAL B 1 156 ? 2.404 20 26.109 1 98.75 156 VAL B O 1
ATOM 2747 N N . THR B 1 157 ? 1.505 21.062 24.375 1 98.75 157 THR B N 1
ATOM 2748 C CA . THR B 1 157 ? 2.551 22.078 24.453 1 98.75 157 THR B CA 1
ATOM 2749 C C . THR B 1 157 ? 1.955 23.438 24.781 1 98.75 157 THR B C 1
ATOM 2751 O O . THR B 1 157 ? 2.68 24.438 24.875 1 98.75 157 THR B O 1
ATOM 2754 N N . GLY B 1 158 ? 0.692 23.641 24.922 1 98.56 158 GLY B N 1
ATOM 2755 C CA . GLY B 1 158 ? 0.043 24.891 25.234 1 98.56 158 GLY B CA 1
ATOM 2756 C C . GLY B 1 158 ? -1.47 24.797 25.297 1 98.56 158 GLY B C 1
ATOM 2757 O O . GLY B 1 158 ? -2.021 23.688 25.266 1 98.56 158 GLY B O 1
ATOM 2758 N N . GLU B 1 159 ? -2.066 25.969 25.562 1 98.62 159 GLU B N 1
ATOM 2759 C CA . GLU B 1 159 ? -3.521 26.094 25.562 1 98.62 159 GLU B CA 1
ATOM 2760 C C . GLU B 1 159 ? -4.004 26.938 24.391 1 98.62 159 GLU B C 1
ATOM 2762 O O . GLU B 1 159 ? -3.25 27.766 23.859 1 98.62 159 GLU B O 1
ATOM 2767 N N . THR B 1 160 ? -5.156 26.594 23.969 1 98.56 160 THR B N 1
ATOM 2768 C CA . THR B 1 160 ? -5.746 27.344 22.859 1 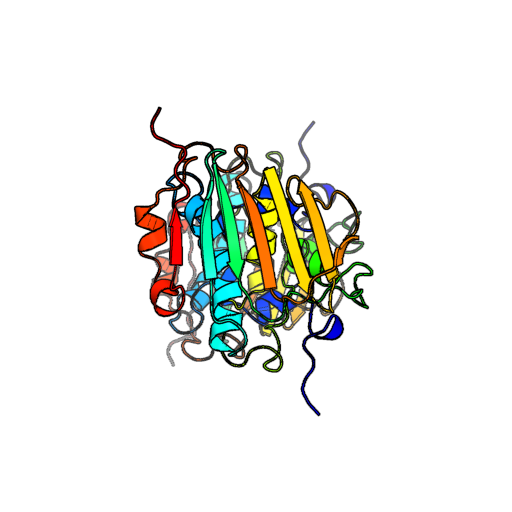98.56 160 THR B CA 1
ATOM 2769 C C . THR B 1 160 ? -7.27 27.266 22.906 1 98.56 160 THR B C 1
ATOM 2771 O O . THR B 1 160 ? -7.832 26.328 23.469 1 98.56 160 THR B O 1
ATOM 2774 N N . ASP B 1 161 ? -7.93 28.281 22.328 1 98.25 161 ASP B N 1
ATOM 2775 C CA . ASP B 1 161 ? -9.375 28.219 22.156 1 98.25 161 ASP B CA 1
ATOM 2776 C C . ASP B 1 161 ? -9.727 27.891 20.703 1 98.25 161 ASP B C 1
ATOM 2778 O O . ASP B 1 161 ? -10.906 27.797 20.359 1 98.25 161 ASP B O 1
ATOM 2782 N N . LYS B 1 162 ? -8.742 27.609 19.875 1 98.19 162 LYS B N 1
ATOM 2783 C CA . LYS B 1 162 ? -8.938 27.297 18.453 1 98.19 162 LYS B CA 1
ATOM 2784 C C . LYS B 1 162 ? -8.922 25.781 18.234 1 98.19 162 LYS B C 1
ATOM 2786 O O . LYS B 1 162 ? -8.617 25.016 19.141 1 98.19 162 LYS B O 1
ATOM 2791 N N . THR B 1 163 ? -9.398 25.375 17 1 98.5 163 THR B N 1
ATOM 2792 C CA . THR B 1 163 ? -9.305 23.984 16.547 1 98.5 163 THR B CA 1
ATOM 2793 C C . THR B 1 163 ? -8.648 23.906 15.172 1 98.5 163 THR B C 1
ATOM 2795 O O . THR B 1 163 ? -8.57 24.922 14.461 1 98.5 163 THR B O 1
ATOM 2798 N N . GLY B 1 164 ? -8.117 22.766 14.875 1 98.38 164 GLY B N 1
ATOM 2799 C CA . GLY B 1 164 ? -7.531 22.578 13.562 1 98.38 164 GLY B CA 1
ATOM 2800 C C . GLY B 1 164 ? -6.266 21.75 13.578 1 98.38 164 GLY B C 1
ATOM 2801 O O . GLY B 1 164 ? -5.898 21.188 14.617 1 98.38 164 GLY B O 1
ATOM 2802 N N . THR B 1 165 ? -5.703 21.531 12.445 1 98.62 165 THR B N 1
ATOM 2803 C CA . THR B 1 165 ? -4.48 20.75 12.258 1 98.62 165 THR B CA 1
ATOM 2804 C C . THR B 1 165 ? -3.512 21.484 11.336 1 98.62 165 THR B C 1
ATOM 2806 O O . THR B 1 165 ? -3.924 22.078 10.336 1 98.62 165 THR B O 1
ATOM 2809 N N . MET B 1 166 ? -2.314 21.484 11.711 1 98.75 166 MET B N 1
ATOM 2810 C CA . MET B 1 166 ? -1.246 21.922 10.82 1 98.75 166 MET B CA 1
ATOM 2811 C C . MET B 1 166 ? -0.23 20.797 10.594 1 98.75 166 MET B C 1
ATOM 2813 O O . MET B 1 166 ? 0.21 20.156 11.547 1 98.75 166 MET B O 1
ATOM 2817 N N . VAL B 1 167 ? 0.033 20.516 9.352 1 98.81 167 VAL B N 1
ATOM 2818 C CA . VAL B 1 167 ? 1.122 19.625 8.961 1 98.81 167 VAL B CA 1
ATOM 2819 C C . VAL B 1 167 ? 2.172 20.406 8.18 1 98.81 167 VAL B C 1
ATOM 2821 O O . VAL B 1 167 ? 1.867 21 7.141 1 98.81 167 VAL B O 1
ATOM 2824 N N . ARG B 1 168 ? 3.324 20.469 8.711 1 98.81 168 ARG B N 1
ATOM 2825 C CA . ARG B 1 168 ? 4.473 21.031 8.008 1 98.81 168 ARG B CA 1
ATOM 2826 C C . ARG B 1 168 ? 5.516 19.953 7.719 1 98.81 168 ARG B C 1
ATOM 2828 O O . ARG B 1 168 ? 5.863 19.172 8.602 1 98.81 168 ARG B O 1
ATOM 2835 N N . PHE B 1 169 ? 6.008 19.938 6.453 1 98.88 169 PHE B N 1
ATOM 2836 C CA . PHE B 1 169 ? 6.941 18.875 6.121 1 98.88 169 PHE B CA 1
ATOM 2837 C C . PHE B 1 169 ? 8.062 19.391 5.234 1 98.88 169 PHE B C 1
ATOM 2839 O O . PHE B 1 169 ? 7.883 20.359 4.496 1 98.88 169 PHE B O 1
ATOM 2846 N N . TRP B 1 170 ? 9.18 18.844 5.492 1 98.75 170 TRP B N 1
ATOM 2847 C CA . TRP B 1 170 ? 10.375 18.984 4.672 1 98.75 170 TRP B CA 1
ATOM 2848 C C . TRP B 1 170 ? 10.617 17.734 3.834 1 98.75 170 TRP B C 1
ATOM 2850 O O . TRP B 1 170 ? 10.992 16.688 4.367 1 98.75 170 TRP B O 1
ATOM 2860 N N . PRO B 1 171 ? 10.414 17.844 2.521 1 98.62 171 PRO B N 1
ATOM 2861 C CA . PRO B 1 171 ? 10.594 16.625 1.714 1 98.62 171 PRO B CA 1
ATOM 2862 C C . PRO B 1 171 ? 12 16.047 1.835 1 98.62 171 PRO B C 1
ATOM 2864 O O . PRO B 1 171 ? 12.977 16.781 1.959 1 98.62 171 PRO B O 1
ATOM 2867 N N . SER B 1 172 ? 12.102 14.734 1.816 1 98.5 172 SER B N 1
ATOM 2868 C CA . SER B 1 172 ? 13.398 14.07 1.919 1 98.5 172 SER B CA 1
ATOM 2869 C C . SER B 1 172 ? 14.195 14.211 0.626 1 98.5 172 SER B C 1
ATOM 2871 O O . SER B 1 172 ? 13.742 13.797 -0.439 1 98.5 172 SER B O 1
ATOM 2873 N N . LEU B 1 173 ? 15.383 14.633 0.76 1 97.31 173 LEU B N 1
ATOM 2874 C CA . LEU B 1 173 ? 16.266 14.758 -0.399 1 97.31 173 LEU B CA 1
ATOM 2875 C C . LEU B 1 173 ? 16.859 13.406 -0.776 1 97.31 173 LEU B C 1
ATOM 2877 O O . LEU B 1 173 ? 17.516 13.281 -1.82 1 97.31 173 LEU B O 1
ATOM 2881 N N . GLU B 1 174 ? 16.609 12.445 0.048 1 96.94 174 GLU B N 1
ATOM 2882 C CA . GLU B 1 174 ? 16.969 11.078 -0.318 1 96.94 174 GLU B CA 1
ATOM 2883 C C . GLU B 1 174 ? 15.992 10.492 -1.331 1 96.94 174 GLU B C 1
ATOM 2885 O O . GLU B 1 174 ? 16.359 9.625 -2.123 1 96.94 174 GLU B O 1
ATOM 2890 N N . THR B 1 175 ? 14.773 11.008 -1.333 1 96.94 175 THR B N 1
ATOM 2891 C CA . THR B 1 175 ? 13.711 10.539 -2.215 1 96.94 175 THR B CA 1
ATOM 2892 C C . THR B 1 175 ? 13.594 11.438 -3.443 1 96.94 175 THR B C 1
ATOM 2894 O O . THR B 1 175 ? 13.531 10.953 -4.574 1 96.94 175 THR B O 1
ATOM 2897 N N . PHE B 1 176 ? 13.531 12.648 -3.186 1 97.88 176 PHE B N 1
ATOM 2898 C CA . PHE B 1 176 ? 13.406 13.656 -4.234 1 97.88 176 PHE B CA 1
ATOM 2899 C C . PHE B 1 176 ? 14.758 14.289 -4.539 1 97.88 176 PHE B C 1
ATOM 2901 O O . PHE B 1 176 ? 15.141 15.281 -3.914 1 97.88 176 PHE B O 1
ATOM 2908 N N . THR B 1 177 ? 15.406 13.797 -5.598 1 96.5 177 THR B N 1
ATOM 2909 C CA . THR B 1 177 ? 16.797 14.164 -5.805 1 96.5 177 THR B CA 1
ATOM 2910 C C . THR B 1 177 ? 16.953 15.094 -7.004 1 96.5 177 THR B C 1
ATOM 2912 O O . THR B 1 177 ? 17.938 15.828 -7.117 1 96.5 177 THR B O 1
ATOM 2915 N N . ASN B 1 178 ? 15.977 15.086 -7.879 1 96.81 178 ASN B N 1
ATOM 2916 C CA . ASN B 1 178 ? 16.078 15.852 -9.117 1 96.81 178 ASN B CA 1
ATOM 2917 C C . ASN B 1 178 ? 15.312 17.172 -9.023 1 96.81 178 ASN B C 1
ATOM 2919 O O . ASN B 1 178 ? 15.914 18.234 -8.891 1 96.81 178 ASN B O 1
ATOM 2923 N N . VAL B 1 179 ? 14.039 17.062 -8.938 1 96.06 179 VAL B N 1
ATOM 2924 C CA . VAL B 1 179 ? 13.227 18.234 -8.633 1 96.06 179 VAL B CA 1
ATOM 2925 C C . VAL B 1 179 ? 13 18.344 -7.129 1 96.06 179 VAL B C 1
ATOM 2927 O O . VAL B 1 179 ? 12.352 17.469 -6.535 1 96.06 179 VAL B O 1
ATOM 2930 N N . THR B 1 180 ? 13.531 19.406 -6.582 1 96.5 180 THR B N 1
ATOM 2931 C CA . THR B 1 180 ? 13.547 19.469 -5.125 1 96.5 180 THR B CA 1
ATOM 2932 C C . THR B 1 180 ? 12.773 20.672 -4.613 1 96.5 180 THR B C 1
ATOM 2934 O O . THR B 1 180 ? 12.578 20.828 -3.408 1 96.5 180 THR B O 1
ATOM 2937 N N . GLU B 1 181 ? 12.312 21.5 -5.531 1 95.62 181 GLU B N 1
ATOM 2938 C CA . GLU B 1 181 ? 11.648 22.734 -5.121 1 95.62 181 GLU B CA 1
ATOM 2939 C C . GLU B 1 181 ? 10.18 22.734 -5.516 1 95.62 181 GLU B C 1
ATOM 2941 O O . GLU B 1 181 ? 9.82 22.281 -6.605 1 95.62 181 GLU B O 1
ATOM 2946 N N . PHE B 1 182 ? 9.469 23.219 -4.668 1 94.88 182 PHE B N 1
ATOM 2947 C CA . PHE B 1 182 ? 8.047 23.391 -4.965 1 94.88 182 PHE B CA 1
ATOM 2948 C C .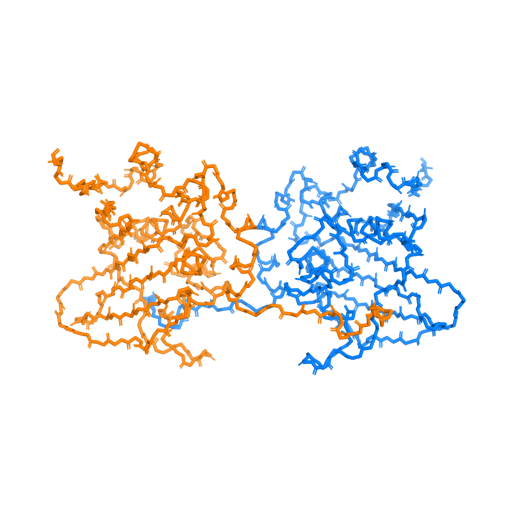 PHE B 1 182 ? 7.832 24.578 -5.898 1 94.88 182 PHE B C 1
ATOM 2950 O O . PHE B 1 182 ? 8.523 25.594 -5.793 1 94.88 182 PHE B O 1
ATOM 2957 N N . GLU B 1 183 ? 6.84 24.375 -6.734 1 90.38 183 GLU B N 1
ATOM 2958 C CA . GLU B 1 183 ? 6.445 25.453 -7.641 1 90.38 183 GLU B CA 1
ATOM 2959 C C . GLU B 1 183 ? 5.055 25.984 -7.293 1 90.38 183 GLU B C 1
ATOM 2961 O O . GLU B 1 183 ? 4.074 25.234 -7.32 1 90.38 183 GLU B O 1
ATOM 2966 N N . TYR B 1 184 ? 5.035 27.266 -7.098 1 87.56 184 TYR B N 1
ATOM 2967 C CA . TYR B 1 184 ? 3.803 27.922 -6.684 1 87.56 184 TYR B CA 1
ATOM 2968 C C . TYR B 1 184 ? 2.686 27.672 -7.691 1 87.56 184 TYR B C 1
ATOM 2970 O O . TYR B 1 184 ? 1.561 27.344 -7.309 1 87.56 184 TYR B O 1
ATOM 2978 N N . ASP B 1 185 ? 2.984 27.734 -8.969 1 85.38 185 ASP B N 1
ATOM 2979 C CA . ASP B 1 185 ? 1.975 27.656 -10.016 1 85.38 185 ASP B CA 1
ATOM 2980 C C . ASP B 1 185 ? 1.322 26.266 -10.055 1 85.38 185 ASP B C 1
ATOM 2982 O O . ASP B 1 185 ? 0.139 26.141 -10.375 1 85.38 185 ASP B O 1
ATOM 2986 N N . ILE B 1 186 ? 2.059 25.328 -9.719 1 85.25 186 ILE B N 1
ATOM 2987 C CA . ILE B 1 186 ? 1.521 23.969 -9.703 1 85.25 186 ILE B CA 1
ATOM 2988 C C . ILE B 1 186 ? 0.544 23.828 -8.539 1 85.25 186 ILE B C 1
ATOM 2990 O O . ILE B 1 186 ? -0.52 23.219 -8.688 1 85.25 186 ILE B O 1
ATOM 2994 N N . LEU B 1 187 ? 0.865 24.375 -7.438 1 86.06 187 LEU B N 1
ATOM 2995 C CA . LEU B 1 187 ? 0.05 24.234 -6.234 1 86.06 187 LEU B CA 1
ATOM 2996 C C . LEU B 1 187 ? -1.174 25.141 -6.297 1 86.06 187 LEU B C 1
ATOM 2998 O O . LEU B 1 187 ? -2.211 24.828 -5.707 1 86.06 187 LEU B O 1
ATOM 3002 N N . ALA B 1 188 ? -1.034 26.172 -7.035 1 80.38 188 ALA B N 1
ATOM 3003 C CA . ALA B 1 188 ? -2.141 27.125 -7.164 1 80.38 188 ALA B CA 1
ATOM 3004 C C . ALA B 1 188 ? -3.23 26.562 -8.078 1 80.38 188 ALA B C 1
ATOM 3006 O O . ALA B 1 188 ? -4.379 27.016 -8.016 1 80.38 188 ALA B O 1
ATOM 3007 N N . LYS B 1 189 ? -2.928 25.578 -8.945 1 67.5 189 LYS B N 1
ATOM 3008 C CA . LYS B 1 189 ? -3.877 25 -9.898 1 67.5 189 LYS B CA 1
ATOM 3009 C C . LYS B 1 189 ? -4.664 23.859 -9.258 1 67.5 189 LYS B C 1
ATOM 3011 O O . LYS B 1 189 ? -5.551 23.281 -9.891 1 67.5 189 LYS B O 1
ATOM 3016 N N . THR B 1 190 ? -4.465 23.516 -8.148 1 60.88 190 THR B N 1
ATOM 3017 C CA . THR B 1 190 ? -5.184 22.422 -7.512 1 60.88 190 THR B CA 1
ATOM 3018 C C . THR B 1 190 ? -6.633 22.797 -7.238 1 60.88 190 THR B C 1
ATOM 3020 O O . THR B 1 190 ? -6.91 23.922 -6.801 1 60.88 190 THR B O 1
ATOM 3023 N N . PRO B 1 191 ? -7.582 21.906 -7.828 1 51.16 191 PRO B N 1
ATOM 3024 C CA . PRO B 1 191 ? -9 22.234 -7.629 1 51.16 191 PRO B CA 1
ATOM 3025 C C . PRO B 1 191 ? -9.328 22.578 -6.18 1 51.16 191 PRO B C 1
ATOM 3027 O O . PRO B 1 191 ? -10.461 22.953 -5.871 1 51.16 191 PRO B O 1
ATOM 3030 N N . ALA B 1 192 ? -8.539 22.078 -5.324 1 50.44 192 ALA B N 1
ATOM 3031 C CA . ALA B 1 192 ? -8.898 22.422 -3.949 1 50.44 192 ALA B CA 1
ATOM 3032 C C . ALA B 1 192 ? -9.227 23.906 -3.816 1 50.44 192 ALA B C 1
ATOM 3034 O O . ALA B 1 192 ? -9.625 24.359 -2.742 1 50.44 192 ALA B O 1
ATOM 3035 N N . ARG B 1 193 ? -8.875 24.609 -4.848 1 46.78 193 ARG B N 1
ATOM 3036 C CA . ARG B 1 193 ? -9.156 26.047 -4.797 1 46.78 193 ARG B CA 1
ATOM 3037 C C . ARG B 1 193 ? -10.609 26.312 -4.422 1 46.78 193 ARG B C 1
ATOM 3039 O O . ARG B 1 193 ? -10.938 27.375 -3.887 1 46.78 193 ARG B O 1
ATOM 3046 N N . ALA B 1 194 ? -11.406 25.469 -5.055 1 44.41 194 ALA B N 1
ATOM 3047 C CA . ALA B 1 194 ? -12.758 25.922 -4.723 1 44.41 194 ALA B CA 1
ATOM 3048 C C . ALA B 1 194 ? -12.969 25.953 -3.211 1 44.41 194 ALA B C 1
ATOM 3050 O O . ALA B 1 194 ? -13.742 26.781 -2.707 1 44.41 194 ALA B O 1
ATOM 3051 N N . VAL B 1 195 ? -12.289 25.109 -2.598 1 44.88 195 VAL B N 1
ATOM 3052 C CA . VAL B 1 195 ? -12.633 25.062 -1.18 1 44.88 195 VAL B CA 1
ATOM 3053 C C . VAL B 1 195 ? -11.508 25.703 -0.358 1 44.88 195 VAL B C 1
ATOM 3055 O O . VAL B 1 195 ? -11.672 25.938 0.841 1 44.88 195 VAL B O 1
ATOM 3058 N N . VAL B 1 196 ? -10.211 25.875 -1.092 1 49.25 196 VAL B N 1
ATOM 3059 C CA . VAL B 1 196 ? -9.062 26.438 -0.388 1 49.25 196 VAL B CA 1
ATOM 3060 C C . VAL B 1 196 ? -9 27.938 -0.601 1 49.25 196 VAL B C 1
ATOM 3062 O O . VAL B 1 196 ? -8.508 28.406 -1.631 1 49.25 196 VAL B O 1
ATOM 3065 N N . PRO B 1 197 ? -9.688 28.688 0.116 1 46.84 197 PRO B N 1
ATOM 3066 C CA . PRO B 1 197 ? -9.664 30.109 -0.236 1 46.84 197 PRO B CA 1
ATOM 3067 C C . PRO B 1 197 ? -8.25 30.656 -0.392 1 46.84 197 PRO B C 1
ATOM 3069 O O . PRO B 1 197 ? -8.016 31.531 -1.228 1 46.84 197 PRO B O 1
ATOM 3072 N N . GLU B 1 198 ? -7.234 30.453 0.662 1 47.81 198 GLU B N 1
ATOM 3073 C CA . GLU B 1 198 ? -6.023 31.266 0.682 1 47.81 198 GLU B CA 1
ATOM 3074 C C . GLU B 1 198 ? -4.773 30.422 0.488 1 47.81 198 GLU B C 1
ATOM 3076 O O . GLU B 1 198 ? -4.527 29.484 1.258 1 47.81 198 GLU B O 1
ATOM 3081 N N . LEU B 1 199 ? -4.414 30.078 -0.693 1 50.34 199 LEU B N 1
ATOM 3082 C CA . LEU B 1 199 ? -3.039 29.656 -0.938 1 50.34 199 LEU B CA 1
ATOM 3083 C C . LEU B 1 199 ? -2.059 30.781 -0.641 1 50.34 199 LEU B C 1
ATOM 3085 O O . LEU B 1 199 ? -2.17 31.875 -1.211 1 50.34 199 LEU B O 1
ATOM 3089 N N . ARG B 1 200 ? -1.396 30.875 0.626 1 48.94 200 ARG B N 1
ATOM 3090 C CA . ARG B 1 200 ? -0.416 31.906 0.947 1 48.94 200 ARG B CA 1
ATOM 3091 C C . ARG B 1 200 ? 0.997 31.438 0.603 1 48.94 200 ARG B C 1
ATOM 3093 O O . ARG B 1 200 ? 1.317 30.25 0.729 1 48.94 200 ARG B O 1
ATOM 3100 N N . ARG B 1 201 ? 1.657 31.938 -0.459 1 46.56 201 ARG B N 1
ATOM 3101 C CA . ARG B 1 201 ? 3.092 31.797 -0.69 1 46.56 201 ARG B CA 1
ATOM 3102 C C . ARG B 1 201 ? 3.893 32.688 0.263 1 46.56 201 ARG B C 1
ATOM 3104 O O . ARG B 1 201 ? 3.652 33.875 0.353 1 46.56 201 ARG B O 1
ATOM 3111 N N . LEU B 1 202 ? 4.504 32.188 1.325 1 42.97 202 LEU B N 1
ATOM 3112 C CA . LEU B 1 202 ? 5.488 33 2.043 1 42.97 202 LEU B CA 1
ATOM 3113 C C . LEU B 1 202 ? 6.855 32.906 1.372 1 42.97 202 LEU B C 1
ATOM 3115 O O . LEU B 1 202 ? 7.469 31.844 1.344 1 42.97 202 LEU B O 1
ATOM 3119 N N . TYR B 1 203 ? 7.027 33.5 0.155 1 38.97 203 TYR B N 1
ATOM 3120 C CA . TYR B 1 203 ? 8.336 33.625 -0.477 1 38.97 203 TYR B CA 1
ATOM 3121 C C . TYR B 1 203 ? 9.359 34.188 0.492 1 38.97 203 TYR B C 1
ATOM 3123 O O . TYR B 1 203 ? 9.016 34.969 1.382 1 38.97 203 TYR B O 1
ATOM 3131 N N . PRO B 1 204 ? 10.539 33.562 0.652 1 37.97 204 PRO B N 1
ATOM 3132 C CA . PRO B 1 204 ? 11.562 34.438 1.223 1 37.97 204 PRO B CA 1
ATOM 3133 C C . PRO B 1 204 ? 11.594 35.812 0.562 1 37.97 204 PRO B C 1
ATOM 3135 O O . PRO B 1 204 ? 11.203 35.938 -0.598 1 37.97 204 PRO B O 1
ATOM 3138 N N . PRO B 1 205 ? 11.719 36.938 1.236 1 30.8 205 PRO B N 1
ATOM 3139 C CA . PRO B 1 205 ? 12.039 38.219 0.587 1 30.8 205 PRO B CA 1
ATOM 3140 C C . PRO B 1 205 ? 13.156 38.094 -0.45 1 30.8 205 PRO B C 1
ATOM 3142 O O . PRO B 1 205 ? 14.039 37.25 -0.305 1 30.8 205 PRO B O 1
ATOM 3145 N N . ALA B 1 206 ? 12.781 38.375 -1.862 1 31.81 206 ALA B N 1
ATOM 3146 C CA . ALA B 1 206 ? 13.906 38.594 -2.766 1 31.81 206 ALA B CA 1
ATOM 3147 C C . ALA B 1 206 ? 15.094 39.219 -2.021 1 31.81 206 ALA B C 1
ATOM 3149 O O . ALA B 1 206 ? 14.953 40.219 -1.338 1 31.81 206 ALA B O 1
ATOM 3150 N N . ARG B 1 207 ? 16.234 38.312 -1.903 1 27.61 207 ARG B N 1
ATOM 3151 C CA . ARG B 1 207 ? 17.422 39.156 -1.712 1 27.61 207 ARG B CA 1
ATOM 3152 C C . ARG B 1 207 ? 17.672 40.062 -2.916 1 27.61 207 ARG B C 1
ATOM 3154 O O . ARG B 1 207 ? 17.438 39.656 -4.059 1 27.61 207 ARG B O 1
#

Radius of gyration: 23.59 Å; Cα contacts (8 Å, |Δi|>4): 958; chains: 2; bounding box: 55×75×55 Å